Protein AF-A0AAW0G4T9-F1 (afdb_monomer_lite)

Secondary structure (DSSP, 8-state):
-HHHHHHHHHHHHHH-TTS-TTPPTTSPPPP-HHHHHHSTTSHIIIIIIS---SS---------SSS-TTEEEE-HHHHTT-EEEEEP-TTTHHHHHHHHHHTTTSSS-EEEEE-TTS-EEE-TT--HHHHHHHHHGGGPPPSS---PPPEEEEEP-TT-EEEEE-SS--SGGGEEEEEEEETT---S---SSS-SS---PPPSB-SSS-B--HHHHHHHHHHHHSPTT-PPP-EEEE-SS-GGGT-TT--TTEEEEETTEEEE----HHHHSS-TTSHHHHHHHHH-HHHHHHHHHHHHHHHHHHHHHH-----GGGGPBPHHHHHHHHHHHHHGGGHHHHHHHHHTT--TT--TT-HHHHHHHHHHHT-HHHHHHHHHHHHHHHHHHHHHHHHHHTTTTBSSPTTT-HHHHHHHTTSS--SGGG-

Radius of gyration: 35.48 Å; chains: 1; bounding box: 71×102×96 Å

Organism: NCBI:txid2478898

Structure (mmCIF, N/CA/C/O backbone):
data_AF-A0AAW0G4T9-F1
#
_entry.id   AF-A0AAW0G4T9-F1
#
loop_
_atom_site.group_PDB
_atom_site.id
_atom_site.type_symbol
_atom_site.label_atom_id
_atom_site.label_alt_id
_atom_site.label_comp_id
_atom_site.label_asym_id
_atom_site.label_entity_id
_atom_site.label_seq_id
_atom_site.pdbx_PDB_ins_code
_atom_site.Cartn_x
_atom_site.Cartn_y
_atom_site.Cartn_z
_atom_site.occupancy
_atom_site.B_iso_or_equiv
_atom_site.auth_seq_id
_atom_site.auth_comp_id
_atom_site.auth_asym_id
_atom_site.auth_atom_id
_atom_site.pdbx_PDB_model_num
ATOM 1 N N . MET A 1 1 ? -33.568 64.917 10.911 1.00 52.03 1 MET A N 1
ATOM 2 C CA . MET A 1 1 ? -33.273 64.142 9.683 1.00 52.03 1 MET A CA 1
ATOM 3 C C . MET A 1 1 ? -32.054 63.211 9.810 1.00 52.03 1 MET A C 1
ATOM 5 O O . MET A 1 1 ? -32.000 62.242 9.074 1.00 52.03 1 MET A O 1
ATOM 9 N N . ASN A 1 2 ? -31.127 63.424 10.761 1.00 75.12 2 ASN A N 1
ATOM 10 C CA . ASN A 1 2 ? -29.895 62.618 10.898 1.00 75.12 2 ASN A CA 1
ATOM 11 C C . ASN A 1 2 ? -30.043 61.272 11.648 1.00 75.12 2 ASN A C 1
ATOM 13 O O . ASN A 1 2 ? -29.315 60.329 11.365 1.00 75.12 2 ASN A O 1
ATOM 17 N N . SER A 1 3 ? -30.987 61.139 12.587 1.00 83.44 3 SER A N 1
ATOM 18 C CA . SER A 1 3 ? -31.118 59.935 13.431 1.00 83.44 3 SER A CA 1
ATOM 19 C C . SER A 1 3 ? -31.567 58.681 12.671 1.00 83.44 3 SER A C 1
ATOM 21 O O . SER A 1 3 ? -31.052 57.597 12.933 1.00 83.44 3 SER A O 1
ATOM 23 N N . PHE A 1 4 ? -32.484 58.826 11.707 1.00 87.62 4 PHE A N 1
ATOM 24 C CA . PHE A 1 4 ? -32.985 57.723 10.874 1.00 87.62 4 PHE A CA 1
ATOM 25 C C . PHE A 1 4 ? -31.900 57.108 9.978 1.00 87.62 4 PHE A C 1
ATOM 27 O O . PHE A 1 4 ? -31.881 55.899 9.763 1.00 87.62 4 PHE A O 1
ATOM 34 N N . VAL A 1 5 ? -30.962 57.924 9.494 1.00 86.50 5 VAL A N 1
ATOM 35 C CA . VAL A 1 5 ? -29.838 57.446 8.679 1.00 86.50 5 VAL A CA 1
ATOM 36 C C . VAL A 1 5 ? -28.833 56.694 9.551 1.00 86.50 5 VAL A C 1
ATOM 38 O O . VAL A 1 5 ? -28.398 55.602 9.193 1.00 86.50 5 VAL A O 1
ATOM 41 N N . THR A 1 6 ? -28.520 57.218 10.740 1.00 86.12 6 THR A N 1
ATOM 42 C CA . THR A 1 6 ? -27.592 56.564 11.672 1.00 86.12 6 THR A CA 1
ATOM 43 C C . THR A 1 6 ? -28.111 55.212 12.158 1.00 86.12 6 THR A C 1
ATOM 45 O O . THR A 1 6 ? -27.347 54.248 12.179 1.00 86.12 6 THR A O 1
ATOM 48 N N . ILE A 1 7 ? -29.402 55.099 12.504 1.00 89.50 7 ILE A N 1
ATOM 49 C CA . ILE A 1 7 ? -29.982 53.812 12.922 1.00 89.50 7 ILE A CA 1
ATOM 50 C C . ILE A 1 7 ? -30.008 52.804 11.766 1.00 89.50 7 ILE A C 1
ATOM 52 O O . ILE A 1 7 ? -29.657 51.644 11.969 1.00 89.50 7 ILE A O 1
ATOM 56 N N . GLN A 1 8 ? -30.332 53.240 10.543 1.00 88.62 8 GLN A N 1
ATOM 57 C CA . GLN A 1 8 ? -30.301 52.371 9.366 1.00 88.62 8 GLN A CA 1
ATOM 58 C C . GLN A 1 8 ? -28.882 51.861 9.080 1.00 88.62 8 GLN A C 1
ATOM 60 O O . GLN A 1 8 ? -28.702 50.676 8.800 1.00 88.62 8 GLN A O 1
ATOM 65 N N . ASN A 1 9 ? -27.868 52.724 9.198 1.00 87.38 9 ASN A N 1
ATOM 66 C CA . ASN A 1 9 ? -26.471 52.336 9.013 1.00 87.38 9 ASN A CA 1
ATOM 67 C C . ASN A 1 9 ? -25.982 51.385 10.112 1.00 87.38 9 ASN A C 1
ATOM 69 O O . ASN A 1 9 ? -25.290 50.423 9.798 1.00 87.38 9 ASN A O 1
ATOM 73 N N . ALA A 1 10 ? -26.397 51.574 11.369 1.00 87.12 10 ALA A N 1
ATOM 74 C CA . ALA A 1 10 ? -26.074 50.643 12.452 1.00 87.12 10 ALA A CA 1
ATOM 75 C C . ALA A 1 10 ? -26.690 49.247 12.228 1.00 87.12 10 ALA A C 1
ATOM 77 O O . ALA A 1 10 ? -26.016 48.234 12.421 1.00 87.12 10 ALA A O 1
ATOM 78 N N . VAL A 1 11 ? -27.945 49.177 11.764 1.00 90.69 11 VAL A N 1
ATOM 79 C CA . VAL A 1 11 ? -28.600 47.905 11.401 1.00 90.69 11 VAL A CA 1
ATOM 80 C C . VAL A 1 11 ? -27.910 47.256 10.199 1.00 90.69 11 VAL A C 1
ATOM 82 O O . VAL A 1 11 ? -27.658 46.049 10.210 1.00 90.69 11 VAL A O 1
ATOM 85 N N . ASN A 1 12 ? -27.552 48.048 9.184 1.00 90.38 12 ASN A N 1
ATOM 86 C CA . ASN A 1 12 ? -26.802 47.560 8.030 1.00 90.38 12 ASN A CA 1
ATOM 87 C C . ASN A 1 12 ? -25.450 46.983 8.459 1.00 90.38 12 ASN A C 1
ATOM 89 O O . ASN A 1 12 ? -25.151 45.858 8.081 1.00 90.38 12 ASN A O 1
ATOM 93 N N . ALA A 1 13 ? -24.683 47.690 9.293 1.00 87.50 13 ALA A N 1
ATOM 94 C CA . ALA A 1 13 ? -23.389 47.234 9.795 1.00 87.50 13 ALA A CA 1
ATOM 95 C C . ALA A 1 13 ? -23.488 45.925 10.598 1.00 87.50 13 ALA A C 1
ATOM 97 O O . ALA A 1 13 ? -22.620 45.060 10.482 1.00 87.50 13 ALA A O 1
ATOM 98 N N . PHE A 1 14 ? -24.567 45.746 11.369 1.00 90.50 14 PHE A N 1
ATOM 99 C CA . PHE A 1 14 ? -24.822 44.519 12.125 1.00 90.50 14 PHE A CA 1
ATOM 100 C C . PHE A 1 14 ? -25.114 43.308 11.221 1.00 90.50 14 PHE A C 1
ATOM 102 O O . PHE A 1 14 ? -24.606 42.209 11.459 1.00 90.50 14 PHE A O 1
ATOM 109 N N . ILE A 1 15 ? -25.923 43.484 10.172 1.00 92.44 15 ILE A N 1
ATOM 110 C CA . ILE A 1 15 ? -26.320 42.382 9.281 1.00 92.44 15 ILE A CA 1
ATOM 111 C C . ILE A 1 15 ? -25.256 42.119 8.210 1.00 92.44 15 ILE A C 1
ATOM 113 O O . ILE A 1 15 ? -24.862 40.971 7.994 1.00 92.44 15 ILE A O 1
ATOM 117 N N . ASP A 1 16 ? -24.811 43.170 7.528 1.00 90.62 16 ASP A N 1
ATOM 118 C CA . ASP A 1 16 ? -23.917 43.122 6.379 1.00 90.62 16 ASP A CA 1
ATOM 119 C C . ASP A 1 16 ? -22.868 44.241 6.459 1.00 90.62 16 ASP A C 1
ATOM 121 O O . ASP A 1 16 ? -23.099 45.385 6.063 1.00 90.62 16 ASP A O 1
ATOM 125 N N . SER A 1 17 ? -21.662 43.876 6.891 1.00 87.81 17 SER A N 1
ATOM 126 C CA . SER A 1 17 ? -20.566 44.828 7.070 1.00 87.81 17 SER A CA 1
ATOM 127 C C . SER A 1 17 ? -20.086 45.487 5.767 1.00 87.81 17 SER A C 1
ATOM 129 O O . SER A 1 17 ? -19.325 46.445 5.833 1.00 87.81 17 SER A O 1
ATOM 131 N N . THR A 1 18 ? -20.486 45.005 4.577 1.00 87.81 18 THR A N 1
ATOM 132 C CA . THR A 1 18 ? -20.183 45.693 3.302 1.00 87.81 18 THR A CA 1
ATOM 133 C C . THR A 1 18 ? -21.144 46.840 2.999 1.00 87.81 18 THR A C 1
ATOM 135 O O . THR A 1 18 ? -20.881 47.632 2.101 1.00 87.81 18 THR A O 1
ATOM 138 N N . LYS A 1 19 ? -22.269 46.917 3.718 1.00 87.00 19 LYS A N 1
ATOM 139 C CA . LYS A 1 19 ? -23.273 47.982 3.584 1.00 87.00 19 LYS A CA 1
ATOM 140 C C . LYS A 1 19 ? -23.110 49.084 4.635 1.00 87.00 19 LYS A C 1
ATOM 142 O O . LYS A 1 19 ? -23.937 49.993 4.680 1.00 87.00 19 LYS A O 1
ATOM 147 N N . ASP A 1 20 ? -22.076 49.005 5.472 1.00 82.94 20 ASP A N 1
ATOM 148 C CA . ASP A 1 20 ? -21.733 50.054 6.429 1.00 82.94 20 ASP A CA 1
ATOM 149 C C . ASP A 1 20 ? -20.980 51.194 5.730 1.00 82.94 20 ASP A C 1
ATOM 151 O O . ASP A 1 20 ? -19.854 51.027 5.263 1.00 82.94 20 ASP A O 1
ATOM 155 N N . GLN A 1 21 ? -21.619 52.360 5.655 1.00 76.69 21 GLN A N 1
ATOM 156 C CA . GLN A 1 21 ? -21.062 53.565 5.036 1.00 76.69 21 GLN A CA 1
ATOM 157 C C . GLN A 1 21 ? -20.172 54.373 5.996 1.00 76.69 21 GLN A C 1
ATOM 159 O O . GLN A 1 21 ? -19.433 55.242 5.544 1.00 76.69 21 GLN A O 1
ATOM 164 N N . ASN A 1 22 ? -20.217 54.082 7.303 1.00 74.69 22 ASN A N 1
ATOM 165 C CA . ASN A 1 22 ? -19.464 54.787 8.346 1.00 74.69 22 ASN A CA 1
ATOM 166 C C . ASN A 1 22 ? -18.224 54.003 8.814 1.00 74.69 22 ASN A C 1
ATOM 168 O O . ASN A 1 22 ? -17.661 54.302 9.872 1.00 74.69 22 ASN A O 1
ATOM 172 N N . ALA A 1 23 ? -17.791 52.998 8.048 1.00 67.94 23 ALA A N 1
ATOM 173 C CA . ALA A 1 23 ? -16.634 52.191 8.400 1.00 67.94 23 ALA A CA 1
ATOM 174 C C . ALA A 1 23 ? -15.369 53.076 8.522 1.00 67.94 23 ALA A C 1
ATOM 176 O O . ALA A 1 23 ? -15.052 53.829 7.595 1.00 67.94 23 ALA A O 1
ATOM 177 N N . PRO A 1 24 ? -14.621 53.011 9.642 1.00 70.31 24 PRO A N 1
ATOM 178 C CA . PRO A 1 24 ? -13.432 53.833 9.838 1.00 70.31 24 PRO A CA 1
ATOM 179 C C . PRO A 1 24 ? -12.363 53.511 8.786 1.00 70.31 24 PRO A C 1
ATOM 181 O O . PRO A 1 24 ? -11.922 52.365 8.660 1.00 70.31 24 PRO A O 1
ATOM 184 N N . ALA A 1 25 ? -11.920 54.536 8.052 1.00 66.88 25 ALA A N 1
ATOM 185 C CA . ALA A 1 25 ? -10.880 54.408 7.038 1.00 66.88 25 ALA A CA 1
ATOM 186 C C . ALA A 1 25 ? -9.603 53.797 7.649 1.00 66.88 25 ALA A C 1
ATOM 188 O O . ALA A 1 25 ? -9.029 54.336 8.594 1.00 66.88 25 ALA A O 1
ATOM 189 N N . GLY A 1 26 ? -9.179 52.643 7.125 1.00 69.88 26 GLY A N 1
ATOM 190 C CA . GLY A 1 26 ? -7.955 51.950 7.543 1.00 69.88 26 GLY A CA 1
ATOM 191 C C . GLY A 1 26 ? -8.127 50.806 8.551 1.00 69.88 26 GLY A C 1
ATOM 192 O O . GLY A 1 26 ? -7.133 50.160 8.880 1.00 69.88 26 GLY A O 1
ATOM 193 N N . LYS A 1 27 ? -9.346 50.493 9.021 1.00 77.19 27 LYS A N 1
ATOM 194 C CA . LYS A 1 27 ? -9.612 49.288 9.834 1.00 77.19 27 LYS A CA 1
ATOM 195 C C . LYS A 1 27 ? -10.558 48.332 9.116 1.00 77.19 27 LYS A C 1
ATOM 197 O O . LYS A 1 27 ? -11.494 48.752 8.445 1.00 77.19 27 LYS A O 1
ATOM 202 N N . LEU A 1 28 ? -10.318 47.029 9.280 1.00 77.19 28 LEU A N 1
ATOM 203 C CA . LEU A 1 28 ? -11.248 46.003 8.809 1.00 77.19 28 LEU A CA 1
ATOM 204 C C . LEU A 1 28 ? -12.601 46.191 9.517 1.00 77.19 28 LEU A C 1
ATOM 206 O O . LEU A 1 28 ? -12.616 46.278 10.749 1.00 77.19 28 LEU A O 1
ATOM 210 N N . PRO A 1 29 ? -13.720 46.251 8.772 1.00 81.62 29 PRO A N 1
ATOM 211 C CA . PRO A 1 29 ? -15.035 46.399 9.372 1.00 81.62 29 PRO A CA 1
ATOM 212 C C . PRO A 1 29 ? -15.363 45.170 10.225 1.00 81.62 29 PRO A C 1
ATOM 214 O O . PRO A 1 29 ? -14.960 44.044 9.909 1.00 81.62 29 PRO A O 1
ATOM 217 N N . ILE A 1 30 ? -16.097 45.391 11.317 1.00 85.75 30 ILE A N 1
ATOM 218 C CA . ILE A 1 30 ? -16.558 44.310 12.191 1.00 85.75 30 ILE A CA 1
ATOM 219 C C . ILE A 1 30 ? -17.461 43.391 11.352 1.00 85.75 30 ILE A C 1
ATOM 221 O O . ILE A 1 30 ? -18.387 43.891 10.716 1.00 85.75 30 ILE A O 1
ATOM 225 N N . PRO A 1 31 ? -17.205 42.071 11.295 1.00 87.69 31 PRO A N 1
ATOM 226 C CA . PRO A 1 31 ? -18.014 41.167 10.487 1.00 87.69 31 PRO A CA 1
ATOM 227 C C . PRO A 1 31 ? -19.473 41.148 10.954 1.00 87.69 31 PRO A C 1
ATOM 229 O O . PRO A 1 31 ? -19.741 40.848 12.117 1.00 87.69 31 PRO A O 1
ATOM 232 N N . GLY A 1 32 ? -20.399 41.415 10.033 1.00 90.06 32 GLY A N 1
ATOM 233 C CA . GLY A 1 32 ? -21.830 41.249 10.266 1.00 90.06 32 GLY A CA 1
ATOM 234 C C . GLY A 1 32 ? -22.260 39.780 10.202 1.00 90.06 32 GLY A C 1
ATOM 235 O O . GLY A 1 32 ? -21.469 38.878 9.892 1.00 90.06 32 GLY A O 1
ATOM 236 N N . VAL A 1 33 ? -23.546 39.529 10.456 1.00 92.94 33 VAL A N 1
ATOM 237 C CA . VAL A 1 33 ? -24.140 38.178 10.426 1.00 92.94 33 VAL A CA 1
ATOM 238 C C . VAL A 1 33 ? -23.890 37.478 9.084 1.00 92.94 33 VAL A C 1
ATOM 240 O O . VAL A 1 33 ? -23.496 36.311 9.057 1.00 92.94 33 VAL A O 1
ATOM 243 N N . LYS A 1 34 ? -24.037 38.187 7.960 1.00 92.06 34 LYS A N 1
ATOM 244 C CA . LYS A 1 34 ? -23.801 37.639 6.616 1.00 92.06 34 LYS A CA 1
ATOM 245 C C . LYS A 1 34 ? -22.359 37.157 6.436 1.00 92.06 34 LYS A C 1
ATOM 247 O O . LYS A 1 34 ? -22.125 36.043 5.966 1.00 92.06 34 LYS A O 1
ATOM 252 N N . GLN A 1 35 ? -21.378 37.952 6.870 1.00 90.00 35 GLN A N 1
ATOM 253 C CA . GLN A 1 35 ? -19.958 37.599 6.778 1.00 90.00 35 GLN A CA 1
ATOM 254 C C . GLN A 1 35 ? -19.598 36.382 7.642 1.00 90.00 35 GLN A C 1
ATOM 256 O O . GLN A 1 35 ? -18.684 35.635 7.279 1.00 90.00 35 GLN A O 1
ATOM 261 N N . ALA A 1 36 ? -20.300 36.164 8.757 1.00 90.06 36 ALA A N 1
ATOM 262 C CA . ALA A 1 36 ? -20.133 34.974 9.590 1.00 90.06 36 ALA A CA 1
ATOM 263 C C . ALA A 1 36 ? -20.665 33.691 8.915 1.00 90.06 36 ALA A C 1
ATOM 265 O O . ALA A 1 36 ? -20.169 32.595 9.187 1.00 90.06 36 ALA A O 1
ATOM 266 N N . LEU A 1 37 ? -21.640 33.810 8.008 1.00 92.62 37 LEU A N 1
ATOM 267 C CA . LEU A 1 37 ? -22.260 32.677 7.315 1.00 92.62 37 LEU A CA 1
ATOM 268 C C . LEU A 1 37 ? -21.561 32.320 5.993 1.00 92.62 37 LEU A C 1
ATOM 270 O O . LEU A 1 37 ? -21.287 31.145 5.753 1.00 92.62 37 LEU A O 1
ATOM 274 N N . GLU A 1 38 ? -21.261 33.312 5.149 1.00 88.94 38 GLU A N 1
ATOM 275 C CA . GLU A 1 38 ? -20.921 33.099 3.728 1.00 88.94 38 GLU A CA 1
ATOM 276 C C . GLU A 1 38 ? -19.435 32.823 3.442 1.00 88.94 38 GLU A C 1
ATOM 278 O O . GLU A 1 38 ? -19.082 32.323 2.371 1.00 88.94 38 GLU A O 1
ATOM 283 N N . LYS A 1 39 ? -18.526 33.129 4.376 1.00 85.25 39 LYS A N 1
ATOM 284 C CA . LYS A 1 39 ? -17.086 32.923 4.147 1.00 85.25 39 LYS A CA 1
ATOM 285 C C . LYS A 1 39 ? -16.748 31.436 3.962 1.00 85.25 39 LYS A C 1
ATOM 287 O O . LYS A 1 39 ? -17.435 30.543 4.451 1.00 85.25 39 LYS A O 1
ATOM 292 N N . LYS A 1 40 ? -15.597 31.142 3.338 1.00 82.69 40 LYS A N 1
ATOM 293 C CA . LYS A 1 40 ? -15.020 29.776 3.323 1.00 82.69 40 LYS A CA 1
ATOM 294 C C . LYS A 1 40 ? -14.833 29.224 4.741 1.00 82.69 40 LYS A C 1
ATOM 296 O O . LYS A 1 40 ? -15.013 28.032 4.966 1.00 82.69 40 LYS A O 1
ATOM 301 N N . GLU A 1 41 ? -14.509 30.115 5.674 1.00 85.62 41 GLU A N 1
ATOM 302 C CA . GLU A 1 41 ? -14.446 29.849 7.110 1.00 85.62 41 GLU A CA 1
ATOM 303 C C . GLU A 1 41 ? -15.758 30.125 7.865 1.00 85.62 41 GLU A C 1
ATOM 305 O O . GLU A 1 41 ? -15.781 30.067 9.090 1.00 85.62 41 GLU A O 1
ATOM 310 N N . GLY A 1 42 ? -16.836 30.444 7.153 1.00 87.50 42 GLY A N 1
ATOM 311 C CA . GLY A 1 42 ? -18.152 30.698 7.722 1.00 87.50 42 GLY A CA 1
ATOM 312 C C . GLY A 1 42 ? -18.840 29.426 8.217 1.00 87.50 42 GLY A C 1
ATOM 313 O O . GLY A 1 42 ? -18.369 28.301 8.000 1.00 87.50 42 GLY A O 1
ATOM 314 N N . LEU A 1 43 ? -19.980 29.613 8.883 1.00 91.44 43 LEU A N 1
ATOM 315 C CA . LEU A 1 43 ? -20.703 28.568 9.616 1.00 91.44 43 LEU A CA 1
ATOM 316 C C . LEU A 1 43 ? -20.959 27.298 8.786 1.00 91.44 43 LEU A C 1
ATOM 318 O O . LEU A 1 43 ? -20.642 26.193 9.232 1.00 91.44 43 LEU A O 1
ATOM 322 N N . PHE A 1 44 ? -21.481 27.443 7.565 1.00 90.69 44 PHE A N 1
ATOM 323 C CA . PHE A 1 44 ? -21.886 26.298 6.748 1.00 90.69 44 PHE A CA 1
ATOM 324 C C . PHE A 1 44 ? -20.710 25.377 6.416 1.00 90.69 44 PHE A C 1
ATOM 326 O O . PHE A 1 44 ? -20.764 24.173 6.659 1.00 90.69 44 PHE A O 1
ATOM 333 N N . ARG A 1 45 ? -19.606 25.925 5.906 1.00 88.81 45 ARG A N 1
ATOM 334 C CA . ARG A 1 45 ? -18.474 25.107 5.446 1.00 88.81 45 ARG A CA 1
ATOM 335 C C . ARG A 1 45 ? -17.593 24.624 6.594 1.00 88.81 45 ARG A C 1
ATOM 337 O O . ARG A 1 45 ? -17.152 23.477 6.567 1.00 88.81 45 ARG A O 1
ATOM 344 N N . LYS A 1 46 ? -17.342 25.477 7.591 1.00 90.56 46 LYS A N 1
ATOM 345 C CA . LYS A 1 46 ? -16.377 25.202 8.668 1.00 90.56 46 LYS A CA 1
ATOM 346 C C . LYS A 1 46 ? -16.966 24.426 9.844 1.00 90.56 46 LYS A C 1
ATOM 348 O O . LYS A 1 46 ? -16.201 23.761 10.538 1.00 90.56 46 LYS A O 1
ATOM 353 N N . HIS A 1 47 ? -18.277 24.540 10.077 1.00 91.81 47 HIS A N 1
ATOM 354 C CA . HIS A 1 47 ? -18.919 24.027 11.291 1.00 91.81 47 HIS A CA 1
ATOM 355 C C . HIS A 1 47 ? -20.156 23.152 11.045 1.00 91.81 47 HIS A C 1
ATOM 357 O O . HIS A 1 47 ? -20.540 22.405 11.945 1.00 91.81 47 HIS A O 1
ATOM 363 N N . MET A 1 48 ? -20.777 23.200 9.859 1.00 91.06 48 MET A N 1
ATOM 364 C CA . MET A 1 48 ? -21.838 22.252 9.488 1.00 91.06 48 MET A CA 1
ATOM 365 C C . MET A 1 48 ? -21.305 21.110 8.619 1.00 91.06 48 MET A C 1
ATOM 367 O O . MET A 1 48 ? -21.439 19.954 9.014 1.00 91.06 48 MET A O 1
ATOM 371 N N . MET A 1 49 ? -20.674 21.424 7.481 1.00 91.88 49 MET A N 1
ATOM 372 C CA . MET A 1 49 ? -20.149 20.425 6.535 1.00 91.88 49 MET A CA 1
ATOM 373 C C . MET A 1 49 ? -18.875 19.746 7.049 1.00 91.88 49 MET A C 1
ATOM 375 O O . MET A 1 49 ? -18.719 18.534 6.938 1.00 91.88 49 MET A O 1
ATOM 379 N N . GLY A 1 50 ? -17.959 20.528 7.623 1.00 90.12 50 GLY A N 1
ATOM 380 C CA . GLY A 1 50 ? -16.801 20.031 8.357 1.00 90.12 50 GLY A CA 1
ATOM 381 C C . GLY A 1 50 ? -17.008 20.227 9.851 1.00 90.12 50 GLY A C 1
ATOM 382 O O . GLY A 1 50 ? -17.470 21.281 10.278 1.00 90.12 50 GLY A O 1
ATOM 383 N N . LYS A 1 51 ? -16.657 19.228 10.660 1.00 94.19 51 LYS A N 1
ATOM 384 C CA . LYS A 1 51 ? -16.647 19.346 12.122 1.00 94.19 51 LYS A CA 1
ATOM 385 C C . LYS A 1 51 ? -15.350 18.779 12.672 1.00 94.19 51 LYS A C 1
ATOM 387 O O . LYS A 1 51 ? -14.787 17.833 12.122 1.00 94.19 51 LYS A O 1
ATOM 392 N N . ARG A 1 52 ? -14.879 19.357 13.776 1.00 94.50 52 ARG A N 1
ATOM 393 C CA . ARG A 1 52 ? -13.898 18.677 14.625 1.00 94.50 52 ARG A CA 1
ATOM 394 C C . ARG A 1 52 ? -14.630 17.573 15.377 1.00 94.50 52 ARG A C 1
ATOM 396 O O . ARG A 1 52 ? -15.753 17.783 15.827 1.00 94.50 52 ARG A O 1
ATOM 403 N N . VAL A 1 53 ? -14.005 16.408 15.461 1.00 95.75 53 VAL A N 1
ATOM 404 C CA . VAL A 1 53 ? -14.599 15.210 16.055 1.00 95.75 53 VAL A CA 1
ATOM 405 C C . VAL A 1 53 ? -13.825 14.799 17.299 1.00 95.75 53 VAL A C 1
ATOM 407 O O . VAL A 1 53 ? -12.616 15.018 17.389 1.00 95.75 53 VAL A O 1
ATOM 410 N N . ASN A 1 54 ? -14.541 14.195 18.243 1.00 95.69 54 ASN A N 1
ATOM 411 C CA . ASN A 1 54 ? -13.945 13.511 19.385 1.00 95.69 54 ASN A CA 1
ATOM 412 C C . ASN A 1 54 ? -13.437 12.122 18.958 1.00 95.69 54 ASN A C 1
ATOM 414 O O . ASN A 1 54 ? -13.750 11.658 17.863 1.00 95.69 54 ASN A O 1
ATOM 418 N N . TYR A 1 55 ? -12.670 11.458 19.830 1.00 95.50 55 TYR A N 1
ATOM 419 C CA . TYR A 1 55 ? -12.162 10.092 19.612 1.00 95.50 55 TYR A CA 1
ATOM 420 C C . TYR A 1 55 ? -11.338 9.915 18.324 1.00 95.50 55 TYR A C 1
ATOM 422 O O . TYR A 1 55 ? -11.399 8.881 17.664 1.00 95.50 55 TYR A O 1
ATOM 430 N N . ALA A 1 56 ? -10.538 10.925 17.975 1.00 95.88 56 ALA A N 1
ATOM 431 C CA . ALA A 1 56 ? -9.629 10.889 16.836 1.00 95.88 56 ALA A CA 1
ATOM 432 C C . ALA A 1 56 ? -8.186 11.176 17.270 1.00 95.88 56 ALA A C 1
ATOM 434 O O . ALA A 1 56 ? -7.943 11.904 18.232 1.00 95.88 56 ALA A O 1
ATOM 435 N N . ALA A 1 57 ? -7.228 10.628 16.525 1.00 95.50 57 ALA A N 1
ATOM 436 C CA . ALA A 1 57 ? -5.800 10.868 16.702 1.00 95.50 57 ALA A CA 1
ATOM 437 C C . ALA A 1 57 ? -5.126 11.106 15.342 1.00 95.50 57 ALA A C 1
ATOM 439 O O . ALA A 1 57 ? -5.657 10.740 14.292 1.00 95.50 57 ALA A O 1
ATOM 440 N N . ARG A 1 58 ? -3.950 11.739 15.356 1.00 95.62 58 ARG A N 1
ATOM 441 C CA . ARG A 1 58 ? -3.124 11.983 14.167 1.00 95.62 58 ARG A CA 1
ATOM 442 C C . ARG A 1 58 ? -1.659 11.764 14.527 1.00 95.62 58 ARG A C 1
ATOM 444 O O . ARG A 1 58 ? -1.210 12.245 15.560 1.00 95.62 58 ARG A O 1
ATOM 451 N N . SER A 1 59 ? -0.927 11.076 13.657 1.00 95.19 59 SER A N 1
ATOM 452 C CA . SER A 1 59 ? 0.516 10.845 13.776 1.00 95.19 59 SER A CA 1
ATOM 453 C C . SER A 1 59 ? 1.165 10.815 12.396 1.00 95.19 59 SER A C 1
ATOM 455 O O . SER A 1 59 ? 0.481 10.639 11.385 1.00 95.19 59 SER A O 1
ATOM 457 N N . VAL A 1 60 ? 2.490 10.956 12.370 1.00 95.50 60 VAL A N 1
ATOM 458 C CA . VAL A 1 60 ? 3.317 10.534 11.235 1.00 95.50 60 VAL A CA 1
ATOM 459 C C . VAL A 1 60 ? 3.218 9.010 11.097 1.00 95.50 60 VAL A C 1
ATOM 461 O O . VAL A 1 60 ? 3.108 8.306 12.104 1.00 95.50 60 VAL A O 1
ATOM 464 N N . ILE A 1 61 ? 3.206 8.522 9.855 1.00 93.88 61 ILE A N 1
ATOM 465 C CA . ILE A 1 61 ? 3.150 7.092 9.530 1.00 93.88 61 ILE A CA 1
ATOM 466 C C . ILE A 1 61 ? 4.554 6.543 9.270 1.00 93.88 61 ILE A C 1
ATOM 468 O O . ILE A 1 61 ? 5.391 7.239 8.696 1.00 93.88 61 ILE A O 1
ATOM 472 N N . SER A 1 62 ? 4.765 5.281 9.632 1.00 94.38 62 SER A N 1
ATOM 473 C CA . SER A 1 62 ? 5.989 4.524 9.356 1.00 94.38 62 SER A CA 1
ATOM 474 C C . SER A 1 62 ? 5.633 3.231 8.614 1.00 94.38 62 SER A C 1
ATOM 476 O O . SER A 1 62 ? 4.558 2.683 8.866 1.00 94.38 62 SER A O 1
ATOM 478 N N . PRO A 1 63 ? 6.478 2.753 7.684 1.00 94.69 63 PRO A N 1
ATOM 479 C CA . PRO A 1 63 ? 6.235 1.499 6.978 1.00 94.69 63 PRO A CA 1
ATOM 480 C C . PRO A 1 63 ? 6.471 0.293 7.896 1.00 94.69 63 PRO A C 1
ATOM 482 O O . PRO A 1 63 ? 7.399 0.304 8.701 1.00 94.69 63 PRO A O 1
ATOM 485 N N . ASP A 1 64 ? 5.668 -0.755 7.729 1.00 92.56 64 ASP A N 1
ATOM 486 C CA . ASP A 1 64 ? 5.815 -2.022 8.449 1.00 92.56 64 ASP A CA 1
ATOM 487 C C . ASP A 1 64 ? 5.400 -3.191 7.528 1.00 92.56 64 ASP A C 1
ATOM 489 O O . ASP A 1 64 ? 4.237 -3.246 7.118 1.00 92.56 64 ASP A O 1
ATOM 493 N N . PRO A 1 65 ? 6.325 -4.094 7.144 1.00 91.06 65 PRO A N 1
ATOM 494 C CA . PRO A 1 65 ? 6.022 -5.236 6.280 1.00 91.06 65 PRO A CA 1
ATOM 495 C C . PRO A 1 65 ? 5.457 -6.459 7.027 1.00 91.06 65 PRO A C 1
ATOM 497 O O . PRO A 1 65 ? 5.103 -7.446 6.381 1.00 91.06 65 PRO A O 1
ATOM 500 N N . MET A 1 66 ? 5.417 -6.444 8.364 1.00 88.62 66 MET A N 1
ATOM 501 C CA . MET A 1 66 ? 4.991 -7.591 9.177 1.00 88.62 66 MET A CA 1
ATOM 502 C C . MET A 1 66 ? 3.490 -7.582 9.487 1.00 88.62 66 MET A C 1
ATOM 504 O O . MET A 1 66 ? 2.885 -8.651 9.650 1.00 88.62 66 MET A O 1
ATOM 508 N N . LEU A 1 67 ? 2.883 -6.394 9.537 1.00 89.88 67 LEU A N 1
ATOM 509 C CA . LEU A 1 67 ? 1.438 -6.217 9.696 1.00 89.88 67 LEU A CA 1
ATOM 510 C C . LEU A 1 67 ? 0.662 -6.713 8.467 1.00 89.88 67 LEU A C 1
ATOM 512 O O . LEU A 1 67 ? 1.180 -6.758 7.351 1.00 89.88 67 LEU A O 1
ATOM 516 N N . GLU A 1 68 ? -0.607 -7.082 8.656 1.00 89.31 68 GLU A N 1
ATOM 517 C CA . GLU A 1 68 ? -1.487 -7.372 7.520 1.00 89.31 68 GLU A CA 1
ATOM 518 C C . GLU A 1 68 ? -1.788 -6.116 6.702 1.00 89.31 68 GLU A C 1
ATOM 520 O O . GLU A 1 68 ? -1.844 -4.999 7.218 1.00 89.31 68 GLU A O 1
ATOM 525 N N . THR A 1 69 ? -2.127 -6.305 5.428 1.00 91.50 69 THR A N 1
ATOM 526 C CA . THR A 1 69 ? -2.494 -5.192 4.540 1.00 91.50 69 THR A CA 1
ATOM 527 C C . THR A 1 69 ? -3.741 -4.423 4.989 1.00 91.50 69 THR A C 1
ATOM 529 O O . THR A 1 69 ? -3.949 -3.290 4.560 1.00 91.50 69 THR A O 1
ATOM 532 N N . ASN A 1 70 ? -4.596 -5.026 5.822 1.00 93.06 70 ASN A N 1
ATOM 533 C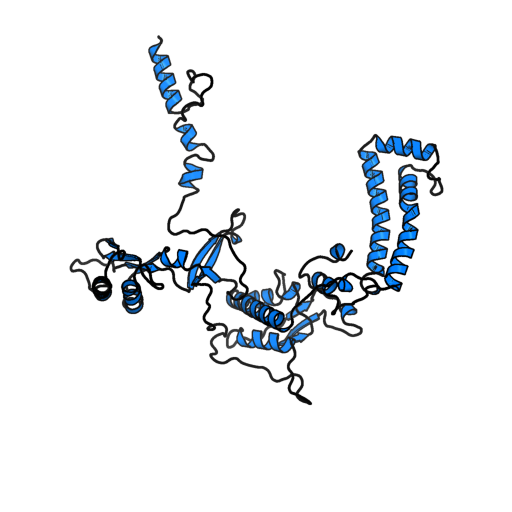 CA . ASN A 1 70 ? -5.794 -4.400 6.390 1.00 93.06 70 ASN A CA 1
ATOM 534 C C . ASN A 1 70 ? -5.624 -3.984 7.862 1.00 93.06 70 ASN A C 1
ATOM 536 O O . ASN A 1 70 ? -6.603 -3.574 8.489 1.00 93.06 70 ASN A O 1
ATOM 540 N N . GLU A 1 71 ? -4.418 -4.091 8.418 1.00 92.81 71 GLU A N 1
ATOM 541 C CA . GLU A 1 71 ? -4.114 -3.725 9.799 1.00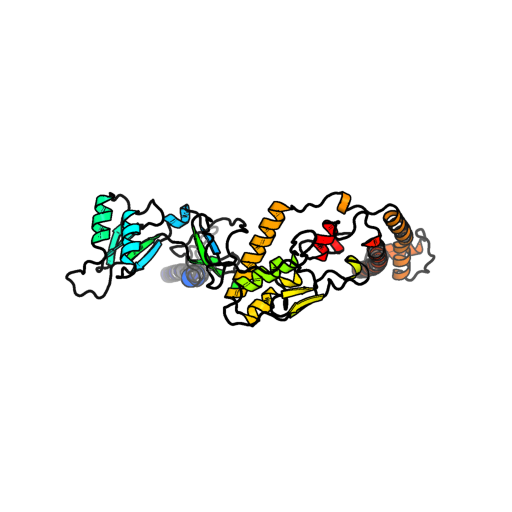 92.81 71 GLU A CA 1
ATOM 542 C C . GLU A 1 71 ? -3.456 -2.340 9.884 1.00 92.81 71 GLU A C 1
ATOM 544 O O . GLU A 1 71 ? -2.975 -1.779 8.898 1.00 92.81 71 GLU A O 1
ATOM 549 N N . ILE A 1 72 ? -3.475 -1.760 11.083 1.00 93.50 72 ILE A N 1
ATOM 550 C CA . ILE A 1 72 ? -2.723 -0.557 11.424 1.00 93.50 72 ILE A CA 1
ATOM 551 C C . ILE A 1 72 ? -2.122 -0.702 12.819 1.00 93.50 72 ILE A C 1
ATOM 553 O O . ILE A 1 72 ? -2.812 -1.015 13.794 1.00 93.50 72 ILE A O 1
ATOM 557 N N . GLY A 1 73 ? -0.819 -0.451 12.905 1.00 93.44 73 GLY A N 1
ATOM 558 C CA . GLY A 1 73 ? -0.095 -0.397 14.163 1.00 93.44 73 GLY A CA 1
ATOM 559 C C . GLY A 1 73 ? -0.460 0.865 14.933 1.00 93.44 73 GLY A C 1
ATOM 560 O O . GLY A 1 73 ? -0.266 1.977 14.439 1.00 93.44 73 GLY A O 1
ATOM 561 N N . VAL A 1 74 ? -0.996 0.704 16.143 1.00 92.69 74 VAL A N 1
ATOM 562 C CA . VAL A 1 74 ? -1.364 1.835 16.998 1.00 92.69 74 VAL A CA 1
ATOM 563 C C . VAL A 1 74 ? -0.415 1.932 18.193 1.00 92.69 74 VAL A C 1
ATOM 565 O O . VAL A 1 74 ? -0.296 0.974 18.966 1.00 92.69 74 VAL A O 1
ATOM 568 N N . PRO A 1 75 ? 0.248 3.092 18.384 1.00 93.38 75 PRO A N 1
ATOM 569 C CA . PRO A 1 75 ? 1.129 3.310 19.520 1.00 93.38 75 PRO A CA 1
ATOM 570 C C . PRO A 1 75 ? 0.395 3.163 20.862 1.00 93.38 75 PRO A C 1
ATOM 572 O O . PRO A 1 75 ? -0.754 3.609 20.981 1.00 93.38 75 PRO A O 1
ATOM 575 N N . PRO A 1 76 ? 1.068 2.664 21.918 1.00 91.75 76 PRO A N 1
ATOM 576 C CA . PRO A 1 76 ? 0.479 2.554 23.254 1.00 91.75 76 PRO A CA 1
ATOM 577 C C . PRO A 1 76 ? -0.086 3.875 23.795 1.00 91.75 76 PRO A C 1
ATOM 579 O O . PRO A 1 76 ? -1.069 3.872 24.532 1.00 91.75 76 PRO A O 1
ATOM 582 N N . VAL A 1 77 ? 0.493 5.012 23.391 1.00 93.56 77 VAL A N 1
ATOM 583 C CA . VAL A 1 77 ? 0.025 6.359 23.760 1.00 93.56 77 VAL A CA 1
ATOM 584 C C . VAL A 1 77 ? -1.412 6.606 23.295 1.00 93.56 77 VAL A C 1
ATOM 586 O O . VAL A 1 77 ? -2.223 7.125 24.056 1.00 93.56 77 VAL A O 1
ATOM 589 N N . PHE A 1 78 ? -1.752 6.211 22.066 1.00 94.69 78 PHE A N 1
ATOM 590 C CA . PHE A 1 78 ? -3.118 6.336 21.554 1.00 94.69 78 PHE A CA 1
ATOM 591 C C . PHE A 1 78 ? -4.026 5.258 22.137 1.00 94.69 78 PHE A C 1
ATOM 593 O O . PHE A 1 78 ? -5.168 5.553 22.491 1.00 94.69 78 PHE A O 1
ATOM 600 N N . ALA A 1 79 ? -3.503 4.040 22.302 1.00 92.94 79 ALA A N 1
ATOM 601 C CA . ALA A 1 79 ? -4.274 2.910 22.804 1.00 92.94 79 ALA A CA 1
ATOM 602 C C . ALA A 1 79 ? -4.837 3.125 24.216 1.00 92.94 79 ALA A C 1
ATOM 604 O O . ALA A 1 79 ? -5.956 2.712 24.497 1.00 92.94 79 ALA A O 1
ATOM 605 N N . LYS A 1 80 ? -4.094 3.817 25.087 1.00 92.19 80 LYS A N 1
ATOM 606 C CA . LYS A 1 80 ? -4.525 4.152 26.456 1.00 92.19 80 LYS A CA 1
ATOM 607 C C . LYS A 1 80 ? -5.438 5.381 26.550 1.00 92.19 80 LYS A C 1
ATOM 609 O O . LYS A 1 80 ? -5.935 5.695 27.622 1.00 92.19 80 LYS A O 1
ATOM 614 N N . LYS A 1 81 ? -5.612 6.146 25.467 1.00 94.06 81 LYS A N 1
ATOM 615 C CA . LYS A 1 81 ? -6.407 7.390 25.473 1.00 94.06 81 LYS A CA 1
ATOM 616 C C . LYS A 1 81 ? -7.737 7.238 24.754 1.00 94.06 81 LYS A C 1
ATOM 618 O O . LYS A 1 81 ? -8.746 7.765 25.218 1.00 94.06 81 LYS A O 1
ATOM 623 N N . LEU A 1 82 ? -7.747 6.539 23.624 1.00 95.75 82 LEU A N 1
ATOM 624 C CA . LEU A 1 82 ? -8.976 6.267 22.891 1.00 95.75 82 LEU A CA 1
ATOM 625 C C . LEU A 1 82 ? -9.747 5.148 23.591 1.00 95.75 82 LEU A C 1
ATOM 627 O O . LEU A 1 82 ? -9.182 4.112 23.947 1.00 95.75 82 LEU A O 1
ATOM 631 N N . THR A 1 83 ? -11.045 5.366 23.769 1.00 96.12 83 THR A N 1
ATOM 632 C CA . THR A 1 83 ? -11.947 4.413 24.412 1.00 96.12 83 THR A CA 1
ATOM 633 C C . THR A 1 83 ? -13.151 4.115 23.542 1.00 96.12 83 THR A C 1
ATOM 635 O O . THR A 1 83 ? -13.546 4.929 22.706 1.00 96.12 83 THR A O 1
ATOM 638 N N . TYR A 1 84 ? -13.736 2.944 23.765 1.00 96.69 84 TYR A N 1
ATOM 639 C CA . TYR A 1 84 ? -14.976 2.510 23.144 1.00 96.69 84 TYR A CA 1
ATOM 640 C C . TYR A 1 84 ? -15.998 2.162 24.237 1.00 96.69 84 TYR A C 1
ATOM 642 O O . TYR A 1 84 ? -15.651 1.405 25.149 1.00 96.69 84 TYR A O 1
ATOM 650 N N . PRO A 1 85 ? -17.224 2.717 24.198 1.00 96.44 85 PRO A N 1
ATOM 651 C CA . PRO A 1 85 ? -18.256 2.432 25.190 1.00 96.44 85 PRO A CA 1
ATOM 652 C C . PRO A 1 85 ? -18.884 1.057 24.927 1.00 96.44 85 PRO A C 1
ATOM 654 O O . PRO A 1 85 ? -19.867 0.940 24.199 1.00 96.44 85 PRO A O 1
ATOM 657 N N . GLU A 1 86 ? -18.315 0.012 25.525 1.00 95.94 86 GLU A N 1
ATOM 658 C CA . GLU A 1 86 ? -18.786 -1.365 25.381 1.00 95.94 86 GLU A CA 1
ATOM 659 C C . GLU A 1 86 ? -19.911 -1.652 26.395 1.00 95.94 86 GLU A C 1
ATOM 661 O O . GLU A 1 86 ? -19.678 -1.537 27.605 1.00 95.94 86 GLU A O 1
ATOM 666 N N . PRO A 1 87 ? -21.126 -2.031 25.956 1.00 95.44 87 PRO A N 1
ATOM 667 C CA . PRO A 1 87 ? -22.185 -2.459 26.864 1.00 95.44 87 PRO A CA 1
ATOM 668 C C . PRO A 1 87 ? -21.809 -3.750 27.589 1.00 95.44 87 PRO A C 1
ATOM 670 O O . PRO A 1 87 ? -21.337 -4.711 26.976 1.00 95.44 87 PRO A O 1
ATOM 673 N N . VAL A 1 88 ? -22.046 -3.787 28.898 1.00 95.25 88 VAL A N 1
ATOM 674 C CA . VAL A 1 88 ? -21.827 -4.992 29.695 1.00 95.25 88 VAL A CA 1
ATOM 675 C C . VAL A 1 88 ? -22.951 -5.985 29.421 1.00 95.25 88 VAL A C 1
ATOM 677 O O . VAL A 1 88 ? -24.137 -5.659 29.463 1.00 95.25 88 VAL A O 1
ATOM 680 N N . THR A 1 89 ? -22.565 -7.223 29.146 1.00 93.81 89 THR A N 1
ATOM 681 C CA . THR A 1 89 ? -23.448 -8.364 28.902 1.00 93.81 89 THR A CA 1
ATOM 682 C C . THR A 1 89 ? -22.871 -9.602 29.586 1.00 93.81 89 THR A C 1
ATOM 684 O O . THR A 1 89 ? -21.723 -9.605 30.036 1.00 93.81 89 THR A O 1
ATOM 687 N N . SER A 1 90 ? -23.639 -10.687 29.653 1.00 93.69 90 SER A N 1
ATOM 688 C CA . SER A 1 90 ? -23.186 -11.940 30.268 1.00 93.69 90 SER A CA 1
ATOM 689 C C . SER A 1 90 ? -21.941 -12.538 29.595 1.00 93.69 90 SER A C 1
ATOM 691 O O . SER A 1 90 ? -21.105 -13.109 30.291 1.00 93.69 90 SER A O 1
ATOM 693 N N . TYR A 1 91 ? -21.774 -12.376 28.275 1.00 95.38 91 TYR A N 1
ATOM 694 C CA . TYR A 1 91 ? -20.652 -12.972 27.538 1.00 95.38 91 TYR A CA 1
ATOM 695 C C . TYR A 1 91 ? -19.338 -12.185 27.670 1.00 95.38 91 TYR A C 1
ATOM 697 O O . TYR A 1 91 ? -18.269 -12.790 27.660 1.00 95.38 91 TYR A O 1
ATOM 705 N N . ASN A 1 92 ? -19.388 -10.852 27.795 1.00 95.44 92 ASN A N 1
ATOM 706 C CA . ASN A 1 92 ? -18.188 -10.003 27.867 1.00 95.44 92 ASN A CA 1
ATOM 707 C C . ASN A 1 92 ? -17.859 -9.515 29.287 1.00 95.44 92 ASN A C 1
ATOM 709 O O . ASN A 1 92 ? -16.811 -8.900 29.488 1.00 95.44 92 ASN A O 1
ATOM 713 N N . ALA A 1 93 ? -18.700 -9.805 30.285 1.00 94.06 93 ALA A N 1
ATOM 714 C CA . ALA A 1 93 ? -18.499 -9.337 31.655 1.00 94.06 93 ALA A CA 1
ATOM 715 C C . ALA A 1 93 ? -17.139 -9.738 32.242 1.00 94.06 93 ALA A C 1
ATOM 717 O O . ALA A 1 93 ? -16.533 -8.943 32.953 1.00 94.06 93 ALA A O 1
ATOM 718 N N . SER A 1 94 ? -16.630 -10.937 31.939 1.00 95.38 94 SER A N 1
ATOM 719 C CA . SER A 1 94 ? -15.300 -11.369 32.397 1.00 95.38 94 SER A CA 1
ATOM 720 C C . SER A 1 94 ? -14.180 -10.482 31.833 1.00 95.38 94 SER A C 1
ATOM 722 O O . SER A 1 94 ? -13.325 -10.019 32.589 1.00 95.38 94 SER A O 1
ATOM 724 N N . GLU A 1 95 ? -14.229 -10.171 30.534 1.00 95.00 95 GLU A N 1
ATOM 725 C CA . GLU A 1 95 ? -13.250 -9.302 29.870 1.00 95.00 95 GLU A CA 1
ATOM 726 C C . GLU A 1 95 ? -13.329 -7.866 30.414 1.00 95.00 95 GLU A C 1
ATOM 728 O O . GLU A 1 95 ? -12.313 -7.260 30.759 1.00 95.00 95 GLU A O 1
ATOM 733 N N . LEU A 1 96 ? -14.545 -7.331 30.555 1.00 96.12 96 LEU A N 1
ATOM 734 C CA . LEU A 1 96 ? -14.766 -5.966 31.035 1.00 96.12 96 LEU A CA 1
ATOM 735 C C . LEU A 1 96 ? -14.420 -5.798 32.518 1.00 96.12 96 LEU A C 1
ATOM 737 O O . LEU A 1 96 ? -13.893 -4.754 32.900 1.00 96.12 96 LEU A O 1
ATOM 741 N N . ARG A 1 97 ? -14.630 -6.829 33.345 1.00 96.12 97 ARG A N 1
ATOM 742 C CA . ARG A 1 97 ? -14.140 -6.862 34.731 1.00 96.12 97 ARG A CA 1
ATOM 743 C C . ARG A 1 97 ? -12.632 -6.674 34.777 1.00 96.12 97 ARG A C 1
ATOM 745 O O . ARG A 1 97 ? -12.152 -5.819 35.518 1.00 96.12 97 ARG A O 1
ATOM 752 N N . GLN A 1 98 ? -11.896 -7.418 33.953 1.00 96.19 98 GLN A N 1
ATOM 753 C CA . GLN A 1 98 ? -10.444 -7.287 33.891 1.00 96.19 98 GLN A CA 1
ATOM 754 C C . GLN A 1 98 ? -10.018 -5.903 33.383 1.00 96.19 98 GLN A C 1
ATOM 756 O O . GLN A 1 98 ? -9.088 -5.316 33.931 1.00 96.19 98 GLN A O 1
ATOM 761 N N . ALA A 1 99 ? -10.724 -5.344 32.396 1.00 96.12 99 ALA A N 1
ATOM 762 C CA . ALA A 1 99 ? -10.450 -4.001 31.889 1.00 96.12 99 ALA A CA 1
ATOM 763 C C . ALA A 1 99 ? -10.618 -2.920 32.976 1.00 96.12 99 ALA A C 1
ATOM 765 O O . ALA A 1 99 ? -9.756 -2.052 33.118 1.00 96.12 99 ALA A O 1
ATOM 766 N N . VAL A 1 100 ? -11.682 -2.999 33.786 1.00 96.56 100 VAL A N 1
ATOM 767 C CA . VAL A 1 100 ? -11.902 -2.086 34.923 1.00 96.56 100 VAL A CA 1
ATOM 768 C C . VAL A 1 100 ? -10.821 -2.261 35.990 1.00 96.56 100 VAL A C 1
ATOM 770 O O . VAL A 1 100 ? -10.297 -1.265 36.483 1.00 96.56 100 VAL A O 1
ATOM 773 N N . ILE A 1 101 ? -10.429 -3.500 36.307 1.00 96.50 101 ILE A N 1
ATOM 774 C CA . ILE A 1 101 ? -9.353 -3.787 37.272 1.00 96.50 101 ILE A CA 1
ATOM 775 C C . ILE A 1 101 ? -8.015 -3.205 36.800 1.00 96.50 101 ILE A C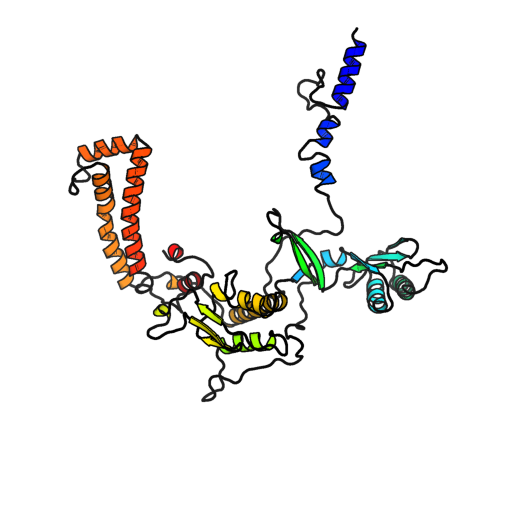 1
ATOM 777 O O . ILE A 1 101 ? -7.320 -2.576 37.595 1.00 96.50 101 ILE A O 1
ATOM 781 N N . ASN A 1 102 ? -7.676 -3.351 35.516 1.00 95.81 102 ASN A N 1
ATOM 782 C CA . ASN A 1 102 ? -6.453 -2.799 34.920 1.00 95.81 102 ASN A CA 1
ATOM 783 C C . ASN A 1 102 ? -6.461 -1.258 34.916 1.00 95.81 102 ASN A C 1
ATOM 785 O O . ASN A 1 102 ? -5.427 -0.629 35.155 1.00 95.81 102 ASN A O 1
ATOM 789 N N . GLY A 1 103 ? -7.641 -0.648 34.754 1.00 95.31 103 GLY A N 1
ATOM 790 C CA . GLY A 1 103 ? -7.863 0.801 34.801 1.00 95.31 103 GLY A CA 1
ATOM 791 C C . GLY A 1 103 ? -7.190 1.578 33.661 1.00 95.31 103 GLY A C 1
ATOM 792 O O . GLY A 1 103 ? -6.941 1.004 32.599 1.00 95.31 103 GLY A O 1
ATOM 793 N N . PRO A 1 104 ? -6.926 2.887 33.843 1.00 95.12 104 PRO A N 1
ATOM 794 C CA . PRO A 1 104 ? -6.561 3.780 32.738 1.00 95.12 104 PRO A CA 1
ATOM 795 C C . PRO A 1 104 ? -5.095 3.672 32.282 1.00 95.12 104 PRO A C 1
ATOM 797 O O . PRO A 1 104 ? -4.778 4.005 31.142 1.00 95.12 104 PRO A O 1
ATOM 800 N N . ASP A 1 105 ? -4.184 3.196 33.132 1.00 93.19 105 ASP A N 1
ATOM 801 C CA . ASP A 1 105 ? -2.744 3.224 32.827 1.00 93.19 105 ASP A CA 1
ATOM 802 C C . ASP A 1 105 ? -2.219 1.928 32.193 1.00 93.19 105 ASP A C 1
ATOM 804 O O . ASP A 1 105 ? -1.224 1.947 31.454 1.00 93.19 105 ASP A O 1
ATOM 808 N N . GLN A 1 106 ? -2.889 0.798 32.439 1.00 93.19 106 GLN A N 1
ATOM 809 C CA . GLN A 1 106 ? -2.508 -0.516 31.926 1.00 93.19 106 GLN A CA 1
ATOM 810 C C . GLN A 1 106 ? -3.398 -0.918 30.742 1.00 93.19 106 GLN A C 1
ATOM 812 O O . GLN A 1 106 ? -4.622 -0.885 30.819 1.00 93.19 106 GLN A O 1
ATOM 817 N N . TRP A 1 107 ? -2.780 -1.318 29.628 1.00 92.19 107 TRP A N 1
ATOM 818 C CA . TRP A 1 107 ? -3.487 -1.873 28.472 1.00 92.19 107 TRP A CA 1
ATOM 819 C C . TRP A 1 107 ? -3.479 -3.412 28.534 1.00 92.19 107 TRP A C 1
ATOM 821 O O . TRP A 1 107 ? -2.433 -3.968 28.875 1.00 92.19 107 TRP A O 1
ATOM 831 N N . PRO A 1 108 ? -4.576 -4.109 28.177 1.00 93.62 108 PRO A N 1
ATOM 832 C CA . PRO A 1 108 ? -5.916 -3.595 27.865 1.00 93.62 108 PRO A CA 1
ATOM 833 C C . PRO A 1 108 ? -6.681 -3.201 29.143 1.00 93.62 108 PRO A C 1
ATOM 835 O O . PRO A 1 108 ? -6.755 -3.984 30.083 1.00 93.62 108 PRO A O 1
ATOM 838 N N . GLY A 1 109 ? -7.252 -1.995 29.187 1.00 95.38 109 GLY A N 1
ATOM 839 C CA . GLY A 1 109 ? -7.837 -1.404 30.402 1.00 95.38 109 GLY A CA 1
ATOM 840 C C . GLY A 1 109 ? -9.106 -0.599 30.129 1.00 95.38 109 GLY A C 1
ATOM 841 O O . GLY A 1 109 ? -9.715 -0.761 29.070 1.00 95.38 109 GLY A O 1
ATOM 842 N N . ALA A 1 110 ? -9.510 0.261 31.062 1.00 96.69 110 ALA A N 1
ATOM 843 C CA . ALA A 1 110 ? -10.690 1.119 30.942 1.00 96.69 110 ALA A CA 1
ATOM 844 C C . ALA A 1 110 ? -10.510 2.447 31.691 1.00 96.69 110 ALA A C 1
ATOM 846 O O . ALA A 1 110 ? -9.829 2.505 32.713 1.00 96.69 110 ALA A O 1
ATOM 847 N N . ILE A 1 111 ? -11.163 3.507 31.204 1.00 96.62 111 ILE A N 1
ATOM 848 C CA . ILE A 1 111 ? -11.037 4.859 31.782 1.00 96.62 111 ILE A CA 1
ATOM 849 C C . ILE A 1 111 ? -12.225 5.222 32.675 1.00 96.62 111 ILE A C 1
ATOM 851 O O . ILE A 1 111 ? -12.048 5.884 33.694 1.00 96.62 111 ILE A O 1
ATOM 855 N N . GLN A 1 112 ? -13.437 4.814 32.303 1.00 96.38 112 GLN A N 1
ATOM 856 C CA . GLN A 1 112 ? -14.664 5.191 33.007 1.00 96.38 112 GLN A CA 1
ATOM 857 C C . GLN A 1 112 ? -15.763 4.141 32.811 1.00 96.38 112 GLN A C 1
ATOM 859 O O . GLN A 1 112 ? -15.741 3.377 31.841 1.00 96.38 112 GLN A O 1
ATOM 864 N N . VAL A 1 113 ? -16.729 4.120 33.726 1.00 96.44 113 VAL A N 1
ATOM 865 C CA . VAL A 1 113 ? -17.923 3.269 33.672 1.00 96.44 113 VAL A CA 1
ATOM 866 C C . VAL A 1 113 ? -19.158 4.162 33.683 1.00 96.44 113 VAL A C 1
ATOM 868 O O . VAL A 1 113 ? -19.247 5.092 34.478 1.00 96.44 113 VAL A O 1
ATOM 871 N N . GLN A 1 114 ? -20.093 3.897 32.779 1.00 95.75 114 GLN A N 1
ATOM 872 C CA . GLN A 1 114 ? -21.409 4.515 32.750 1.00 95.75 114 GLN A CA 1
ATOM 873 C C . GLN A 1 114 ? -22.405 3.604 33.462 1.00 95.75 114 GLN A C 1
ATOM 875 O O . GLN A 1 114 ? -22.532 2.435 33.087 1.00 95.75 114 GLN A O 1
ATOM 880 N N . ASN A 1 115 ? -23.100 4.144 34.456 1.00 92.81 115 ASN A N 1
ATOM 881 C CA . ASN A 1 115 ? -24.185 3.459 35.152 1.00 92.81 115 ASN A CA 1
ATOM 882 C C . ASN A 1 115 ? -25.489 3.504 34.334 1.00 92.81 115 ASN A C 1
ATOM 884 O O . ASN A 1 115 ? -25.583 4.179 33.306 1.00 92.81 115 ASN A O 1
ATOM 888 N N . GLU A 1 116 ? -26.505 2.779 34.790 1.00 90.75 116 GLU A N 1
ATOM 889 C CA . GLU A 1 116 ? -27.816 2.664 34.141 1.00 90.75 116 GLU A CA 1
ATOM 890 C C . GLU A 1 116 ? -28.594 3.990 34.113 1.00 90.75 116 GLU A C 1
ATOM 892 O O . GLU A 1 116 ? -29.402 4.206 33.213 1.00 90.75 116 GLU A O 1
ATOM 897 N N . ASP A 1 117 ? -28.315 4.890 35.062 1.00 89.31 117 ASP A N 1
ATOM 898 C CA . ASP A 1 117 ? -28.862 6.254 35.150 1.00 89.31 117 ASP A CA 1
ATOM 899 C C . ASP A 1 117 ? -28.172 7.246 34.188 1.00 89.31 117 ASP A C 1
ATOM 901 O O . ASP A 1 117 ? -28.560 8.409 34.081 1.00 89.31 117 ASP A O 1
ATOM 905 N N . GLY A 1 118 ? -27.135 6.795 33.477 1.00 88.81 118 GLY A N 1
ATOM 906 C CA . GLY A 1 118 ? -26.332 7.607 32.573 1.00 88.81 118 GLY A CA 1
ATOM 907 C C . GLY A 1 118 ? -25.174 8.352 33.240 1.00 88.81 118 GLY A C 1
ATOM 908 O O . GLY A 1 118 ? -24.376 8.954 32.513 1.00 88.81 118 GLY A O 1
ATOM 909 N N . SER A 1 119 ? -25.030 8.284 34.568 1.00 92.88 119 SER A N 1
ATOM 910 C CA . SER A 1 119 ? -23.911 8.887 35.295 1.00 92.88 119 SER A CA 1
ATOM 911 C C . SER A 1 119 ? -22.582 8.227 34.916 1.00 92.88 119 SER A C 1
ATOM 913 O O . SER A 1 119 ? -22.499 7.018 34.688 1.00 92.88 119 SER A O 1
ATOM 915 N N . LEU A 1 120 ? -21.525 9.039 34.814 1.00 95.12 120 LEU A N 1
ATOM 916 C CA . LEU A 1 120 ? -20.178 8.579 34.478 1.00 95.12 120 LEU A CA 1
ATOM 917 C C . LEU A 1 120 ? -19.305 8.554 35.730 1.00 95.12 120 LEU A C 1
ATOM 919 O O . LEU A 1 120 ? -19.063 9.585 36.356 1.00 95.12 120 LEU A O 1
ATOM 923 N N . GLN A 1 121 ? -18.778 7.378 36.048 1.00 94.50 121 GLN A N 1
ATOM 924 C CA . GLN A 1 121 ? -17.812 7.170 37.114 1.00 94.50 121 GLN A CA 1
ATOM 925 C C . GLN A 1 121 ? -16.409 7.010 36.514 1.00 94.50 121 GLN A C 1
ATOM 927 O O . GLN A 1 121 ? -16.119 6.041 35.810 1.00 94.50 121 GLN A O 1
ATOM 932 N N . SER A 1 122 ? -15.529 7.977 36.781 1.00 95.88 122 SER A N 1
ATOM 933 C CA . SER A 1 122 ? -14.130 7.938 36.336 1.00 95.88 122 SER A CA 1
ATOM 934 C C . SER A 1 122 ? -13.321 6.932 37.153 1.00 95.88 122 SER A C 1
ATOM 936 O O . SER A 1 122 ? -13.415 6.923 38.374 1.00 95.88 122 SER A O 1
ATOM 938 N N . LEU A 1 123 ? -12.487 6.127 36.490 1.00 94.19 123 LEU A N 1
ATOM 939 C CA . LEU A 1 123 ? -11.546 5.199 37.132 1.00 94.19 123 LEU A CA 1
ATOM 940 C C . LEU A 1 123 ? -10.176 5.845 37.405 1.00 94.19 123 LEU A C 1
ATOM 942 O O . LEU A 1 123 ? -9.291 5.213 37.984 1.00 94.19 123 LEU A O 1
ATOM 946 N N . ILE A 1 124 ? -9.978 7.093 36.975 1.00 93.56 124 ILE A N 1
ATOM 947 C CA . ILE A 1 124 ? -8.733 7.839 37.177 1.00 93.56 124 ILE A CA 1
ATOM 948 C C . ILE A 1 124 ? -8.610 8.212 38.657 1.00 93.56 124 ILE A C 1
ATOM 950 O O . ILE A 1 124 ? -9.516 8.813 39.225 1.00 93.56 124 ILE A O 1
ATOM 954 N N . GLY A 1 125 ? -7.476 7.868 39.272 1.00 91.06 125 GLY A N 1
ATOM 955 C CA . GLY A 1 125 ? -7.209 8.137 40.689 1.00 91.06 125 GLY A CA 1
ATOM 956 C C . GLY A 1 125 ? -7.823 7.126 41.665 1.00 91.06 125 GLY A C 1
ATOM 957 O O . GLY A 1 125 ? -7.645 7.279 42.869 1.00 91.06 125 GLY A O 1
ATOM 958 N N . MET A 1 126 ? -8.507 6.084 41.175 1.00 94.12 126 MET A N 1
ATOM 959 C CA . MET A 1 126 ? -9.058 5.022 42.022 1.00 94.12 126 MET A CA 1
ATOM 960 C C . MET A 1 126 ? -8.022 3.953 42.377 1.00 94.12 126 MET A C 1
ATOM 962 O O . MET A 1 126 ? -7.197 3.543 41.552 1.00 94.12 126 MET A O 1
ATOM 966 N N . THR A 1 127 ? -8.116 3.420 43.596 1.00 95.12 127 THR A N 1
ATOM 967 C CA . THR A 1 127 ? -7.283 2.292 44.031 1.00 95.12 127 THR A CA 1
ATOM 968 C C . THR A 1 127 ? -7.714 0.989 43.353 1.00 95.12 127 THR A C 1
ATOM 970 O O . THR A 1 127 ? -8.790 0.872 42.762 1.00 95.12 127 THR A O 1
ATOM 973 N N . LEU A 1 128 ? -6.856 -0.031 43.406 1.00 93.88 128 LEU A N 1
ATOM 974 C CA . LEU A 1 128 ? -7.160 -1.348 42.838 1.00 93.88 128 LEU A CA 1
ATOM 975 C C . LEU A 1 128 ? -8.365 -2.016 43.528 1.00 93.88 128 LEU A C 1
ATOM 977 O O . LEU A 1 128 ? -9.150 -2.693 42.869 1.00 93.88 128 LEU A O 1
ATOM 981 N N . GLU A 1 129 ? -8.545 -1.792 44.829 1.00 94.50 129 GLU A N 1
ATOM 982 C CA . GLU A 1 129 ? -9.684 -2.312 45.596 1.00 94.50 129 GLU A CA 1
ATOM 983 C C . GLU A 1 129 ? -11.001 -1.664 45.167 1.00 94.50 129 GLU A C 1
ATOM 985 O O . GLU A 1 129 ? -11.963 -2.369 44.869 1.00 94.50 129 GLU A O 1
ATOM 990 N N . GLN A 1 130 ? -11.021 -0.334 45.024 1.00 94.00 130 GLN A N 1
ATOM 991 C CA . GLN A 1 130 ? -12.186 0.396 44.515 1.00 94.00 130 GLN A CA 1
ATOM 992 C C . GLN A 1 130 ? -12.577 -0.091 43.113 1.00 94.00 130 GLN A C 1
ATOM 994 O O . GLN A 1 130 ? -13.750 -0.362 42.847 1.00 94.00 130 GLN A O 1
ATOM 999 N N . ARG A 1 131 ? -11.587 -0.292 42.233 1.00 94.56 131 ARG A N 1
ATOM 1000 C CA . ARG A 1 131 ? -11.809 -0.827 40.882 1.00 94.56 131 ARG A CA 1
ATOM 1001 C C . ARG A 1 131 ? -12.366 -2.252 40.897 1.00 94.56 131 ARG A C 1
ATOM 1003 O O . ARG A 1 131 ? -13.263 -2.552 40.112 1.00 94.56 131 ARG A O 1
ATOM 1010 N N . LYS A 1 132 ? -11.898 -3.120 41.800 1.00 95.31 132 LYS A N 1
ATOM 1011 C CA . LYS A 1 132 ? -12.450 -4.477 41.976 1.00 95.31 132 LYS A CA 1
ATOM 1012 C C . LYS A 1 132 ? -13.912 -4.453 42.421 1.00 95.31 132 LYS A C 1
ATOM 1014 O O . LYS A 1 132 ? -14.709 -5.228 41.895 1.00 95.31 132 LYS A O 1
ATOM 1019 N N . THR A 1 133 ? -14.276 -3.559 43.339 1.00 94.25 133 THR A N 1
ATOM 1020 C CA . THR A 1 133 ? -15.668 -3.400 43.787 1.00 94.25 133 THR A CA 1
ATOM 1021 C C . THR A 1 133 ? -16.578 -3.023 42.620 1.00 94.25 133 THR A C 1
ATOM 1023 O O . THR A 1 133 ? -17.586 -3.693 42.393 1.00 94.25 133 THR A O 1
ATOM 1026 N N . ILE A 1 134 ? -16.178 -2.031 41.817 1.00 93.38 134 ILE A N 1
ATOM 1027 C CA . ILE A 1 134 ? -16.931 -1.607 40.626 1.00 93.38 134 ILE A CA 1
ATOM 1028 C C . ILE A 1 134 ? -17.029 -2.749 39.607 1.00 93.38 134 ILE A C 1
ATOM 1030 O O . ILE A 1 134 ? -18.111 -3.030 39.095 1.00 93.38 134 ILE A O 1
ATOM 1034 N N . ALA A 1 135 ? -15.923 -3.454 39.342 1.00 93.31 135 ALA A N 1
ATOM 1035 C CA . ALA A 1 135 ? -15.888 -4.577 38.405 1.00 93.31 135 ALA A CA 1
ATOM 1036 C C . ALA A 1 135 ? -16.891 -5.686 38.789 1.00 93.31 135 ALA A C 1
ATOM 1038 O O . ALA A 1 135 ? -17.623 -6.209 37.942 1.00 93.31 135 ALA A O 1
ATOM 1039 N N . ASN A 1 136 ? -16.979 -6.023 40.076 1.00 93.75 136 ASN A N 1
ATOM 1040 C CA . ASN A 1 136 ? -17.910 -7.042 40.560 1.00 93.75 136 ASN A CA 1
ATOM 1041 C C . ASN A 1 136 ? -19.382 -6.612 40.423 1.00 93.75 136 ASN A C 1
ATOM 1043 O O . ASN A 1 136 ? -20.240 -7.461 40.183 1.00 93.75 136 ASN A O 1
ATOM 1047 N N . GLN A 1 137 ? -19.652 -5.306 40.469 1.00 92.44 137 GLN A N 1
ATOM 1048 C CA . GLN A 1 137 ? -20.979 -4.693 40.331 1.00 92.44 137 GLN A CA 1
ATOM 1049 C C . GLN A 1 137 ? -21.386 -4.383 38.876 1.00 92.44 137 GLN A C 1
ATOM 1051 O O . GLN A 1 137 ? -22.390 -3.715 38.639 1.00 92.44 137 GLN A O 1
ATOM 1056 N N . LEU A 1 138 ? -20.633 -4.832 37.865 1.00 91.25 138 LEU A N 1
ATOM 1057 C CA . LEU A 1 138 ? -20.964 -4.528 36.463 1.00 91.25 138 LEU A CA 1
ATOM 1058 C C . LEU A 1 138 ? -22.253 -5.205 35.961 1.00 91.25 138 LEU A C 1
ATOM 1060 O O . LEU A 1 138 ? -22.877 -4.696 35.039 1.00 91.25 138 LEU A O 1
ATOM 1064 N N . LEU A 1 139 ? -22.629 -6.348 36.547 1.00 91.00 139 LEU A N 1
ATOM 1065 C CA . LEU A 1 139 ? -23.825 -7.127 36.184 1.00 91.00 139 LEU A CA 1
ATOM 1066 C C . LEU A 1 139 ? -24.958 -7.015 37.213 1.00 91.00 139 LEU A C 1
ATOM 1068 O O . LEU A 1 139 ? -25.986 -7.667 37.054 1.00 91.00 139 LEU A O 1
ATOM 1072 N N . THR A 1 140 ? -24.761 -6.267 38.301 1.00 88.00 140 THR A N 1
ATOM 1073 C CA . THR A 1 140 ? -25.800 -6.126 39.325 1.00 88.00 140 THR A CA 1
ATOM 1074 C C . THR A 1 140 ? -26.913 -5.240 38.772 1.00 88.00 140 THR A C 1
ATOM 1076 O O . THR A 1 140 ? -26.603 -4.100 38.425 1.00 88.00 140 THR A O 1
ATOM 1079 N N . PRO A 1 141 ? -28.165 -5.723 38.692 1.00 82.94 141 PRO A N 1
ATOM 1080 C CA . PRO A 1 141 ? -29.277 -4.903 38.232 1.00 82.94 141 PRO A CA 1
ATOM 1081 C C . PRO A 1 141 ? -29.503 -3.741 39.203 1.00 82.94 141 PRO A C 1
ATOM 1083 O O . PRO A 1 141 ? -29.340 -3.904 40.416 1.00 82.94 141 PRO A O 1
ATOM 1086 N N . SER A 1 142 ? -29.868 -2.571 38.680 1.00 80.75 142 SER A N 1
ATOM 1087 C CA . SER A 1 142 ? -30.372 -1.488 39.521 1.00 80.75 142 SER A CA 1
ATOM 1088 C C . SER A 1 142 ? -31.820 -1.784 39.938 1.00 80.75 142 SER A C 1
ATOM 1090 O O . SER A 1 142 ? -32.528 -2.549 39.286 1.00 80.75 142 SER A O 1
ATOM 1092 N N . ASN A 1 143 ? -32.252 -1.212 41.065 1.00 73.75 143 ASN A N 1
ATOM 1093 C CA . ASN A 1 143 ? -33.616 -1.400 41.578 1.00 73.75 143 ASN A CA 1
ATOM 1094 C C . ASN A 1 143 ? -34.677 -0.686 40.724 1.00 73.75 143 ASN A C 1
ATOM 1096 O O . ASN A 1 143 ? -35.860 -1.000 40.839 1.00 73.75 143 ASN A O 1
ATOM 1100 N N . ASP A 1 144 ? -34.261 0.263 39.885 1.00 69.50 144 ASP A N 1
ATOM 1101 C CA . ASP A 1 144 ? -35.130 0.871 38.886 1.00 69.50 144 ASP A CA 1
ATOM 1102 C C . ASP A 1 144 ? -35.285 -0.080 37.702 1.00 69.50 144 ASP A C 1
ATOM 1104 O O . ASP A 1 144 ? -34.323 -0.706 37.262 1.00 69.50 144 ASP A O 1
ATOM 1108 N N . SER A 1 145 ? -36.492 -0.160 37.142 1.00 61.69 145 SER A N 1
ATOM 1109 C CA . SER A 1 145 ? -36.820 -0.962 35.958 1.00 61.69 145 SER A CA 1
ATOM 1110 C C . SER A 1 145 ? -36.197 -0.386 34.673 1.00 61.69 145 SER A C 1
ATOM 1112 O O . SER A 1 145 ? -36.894 -0.113 33.693 1.00 61.69 145 SER A O 1
ATOM 1114 N N . SER A 1 146 ? -34.888 -0.137 34.681 1.00 65.50 146 SER A N 1
ATOM 1115 C CA . SER A 1 146 ? -34.123 0.325 33.533 1.00 65.50 146 SER A CA 1
ATOM 1116 C C . SER A 1 146 ? -33.787 -0.860 32.637 1.00 65.50 146 SER A C 1
ATOM 1118 O O . SER A 1 146 ? -33.214 -1.858 33.064 1.00 65.50 146 SER A O 1
ATOM 1120 N N . VAL A 1 147 ? -34.121 -0.727 31.356 1.00 79.00 147 VAL A N 1
ATOM 1121 C CA . VAL A 1 147 ? -33.778 -1.696 30.301 1.00 79.00 147 VAL A CA 1
ATOM 1122 C C . VAL A 1 147 ? -32.303 -1.547 29.870 1.00 79.00 147 VAL A C 1
ATOM 1124 O O . VAL A 1 147 ? -31.817 -2.279 29.010 1.00 79.00 147 VAL A O 1
ATOM 1127 N N . VAL A 1 148 ? -31.573 -0.573 30.427 1.00 85.19 148 VAL A N 1
ATOM 1128 C CA . VAL A 1 148 ? -30.231 -0.190 29.979 1.00 85.19 148 VAL A CA 1
ATOM 1129 C C . VAL A 1 148 ? -29.165 -0.801 30.881 1.00 85.19 148 VAL A C 1
ATOM 1131 O O . VAL A 1 148 ? -29.142 -0.546 32.078 1.00 85.19 148 VAL A O 1
ATOM 1134 N N . ASN A 1 149 ? -28.228 -1.540 30.287 1.00 90.25 149 ASN A N 1
ATOM 1135 C CA . ASN A 1 149 ? -27.060 -2.066 30.994 1.00 90.25 149 ASN A CA 1
ATOM 1136 C C . ASN A 1 149 ? -25.967 -0.997 31.151 1.00 90.25 149 ASN A C 1
ATOM 1138 O O . ASN A 1 149 ? -25.827 -0.100 30.311 1.00 90.25 149 ASN A O 1
ATOM 1142 N N . LYS A 1 150 ? -25.105 -1.169 32.161 1.00 93.81 150 LYS A N 1
ATOM 1143 C CA . LYS A 1 150 ? -23.873 -0.379 32.318 1.00 93.81 150 LYS A CA 1
ATOM 1144 C C . LYS A 1 150 ? -22.986 -0.466 31.074 1.00 93.81 150 LYS A C 1
ATOM 1146 O O . LYS A 1 150 ? -22.958 -1.485 30.378 1.00 93.81 150 LYS A O 1
ATOM 1151 N N . LYS A 1 151 ? -22.206 0.585 30.811 1.00 96.06 151 LYS A N 1
ATOM 1152 C CA . LYS A 1 151 ? -21.216 0.610 29.719 1.00 96.06 151 LYS A CA 1
ATOM 1153 C C . LYS A 1 151 ? -19.825 0.875 30.261 1.00 96.06 151 LYS A C 1
ATOM 1155 O O . LYS A 1 151 ? -19.619 1.812 31.022 1.00 96.06 151 LYS A O 1
ATOM 1160 N N . VAL A 1 152 ? -18.848 0.090 29.830 1.00 97.31 152 VAL A N 1
ATOM 1161 C CA . VAL A 1 152 ? -17.444 0.287 30.197 1.00 97.31 152 VAL A CA 1
ATOM 1162 C C . VAL A 1 152 ? -16.727 0.948 29.030 1.00 97.31 152 VAL A C 1
ATOM 1164 O O . VAL A 1 152 ? -16.705 0.419 27.921 1.00 97.31 152 VAL A O 1
ATOM 1167 N N . TYR A 1 153 ? -16.104 2.098 29.277 1.00 97.44 153 TYR A N 1
ATOM 1168 C CA . TYR A 1 153 ? -15.262 2.783 28.298 1.00 97.44 153 TYR A CA 1
ATOM 1169 C C . TYR A 1 153 ? -13.881 2.129 28.302 1.00 97.44 153 TYR A C 1
ATOM 1171 O O . TYR A 1 153 ? -12.919 2.646 28.883 1.00 97.44 153 TYR A O 1
ATOM 1179 N N . ARG A 1 154 ? -13.813 0.945 27.688 1.00 96.38 154 ARG A N 1
ATOM 1180 C CA . ARG A 1 154 ? -12.580 0.170 27.537 1.00 96.38 154 ARG A CA 1
ATOM 1181 C C . ARG A 1 154 ? -11.629 0.865 26.569 1.00 96.38 154 ARG A C 1
ATOM 1183 O O . ARG A 1 154 ? -12.070 1.539 25.639 1.00 96.38 154 ARG A O 1
ATOM 1190 N N . HIS A 1 155 ? -10.332 0.672 26.759 1.00 96.25 155 HIS A N 1
ATOM 1191 C CA . HIS A 1 155 ? -9.320 1.026 25.770 1.00 96.25 155 HIS A CA 1
ATOM 1192 C C . HIS A 1 155 ? -9.598 0.326 24.436 1.00 96.25 155 HIS A C 1
ATOM 1194 O O . HIS A 1 155 ? -10.203 -0.754 24.385 1.00 96.25 155 HIS A O 1
ATOM 1200 N N . ILE A 1 156 ? -9.120 0.934 23.353 1.00 94.25 156 ILE A N 1
ATOM 1201 C CA . ILE A 1 156 ? -9.089 0.261 22.054 1.00 94.25 156 ILE A CA 1
ATOM 1202 C C . ILE A 1 156 ? -8.218 -1.003 22.151 1.00 94.25 156 ILE A C 1
ATOM 1204 O O . ILE A 1 156 ? -7.147 -1.002 22.771 1.00 94.25 156 ILE A O 1
ATOM 1208 N N . LYS A 1 157 ? -8.684 -2.097 21.556 1.00 90.69 157 LYS A N 1
ATOM 1209 C CA . LYS A 1 157 ? -8.038 -3.414 21.589 1.00 90.69 157 LYS A CA 1
ATOM 1210 C C . LYS A 1 157 ? -7.744 -3.922 20.184 1.00 90.69 157 LYS A C 1
ATOM 1212 O O . LYS A 1 157 ? -8.228 -3.381 19.189 1.00 90.69 157 LYS A O 1
ATOM 1217 N N . ASN A 1 158 ? -6.945 -4.983 20.104 1.00 90.56 158 ASN A N 1
ATOM 1218 C CA . ASN A 1 158 ? -6.655 -5.632 18.830 1.00 90.56 158 ASN A CA 1
ATOM 1219 C C . ASN A 1 158 ? -7.958 -6.047 18.138 1.00 90.56 158 ASN A C 1
ATOM 1221 O O . ASN A 1 158 ? -8.858 -6.577 18.788 1.00 90.56 158 ASN A O 1
ATOM 1225 N N . LYS A 1 159 ? -8.020 -5.853 16.817 1.00 86.06 159 LYS A N 1
ATOM 1226 C CA . LYS A 1 159 ? -9.192 -6.094 15.955 1.00 86.06 159 LYS A CA 1
ATOM 1227 C C . LYS A 1 159 ? -10.345 -5.090 16.085 1.00 86.06 159 LYS A C 1
ATOM 1229 O O . LYS A 1 159 ? -11.305 -5.234 15.329 1.00 86.06 159 LYS A O 1
ATOM 1234 N N . ASP A 1 160 ? -10.251 -4.063 16.935 1.00 94.06 160 ASP A N 1
ATOM 1235 C CA . ASP A 1 160 ? -11.142 -2.903 16.796 1.00 94.06 160 ASP A CA 1
ATOM 1236 C C . ASP A 1 160 ? -10.906 -2.237 15.430 1.00 94.06 160 ASP A C 1
ATOM 1238 O O . ASP A 1 160 ? -9.791 -2.245 14.900 1.00 94.06 160 ASP A O 1
ATOM 1242 N N . VAL A 1 161 ? -11.959 -1.674 14.841 1.00 95.00 161 VAL A N 1
ATOM 1243 C CA . VAL A 1 161 ? -11.883 -1.025 13.527 1.00 95.00 161 VAL A CA 1
ATOM 1244 C C . VAL A 1 161 ? -11.681 0.473 13.706 1.00 95.00 161 VAL A C 1
ATOM 1246 O O . VAL A 1 161 ? -12.424 1.129 14.432 1.00 95.00 161 VAL A O 1
ATOM 1249 N N . VAL A 1 162 ? -10.700 1.024 12.999 1.00 95.06 162 VAL A N 1
ATOM 1250 C CA . VAL A 1 162 ? -10.440 2.464 12.935 1.00 95.06 162 VAL A CA 1
ATOM 1251 C C . VAL A 1 162 ? -10.560 2.959 11.502 1.00 95.06 162 VAL A C 1
ATOM 1253 O O . VAL A 1 162 ? -10.217 2.249 10.559 1.00 95.06 162 VAL A O 1
ATOM 1256 N N . ILE A 1 163 ? -11.036 4.190 11.328 1.00 96.56 163 ILE A N 1
ATOM 1257 C CA . ILE A 1 163 ? -11.082 4.839 10.016 1.00 96.56 163 ILE A CA 1
ATOM 1258 C C . ILE A 1 163 ? -9.803 5.655 9.850 1.00 96.56 163 ILE A C 1
ATOM 1260 O O . ILE A 1 163 ? -9.602 6.663 10.528 1.00 96.56 163 ILE A O 1
ATOM 1264 N N . MET A 1 164 ? -8.942 5.222 8.936 1.00 95.62 164 MET A N 1
ATOM 1265 C CA . MET A 1 164 ? -7.730 5.940 8.563 1.00 95.62 164 MET A CA 1
ATOM 1266 C C . MET A 1 164 ? -8.031 6.872 7.400 1.00 95.62 164 MET A C 1
ATOM 1268 O O . MET A 1 164 ? -8.699 6.481 6.447 1.00 95.62 164 MET A O 1
ATOM 1272 N N . ASN A 1 165 ? -7.520 8.100 7.464 1.00 96.12 165 ASN A N 1
ATOM 1273 C CA . ASN A 1 165 ? -7.661 9.085 6.397 1.00 96.12 165 ASN A CA 1
ATOM 1274 C C . ASN A 1 165 ? -6.312 9.743 6.086 1.00 96.12 165 ASN A C 1
ATOM 1276 O O . ASN A 1 165 ? -5.606 10.173 7.002 1.00 96.12 165 ASN A O 1
ATOM 1280 N N . ARG A 1 166 ? -5.987 9.892 4.798 1.00 92.50 166 ARG A N 1
ATOM 1281 C CA . ARG A 1 166 ? -4.845 10.683 4.324 1.00 92.50 166 ARG A CA 1
ATOM 1282 C C . ARG A 1 166 ? -5.335 11.947 3.622 1.00 92.50 166 ARG A C 1
ATOM 1284 O O . ARG A 1 166 ? -6.024 11.877 2.610 1.00 92.50 166 ARG A O 1
ATOM 1291 N N . GLN A 1 167 ? -4.941 13.109 4.143 1.00 89.00 167 GLN A N 1
ATOM 1292 C CA . GLN A 1 167 ? -5.224 14.399 3.505 1.00 89.00 167 GLN A CA 1
ATOM 1293 C C . GLN A 1 167 ? -4.218 14.673 2.367 1.00 89.00 167 GLN A C 1
ATOM 1295 O O . GLN A 1 167 ? -3.030 14.402 2.560 1.00 89.00 167 GLN A O 1
ATOM 1300 N N . PRO A 1 168 ? -4.646 15.232 1.216 1.00 92.44 168 PRO A N 1
ATOM 1301 C CA . PRO A 1 168 ? -6.025 15.555 0.825 1.00 92.44 168 PRO A CA 1
ATOM 1302 C C . PRO A 1 168 ? -6.839 14.314 0.402 1.00 92.44 168 PRO A C 1
ATOM 1304 O O . PRO A 1 168 ? -6.350 13.455 -0.327 1.00 92.44 168 PRO A O 1
ATOM 1307 N N . THR A 1 169 ? -8.103 14.246 0.830 1.00 93.00 169 THR A N 1
ATOM 1308 C CA . THR A 1 169 ? -9.023 13.141 0.512 1.00 93.00 169 THR A CA 1
ATOM 1309 C C . THR A 1 169 ? -9.712 13.414 -0.830 1.00 93.00 169 THR A C 1
ATOM 1311 O O . THR A 1 169 ? -10.718 14.117 -0.874 1.00 93.00 169 THR A O 1
ATOM 1314 N N . LEU A 1 170 ? -9.153 12.901 -1.931 1.00 93.94 170 LEU A N 1
ATOM 1315 C CA . LEU A 1 170 ? -9.696 13.109 -3.288 1.00 93.94 170 LEU A CA 1
ATOM 1316 C C . LEU A 1 170 ? -10.689 12.021 -3.714 1.00 93.94 170 LEU A C 1
ATOM 1318 O O . LEU A 1 170 ? -11.609 12.275 -4.488 1.00 93.94 170 LEU A O 1
ATOM 1322 N N . HIS A 1 171 ? -10.511 10.806 -3.199 1.00 94.19 171 HIS A N 1
ATOM 1323 C CA . HIS A 1 171 ? -11.332 9.648 -3.534 1.00 94.19 171 HIS A CA 1
ATOM 1324 C C . HIS A 1 171 ? -11.672 8.863 -2.269 1.00 94.19 171 HIS A C 1
ATOM 1326 O O . HIS A 1 171 ? -10.956 8.941 -1.270 1.00 94.19 171 HIS A O 1
ATOM 1332 N N . LYS A 1 172 ? -12.733 8.046 -2.324 1.00 93.12 172 LYS A N 1
ATOM 1333 C CA . LYS A 1 172 ? -13.180 7.226 -1.184 1.00 93.12 172 LYS A CA 1
ATOM 1334 C C . LYS A 1 172 ? -12.067 6.350 -0.593 1.00 93.12 172 LYS A C 1
ATOM 1336 O O . LYS A 1 172 ? -11.992 6.204 0.615 1.00 93.12 172 LYS A O 1
ATOM 1341 N N . ALA A 1 173 ? -11.158 5.841 -1.427 1.00 91.88 173 ALA A N 1
ATOM 1342 C CA . ALA A 1 173 ? -10.042 4.996 -0.998 1.00 91.88 173 ALA A CA 1
ATOM 1343 C C . ALA A 1 173 ? -8.993 5.735 -0.144 1.00 91.88 173 ALA A C 1
ATOM 1345 O O . ALA A 1 173 ? -8.168 5.099 0.499 1.00 91.88 173 ALA A O 1
ATOM 1346 N N . SER A 1 174 ? -9.016 7.071 -0.098 1.00 93.31 174 SER A N 1
ATOM 1347 C CA . SER A 1 174 ? -8.182 7.843 0.832 1.00 93.31 174 SER A CA 1
ATOM 1348 C C . SER A 1 174 ? -8.695 7.784 2.276 1.00 93.31 174 SER A C 1
ATOM 1350 O O . SER A 1 174 ? -7.986 8.245 3.170 1.00 93.31 174 SER A O 1
ATOM 1352 N N . MET A 1 175 ? -9.894 7.226 2.500 1.00 95.19 175 MET A N 1
ATOM 1353 C CA . MET A 1 175 ? -10.501 7.009 3.809 1.00 95.19 175 MET A CA 1
ATOM 1354 C C . MET A 1 175 ? -11.016 5.564 3.933 1.00 95.19 175 MET A C 1
ATOM 1356 O O . MET A 1 175 ? -12.062 5.223 3.386 1.00 95.19 175 MET A O 1
ATOM 1360 N N . MET A 1 176 ? -10.282 4.706 4.643 1.00 95.81 176 MET A N 1
ATOM 1361 C CA . MET A 1 176 ? -10.563 3.264 4.725 1.00 95.81 176 MET A CA 1
ATOM 1362 C C . MET A 1 176 ? -10.599 2.767 6.170 1.00 95.81 176 MET A C 1
ATOM 1364 O O . MET A 1 176 ? -9.998 3.364 7.063 1.00 95.81 176 MET A O 1
ATOM 1368 N N . GLY A 1 177 ? -11.317 1.666 6.395 1.00 96.25 177 GLY A N 1
ATOM 1369 C CA . GLY A 1 177 ? -11.332 0.963 7.675 1.00 96.25 177 GLY A CA 1
ATOM 1370 C C . GLY A 1 177 ? -10.135 0.021 7.799 1.00 96.25 177 GLY A C 1
ATOM 1371 O O . GLY A 1 177 ? -9.896 -0.782 6.902 1.00 96.25 177 GLY A O 1
ATOM 1372 N N . HIS A 1 178 ? -9.412 0.100 8.912 1.00 95.25 178 HIS A N 1
ATOM 1373 C CA . HIS A 1 178 ? -8.295 -0.784 9.248 1.00 95.25 178 HIS A CA 1
ATOM 1374 C C . HIS A 1 178 ? -8.534 -1.451 10.600 1.00 95.25 178 HIS A C 1
ATOM 1376 O O . HIS A 1 178 ? -9.149 -0.865 11.492 1.00 95.25 178 HIS A O 1
ATOM 1382 N N . LYS A 1 179 ? -8.026 -2.672 10.764 1.00 93.31 179 LYS A N 1
ATOM 1383 C CA . LYS A 1 179 ? -8.025 -3.387 12.041 1.00 93.31 179 LYS A CA 1
ATOM 1384 C C . LYS A 1 179 ? -6.846 -2.934 12.888 1.00 93.31 179 LYS A C 1
ATOM 1386 O O . LYS A 1 179 ? -5.712 -2.889 12.425 1.00 93.31 179 LYS A O 1
ATOM 1391 N N . LEU A 1 180 ? -7.111 -2.614 14.140 1.00 90.88 180 LEU A N 1
ATOM 1392 C CA . LEU A 1 180 ? -6.090 -2.155 15.062 1.00 90.88 180 LEU A CA 1
ATOM 1393 C C . LEU A 1 180 ? -5.206 -3.308 15.538 1.00 90.88 180 LEU A C 1
ATOM 1395 O O . LEU A 1 180 ? -5.720 -4.360 15.925 1.00 90.88 180 LEU A O 1
ATOM 1399 N N . ILE A 1 181 ? -3.896 -3.063 15.590 1.00 89.06 181 ILE A N 1
ATOM 1400 C CA . ILE A 1 181 ? -2.915 -3.899 16.287 1.00 89.06 181 ILE A CA 1
ATOM 1401 C C . ILE A 1 181 ? -2.138 -3.035 17.283 1.00 89.06 181 ILE A C 1
ATOM 1403 O O . ILE A 1 181 ? -1.502 -2.042 16.926 1.00 89.06 181 ILE A O 1
ATOM 1407 N N . TYR A 1 182 ? -2.202 -3.410 18.554 1.00 83.50 182 TYR A N 1
ATOM 1408 C CA . TYR A 1 182 ? -1.513 -2.752 19.652 1.00 83.50 182 TYR A CA 1
ATOM 1409 C C . TYR A 1 182 ? -0.010 -3.005 19.591 1.00 83.50 182 TYR A C 1
ATOM 1411 O O . TYR A 1 182 ? 0.440 -4.145 19.477 1.00 83.50 182 TYR A O 1
ATOM 1419 N N . GLY A 1 183 ? 0.768 -1.926 19.703 1.00 73.44 183 GLY A N 1
ATOM 1420 C CA . GLY A 1 183 ? 2.223 -1.998 19.844 1.00 73.44 183 GLY A CA 1
ATOM 1421 C C . GLY A 1 183 ? 2.953 -2.595 18.640 1.00 73.44 183 GLY A C 1
ATOM 1422 O O . GLY A 1 183 ? 4.134 -2.889 18.761 1.00 73.44 183 GLY A O 1
ATOM 1423 N N . CYS A 1 184 ? 2.263 -2.792 17.511 1.00 70.38 184 CYS A N 1
ATOM 1424 C CA . CYS A 1 184 ? 2.773 -3.485 16.322 1.00 70.38 184 CYS A CA 1
ATOM 1425 C C . CYS A 1 184 ? 3.268 -4.920 16.593 1.00 70.38 184 CYS A C 1
ATOM 1427 O O . CYS A 1 184 ? 3.944 -5.506 15.754 1.00 70.38 184 CYS A O 1
ATOM 1429 N N . ILE A 1 185 ? 2.925 -5.507 17.746 1.00 62.38 185 ILE A N 1
ATOM 1430 C CA . ILE A 1 185 ? 3.296 -6.881 18.085 1.00 62.38 185 ILE A CA 1
ATOM 1431 C C . ILE A 1 185 ? 2.133 -7.771 17.694 1.00 62.38 185 ILE A C 1
ATOM 1433 O O . ILE A 1 185 ? 1.048 -7.724 18.283 1.00 62.38 185 ILE A O 1
ATOM 1437 N N . ARG A 1 186 ? 2.362 -8.576 16.664 1.00 65.56 186 ARG A N 1
ATOM 1438 C CA . ARG A 1 186 ? 1.342 -9.441 16.101 1.00 65.56 186 ARG A CA 1
ATOM 1439 C C . ARG A 1 186 ? 1.477 -10.864 16.645 1.00 65.56 186 ARG A C 1
ATOM 1441 O O . ARG A 1 186 ? 2.564 -11.425 16.552 1.00 65.56 186 ARG A O 1
ATOM 1448 N N . PRO A 1 187 ? 0.403 -11.469 17.177 1.00 61.91 187 PRO A N 1
ATOM 1449 C CA . PRO A 1 187 ? 0.391 -12.903 17.444 1.00 61.91 187 PRO A CA 1
ATOM 1450 C C . PRO A 1 187 ? 0.373 -13.675 16.112 1.00 61.91 187 PRO A C 1
ATOM 1452 O O . PRO A 1 187 ? -0.328 -13.280 15.182 1.00 61.91 187 PRO A O 1
ATOM 1455 N N . GLU A 1 188 ? 1.143 -14.761 16.003 1.00 58.66 188 GLU A N 1
ATOM 1456 C CA . GLU A 1 188 ? 1.399 -15.486 14.739 1.00 58.66 188 GLU A CA 1
ATOM 1457 C C . GLU A 1 188 ? 0.180 -16.261 14.173 1.00 58.66 188 GLU A C 1
ATOM 1459 O O . GLU A 1 188 ? 0.222 -16.806 13.065 1.00 58.66 188 GLU A O 1
ATOM 1464 N N . ASP A 1 189 ? -0.948 -16.262 14.883 1.00 60.50 189 ASP A N 1
ATOM 1465 C CA . ASP A 1 189 ? -2.116 -17.091 14.581 1.00 60.50 189 ASP A CA 1
ATOM 1466 C C . ASP A 1 189 ? -3.045 -16.523 13.485 1.00 60.50 189 ASP A C 1
ATOM 1468 O O . ASP A 1 189 ? -3.258 -15.316 13.364 1.00 60.50 189 ASP A O 1
ATOM 1472 N N . GLY A 1 190 ? -3.696 -17.418 12.724 1.00 61.50 190 GLY A N 1
ATOM 1473 C CA . GLY A 1 190 ? -4.871 -17.084 11.893 1.00 61.50 190 GLY A CA 1
ATOM 1474 C C . GLY A 1 190 ? -4.655 -16.939 10.379 1.00 61.50 190 GLY A C 1
ATOM 1475 O O . GLY A 1 190 ? -5.544 -16.440 9.684 1.00 61.50 190 GLY A O 1
ATOM 1476 N N . HIS A 1 191 ? -3.511 -17.382 9.852 1.00 63.97 191 HIS A N 1
ATOM 1477 C CA . HIS A 1 191 ? -3.161 -17.272 8.422 1.00 63.97 191 HIS A CA 1
ATOM 1478 C C . HIS A 1 191 ? -3.609 -18.445 7.561 1.00 63.97 191 HIS A C 1
ATOM 1480 O O . HIS A 1 191 ? -3.693 -18.322 6.341 1.00 63.97 191 HIS A O 1
ATOM 1486 N N . THR A 1 192 ? -3.902 -19.577 8.189 1.00 60.22 192 THR A N 1
ATOM 1487 C CA . THR A 1 192 ? -4.439 -20.760 7.529 1.00 60.22 192 THR A CA 1
ATOM 1488 C C . THR A 1 192 ? -5.963 -20.709 7.574 1.00 60.22 192 THR A C 1
ATOM 1490 O O . THR A 1 192 ? -6.571 -20.346 8.586 1.00 60.22 192 THR A O 1
ATOM 1493 N N . ASN A 1 193 ? -6.623 -21.077 6.477 1.00 59.66 193 ASN A N 1
ATOM 1494 C CA . ASN A 1 193 ? -8.081 -21.160 6.458 1.00 59.66 193 ASN A CA 1
ATOM 1495 C C . ASN A 1 193 ? -8.553 -22.422 7.201 1.00 59.66 193 ASN A C 1
ATOM 1497 O O . ASN A 1 193 ? -8.797 -23.478 6.620 1.00 59.66 193 ASN A O 1
ATOM 1501 N N . GLY A 1 194 ? -8.662 -22.315 8.527 1.00 57.00 194 GLY A N 1
ATOM 1502 C CA . GLY A 1 194 ? -9.288 -23.317 9.392 1.00 57.00 194 GLY A CA 1
ATOM 1503 C C . GLY A 1 194 ? -8.506 -24.622 9.574 1.00 57.00 194 GLY A C 1
ATOM 1504 O O . GLY A 1 194 ? -9.053 -25.563 10.145 1.00 57.00 194 GLY A O 1
ATOM 1505 N N . ASN A 1 195 ? -7.267 -24.726 9.086 1.00 59.94 195 ASN A N 1
ATOM 1506 C CA . ASN A 1 195 ? -6.369 -25.839 9.403 1.00 59.94 195 ASN A CA 1
ATOM 1507 C C . ASN A 1 195 ? -5.377 -25.400 10.479 1.00 59.94 195 ASN A C 1
ATOM 1509 O O . ASN A 1 195 ? -4.562 -24.515 10.241 1.00 59.94 195 ASN A O 1
ATOM 1513 N N . SER A 1 196 ? -5.406 -26.054 11.639 1.00 68.12 196 SER A N 1
ATOM 1514 C CA . SER A 1 196 ? -4.387 -25.880 12.684 1.00 68.12 196 SER A CA 1
ATOM 1515 C C . SER A 1 196 ? -3.002 -26.375 12.250 1.00 68.12 196 SER A C 1
ATOM 1517 O O . SER A 1 196 ? -2.006 -26.036 12.879 1.00 68.12 196 SER A O 1
ATOM 1519 N N . ARG A 1 197 ? -2.926 -27.163 11.167 1.00 82.12 197 ARG A N 1
ATOM 1520 C CA . ARG A 1 197 ? -1.693 -27.743 10.632 1.00 82.12 197 ARG A CA 1
ATOM 1521 C C . ARG A 1 197 ? -1.389 -27.229 9.227 1.00 82.12 197 ARG A C 1
ATOM 1523 O O . ARG A 1 197 ? -2.249 -27.276 8.349 1.00 82.12 197 ARG A O 1
ATOM 1530 N N . ILE A 1 198 ? -0.143 -26.809 9.019 1.00 87.75 198 ILE A N 1
ATOM 1531 C CA . ILE A 1 198 ? 0.380 -26.401 7.712 1.00 87.75 198 ILE A CA 1
ATOM 1532 C C . ILE A 1 198 ? 0.505 -27.635 6.811 1.00 87.75 198 ILE A C 1
ATOM 1534 O O . ILE A 1 198 ? 1.101 -28.642 7.198 1.00 87.75 198 ILE A O 1
ATOM 1538 N N . LEU A 1 199 ? -0.067 -27.549 5.612 1.00 89.69 199 LEU A N 1
ATOM 1539 C CA . LEU A 1 199 ? 0.083 -28.549 4.558 1.00 89.69 199 LEU A CA 1
ATOM 1540 C C . LEU A 1 199 ? 1.335 -28.244 3.733 1.00 89.69 199 LEU A C 1
ATOM 1542 O O . LEU A 1 199 ? 1.584 -27.084 3.405 1.00 89.69 199 LEU A O 1
ATOM 1546 N N . THR A 1 200 ? 2.092 -29.275 3.370 1.00 93.06 200 THR A N 1
ATOM 1547 C CA . THR A 1 200 ? 3.303 -29.170 2.544 1.00 93.06 200 THR A CA 1
ATOM 1548 C C . THR A 1 200 ? 3.179 -30.026 1.286 1.00 93.06 200 THR A C 1
ATOM 1550 O O . THR A 1 200 ? 2.363 -30.946 1.221 1.00 93.06 200 THR A O 1
ATOM 1553 N N . VAL A 1 201 ? 3.985 -29.704 0.273 1.00 94.94 201 VAL A N 1
ATOM 1554 C CA . VAL A 1 201 ? 4.086 -30.466 -0.982 1.00 94.94 201 VAL A CA 1
ATOM 1555 C C . VAL A 1 201 ? 5.331 -31.363 -0.971 1.00 94.94 201 VAL A C 1
ATOM 1557 O O . VAL A 1 201 ? 6.307 -31.025 -0.293 1.00 94.94 201 VAL A O 1
ATOM 1560 N N . PRO A 1 202 ? 5.340 -32.491 -1.705 1.00 96.12 202 PRO A N 1
ATOM 1561 C CA . PRO A 1 202 ? 6.545 -33.306 -1.869 1.00 96.12 202 PRO A CA 1
ATOM 1562 C C . PRO A 1 202 ? 7.674 -32.525 -2.573 1.00 96.12 202 PRO A C 1
ATOM 1564 O O . PRO A 1 202 ? 7.393 -31.562 -3.295 1.00 96.12 202 PRO A O 1
ATOM 1567 N N . PRO A 1 203 ? 8.948 -32.914 -2.377 1.00 96.88 203 PRO A N 1
ATOM 1568 C CA . PRO A 1 203 ? 10.082 -32.257 -3.025 1.00 96.88 203 PRO A CA 1
ATOM 1569 C C . PRO A 1 203 ? 10.028 -32.431 -4.547 1.00 96.88 203 PRO A C 1
ATOM 1571 O O . PRO A 1 203 ? 9.496 -33.417 -5.051 1.00 96.88 203 PRO A O 1
ATOM 1574 N N . ALA A 1 204 ? 10.573 -31.469 -5.293 1.00 95.75 204 ALA A N 1
ATOM 1575 C CA . ALA A 1 204 ? 10.690 -31.591 -6.750 1.00 95.75 204 ALA A CA 1
ATOM 1576 C C . ALA A 1 204 ? 11.834 -32.533 -7.146 1.00 95.75 204 ALA A C 1
ATOM 1578 O O . ALA A 1 204 ? 11.723 -33.281 -8.114 1.00 95.75 204 ALA A O 1
ATOM 1579 N N . ILE A 1 205 ? 12.931 -32.498 -6.390 1.00 96.38 205 ILE A N 1
ATOM 1580 C CA . ILE A 1 205 ? 14.100 -33.352 -6.592 1.00 96.38 205 ILE A CA 1
ATOM 1581 C C . ILE A 1 205 ? 14.147 -34.319 -5.416 1.00 96.38 205 ILE A C 1
ATOM 1583 O O . ILE A 1 205 ? 14.225 -33.878 -4.277 1.00 96.38 205 ILE A O 1
ATOM 1587 N N . PHE A 1 206 ? 14.072 -35.623 -5.684 1.00 95.56 206 PHE A N 1
ATOM 1588 C CA . PHE A 1 206 ? 14.133 -36.660 -4.644 1.00 95.56 206 PHE A CA 1
ATOM 1589 C C . PHE A 1 206 ? 15.558 -37.173 -4.401 1.00 95.56 206 PHE A C 1
ATOM 1591 O O . PHE A 1 206 ? 15.878 -37.602 -3.297 1.00 95.56 206 PHE A O 1
ATOM 1598 N N . LYS A 1 207 ? 16.405 -37.159 -5.433 1.00 94.69 207 LYS A N 1
ATOM 1599 C CA . LYS A 1 207 ? 17.788 -37.651 -5.405 1.00 94.69 207 LYS A CA 1
ATOM 1600 C C . LYS A 1 207 ? 18.680 -36.650 -6.153 1.00 94.69 207 LYS A C 1
ATOM 1602 O O . LYS A 1 207 ? 18.236 -36.173 -7.198 1.00 94.69 207 LYS A O 1
ATOM 1607 N N . PRO A 1 208 ? 19.916 -36.354 -5.700 1.00 94.31 208 PRO A N 1
ATOM 1608 C CA . PRO A 1 208 ? 20.630 -36.918 -4.541 1.00 94.31 208 PRO A CA 1
ATOM 1609 C C . PRO A 1 208 ? 20.102 -36.461 -3.177 1.00 94.31 208 PRO A C 1
ATOM 1611 O O . PRO A 1 208 ? 20.142 -37.244 -2.236 1.00 94.31 208 PRO A O 1
ATOM 1614 N N . GLU A 1 209 ? 19.546 -35.256 -3.093 1.00 95.25 209 GLU A N 1
ATOM 1615 C CA . GLU A 1 209 ? 18.958 -34.700 -1.875 1.00 95.25 209 GLU A CA 1
ATOM 1616 C C . GLU A 1 209 ? 17.544 -34.192 -2.155 1.00 95.25 209 GLU A C 1
ATOM 1618 O O . GLU A 1 209 ? 17.238 -33.758 -3.269 1.00 95.25 209 GLU A O 1
ATOM 1623 N N . ALA A 1 210 ? 16.684 -34.253 -1.136 1.00 96.31 210 ALA A N 1
ATOM 1624 C CA . ALA A 1 210 ? 15.318 -33.758 -1.215 1.00 96.31 210 ALA A CA 1
ATOM 1625 C C . ALA A 1 210 ? 15.308 -32.221 -1.274 1.00 96.31 210 ALA A C 1
ATOM 1627 O O . ALA A 1 210 ? 15.505 -31.561 -0.254 1.00 96.31 210 ALA A O 1
ATOM 1628 N N . LEU A 1 211 ? 15.067 -31.652 -2.460 1.00 96.88 211 LEU A N 1
ATOM 1629 C CA . LEU A 1 211 ? 15.046 -30.201 -2.679 1.00 96.88 211 LEU A CA 1
ATOM 1630 C C . LEU A 1 211 ? 13.694 -29.722 -3.216 1.00 96.88 211 LEU A C 1
ATOM 1632 O O . LEU A 1 211 ? 13.059 -30.358 -4.066 1.00 96.88 211 LEU A O 1
ATOM 1636 N N . TRP A 1 212 ? 13.288 -28.546 -2.739 1.00 96.94 212 TRP A N 1
ATOM 1637 C CA . TRP A 1 212 ? 12.089 -27.836 -3.177 1.00 96.94 212 TRP A CA 1
ATOM 1638 C C . TRP A 1 212 ? 12.458 -26.619 -4.015 1.00 96.94 212 TRP A C 1
ATOM 1640 O O . TRP A 1 212 ? 13.458 -25.946 -3.771 1.00 96.94 212 TRP A O 1
ATOM 1650 N N . THR A 1 213 ? 11.617 -26.304 -4.994 1.00 97.12 213 THR A N 1
ATOM 1651 C CA . THR A 1 213 ? 11.780 -25.107 -5.825 1.00 97.12 213 THR A CA 1
ATOM 1652 C C . THR A 1 213 ? 11.105 -23.891 -5.189 1.00 97.12 213 THR A C 1
ATOM 1654 O O . THR A 1 213 ? 10.127 -24.013 -4.451 1.00 97.12 213 THR A O 1
ATOM 1657 N N . GLY A 1 214 ? 11.549 -22.683 -5.550 1.00 95.31 214 GLY A N 1
ATOM 1658 C CA . GLY A 1 214 ? 10.864 -21.450 -5.136 1.00 95.31 214 GLY A CA 1
ATOM 1659 C C . GLY A 1 214 ? 9.404 -21.383 -5.610 1.00 95.31 214 GLY A C 1
ATOM 1660 O O . GLY A 1 214 ? 8.539 -20.879 -4.896 1.00 95.31 214 GLY A O 1
ATOM 1661 N N . LYS A 1 215 ? 9.091 -21.971 -6.775 1.00 96.81 215 LYS A N 1
ATOM 1662 C CA . LYS A 1 215 ? 7.716 -22.068 -7.293 1.00 96.81 215 LYS A CA 1
ATOM 1663 C C . LYS A 1 215 ? 6.828 -22.942 -6.391 1.00 96.81 215 LYS A C 1
ATOM 1665 O O . LYS A 1 215 ? 5.688 -22.572 -6.116 1.00 96.81 215 LYS A O 1
ATOM 1670 N N . GLN A 1 216 ? 7.364 -24.035 -5.836 1.00 96.81 216 GLN A N 1
ATOM 1671 C CA . GLN A 1 216 ? 6.649 -24.885 -4.872 1.00 96.81 216 GLN A CA 1
ATOM 1672 C C . GLN A 1 216 ? 6.324 -24.169 -3.555 1.00 96.81 216 GLN A C 1
ATOM 1674 O O . GLN A 1 216 ? 5.305 -24.479 -2.936 1.00 96.81 216 GLN A O 1
ATOM 1679 N N . VAL A 1 217 ? 7.128 -23.186 -3.136 1.00 95.88 217 VAL A N 1
ATOM 1680 C CA . VAL A 1 217 ? 6.807 -22.354 -1.964 1.00 95.88 217 VAL A CA 1
ATOM 1681 C C . VAL A 1 217 ? 5.525 -21.556 -2.212 1.00 95.88 217 VAL A C 1
ATOM 1683 O O . VAL A 1 217 ? 4.625 -21.559 -1.373 1.00 95.88 217 VAL A O 1
ATOM 1686 N N . ILE A 1 218 ? 5.385 -20.952 -3.397 1.00 96.12 218 ILE A N 1
ATOM 1687 C CA . ILE A 1 218 ? 4.162 -20.235 -3.791 1.00 96.12 218 ILE A CA 1
ATOM 1688 C C . ILE A 1 218 ? 2.959 -21.184 -3.839 1.00 96.12 218 ILE A C 1
ATOM 1690 O O . ILE A 1 218 ? 1.911 -20.872 -3.274 1.00 96.12 218 ILE A O 1
ATOM 1694 N N . THR A 1 219 ? 3.117 -22.363 -4.445 1.00 96.00 219 THR A N 1
ATOM 1695 C CA . THR A 1 219 ? 2.080 -23.409 -4.457 1.00 96.00 219 THR A CA 1
ATOM 1696 C C . THR A 1 219 ? 1.638 -23.783 -3.039 1.00 96.00 219 THR A C 1
ATOM 1698 O O . THR A 1 219 ? 0.445 -23.854 -2.751 1.00 96.00 219 THR A O 1
ATOM 1701 N N . THR A 1 220 ? 2.592 -23.960 -2.122 1.00 94.75 220 THR A N 1
ATOM 1702 C CA . THR A 1 220 ? 2.319 -24.315 -0.722 1.00 94.75 220 THR A CA 1
ATOM 1703 C C . THR A 1 220 ? 1.539 -23.211 -0.005 1.00 94.75 220 THR A C 1
ATOM 1705 O O . THR A 1 220 ? 0.623 -23.492 0.767 1.00 94.75 220 THR A O 1
ATOM 1708 N N . ILE A 1 221 ? 1.843 -21.944 -0.287 1.00 92.81 221 ILE A N 1
ATOM 1709 C CA . ILE A 1 221 ? 1.099 -20.807 0.264 1.00 92.81 221 ILE A CA 1
ATOM 1710 C C . ILE A 1 221 ? -0.353 -20.821 -0.221 1.00 92.81 221 ILE A C 1
ATOM 1712 O O . ILE A 1 221 ? -1.273 -20.765 0.595 1.00 92.81 221 ILE A O 1
ATOM 1716 N N . LEU A 1 222 ? -0.576 -20.957 -1.531 1.00 92.62 222 LEU A N 1
ATOM 1717 C CA . LEU A 1 222 ? -1.930 -21.003 -2.093 1.00 92.62 222 LEU A CA 1
ATOM 1718 C C . LEU A 1 222 ? -2.733 -22.196 -1.558 1.00 92.62 222 LEU A C 1
ATOM 1720 O O . LEU A 1 222 ? -3.925 -22.056 -1.280 1.00 92.62 222 LEU A O 1
ATOM 1724 N N . LEU A 1 223 ? -2.077 -23.338 -1.337 1.00 91.88 223 LEU A N 1
ATOM 1725 C CA . LEU A 1 223 ? -2.684 -24.529 -0.744 1.00 91.88 223 LEU A CA 1
ATOM 1726 C C . LEU A 1 223 ? -3.219 -24.283 0.677 1.00 91.88 223 LEU A C 1
ATOM 1728 O O . LEU A 1 223 ? -4.260 -24.831 1.035 1.00 91.88 223 LEU A O 1
ATOM 1732 N N . ASN A 1 224 ? -2.531 -23.464 1.477 1.00 91.06 224 ASN A N 1
ATOM 1733 C CA . ASN A 1 224 ? -2.905 -23.185 2.869 1.00 91.06 224 ASN A CA 1
ATOM 1734 C C . ASN A 1 224 ? -3.860 -21.987 3.024 1.00 91.06 224 ASN A C 1
ATOM 1736 O O . ASN A 1 224 ? -4.593 -21.904 4.015 1.00 91.06 224 ASN A O 1
ATOM 1740 N N . ILE A 1 225 ? -3.861 -21.064 2.056 1.00 89.31 225 ILE A N 1
ATOM 1741 C CA . ILE A 1 225 ? -4.739 -19.886 2.054 1.00 89.31 225 ILE A CA 1
ATOM 1742 C C . ILE A 1 225 ? -6.090 -20.186 1.398 1.00 89.31 225 ILE A C 1
ATOM 1744 O O . ILE A 1 225 ? -7.080 -19.548 1.749 1.00 89.31 225 ILE A O 1
ATOM 1748 N N . LYS A 1 226 ? -6.187 -21.130 0.455 1.00 87.69 226 LYS A N 1
ATOM 1749 C CA . LYS A 1 226 ? -7.470 -21.405 -0.209 1.00 87.69 226 LYS A CA 1
ATOM 1750 C C . LYS A 1 226 ? -8.546 -21.883 0.787 1.00 87.69 226 LYS A C 1
ATOM 1752 O O . LYS A 1 226 ? -8.222 -22.553 1.772 1.00 87.69 226 LYS A O 1
ATOM 1757 N N . PRO A 1 227 ? -9.833 -21.563 0.569 1.00 86.62 227 PRO A N 1
ATOM 1758 C CA . PRO A 1 227 ? -10.918 -22.122 1.371 1.00 86.62 227 PRO A CA 1
ATOM 1759 C C . PRO A 1 227 ? -10.984 -23.654 1.265 1.00 86.62 227 PRO A C 1
ATOM 1761 O O . PRO A 1 227 ? -10.657 -24.242 0.229 1.00 86.62 227 PRO A O 1
ATOM 1764 N N . LYS A 1 228 ? -11.433 -24.313 2.340 1.00 80.44 228 LYS A N 1
ATOM 1765 C CA . LYS A 1 228 ? -11.670 -25.764 2.331 1.00 80.44 228 LYS A CA 1
ATOM 1766 C C . LYS A 1 228 ? -12.769 -26.091 1.311 1.00 80.44 228 LYS A C 1
ATOM 1768 O O . LYS A 1 228 ? -13.745 -25.357 1.210 1.00 80.44 228 LYS A O 1
ATOM 1773 N N . ASN A 1 229 ? -12.605 -27.193 0.581 1.00 84.56 229 ASN A N 1
ATOM 1774 C CA . ASN A 1 229 ? -13.540 -27.711 -0.433 1.00 84.56 229 ASN A CA 1
ATOM 1775 C C . ASN A 1 229 ? -13.656 -26.916 -1.745 1.00 84.56 229 ASN A C 1
ATOM 1777 O O . ASN A 1 229 ? -14.571 -27.172 -2.521 1.00 84.56 229 ASN A O 1
ATOM 1781 N N . VAL A 1 230 ? -12.723 -26.006 -2.036 1.00 89.88 230 VAL A N 1
ATOM 1782 C CA . VAL A 1 230 ? -12.673 -25.315 -3.335 1.00 89.88 230 VAL A CA 1
ATOM 1783 C C . VAL A 1 230 ? -11.495 -25.851 -4.170 1.00 89.88 230 VAL A C 1
ATOM 1785 O O . VAL A 1 230 ? -10.404 -26.091 -3.615 1.00 89.88 230 VAL A O 1
ATOM 1788 N N . PRO A 1 231 ? -11.686 -26.099 -5.486 1.00 93.19 231 PRO A N 1
ATOM 1789 C CA . PRO A 1 231 ? -10.585 -26.463 -6.373 1.00 93.19 231 PRO A CA 1
ATOM 1790 C C . PRO A 1 231 ? -9.538 -25.349 -6.417 1.00 93.19 231 PRO A C 1
ATOM 1792 O O . PRO A 1 231 ? -9.829 -24.193 -6.128 1.00 93.19 231 PRO A O 1
ATOM 1795 N N . GLY A 1 232 ? -8.300 -25.714 -6.749 1.00 92.94 232 GLY A N 1
ATOM 1796 C CA . GLY A 1 232 ? -7.234 -24.733 -6.917 1.00 92.94 232 GLY A CA 1
ATOM 1797 C C . GLY A 1 232 ? -7.438 -23.867 -8.163 1.00 92.94 232 GLY A C 1
ATOM 1798 O O . GLY A 1 232 ? -8.164 -24.233 -9.086 1.00 92.94 232 GLY A O 1
ATOM 1799 N N . ILE A 1 233 ? -6.767 -22.718 -8.192 1.00 94.75 233 ILE A N 1
ATOM 1800 C CA . ILE A 1 233 ? -6.922 -21.735 -9.263 1.00 94.75 233 ILE A CA 1
ATOM 1801 C C . ILE A 1 233 ? -6.238 -22.213 -10.548 1.00 94.75 233 ILE A C 1
ATOM 1803 O O . ILE A 1 233 ? -5.147 -22.787 -10.507 1.00 94.75 233 ILE A O 1
ATOM 1807 N N . ASN A 1 234 ? -6.880 -21.946 -11.684 1.00 96.81 234 ASN A N 1
ATOM 1808 C CA . ASN A 1 234 ? -6.308 -22.119 -13.013 1.00 96.81 234 ASN A CA 1
ATOM 1809 C C . ASN A 1 234 ? -6.126 -20.736 -13.643 1.00 96.81 234 ASN A C 1
ATOM 1811 O O . ASN A 1 234 ? -7.090 -19.979 -13.742 1.00 96.81 234 ASN A O 1
ATOM 1815 N N . LEU A 1 235 ? -4.903 -20.396 -14.044 1.00 96.75 235 LEU A N 1
ATOM 1816 C CA . LEU A 1 235 ? -4.580 -19.092 -14.621 1.00 96.75 235 LEU A CA 1
ATOM 1817 C C . LEU A 1 235 ? -3.490 -19.244 -15.676 1.00 96.75 235 LEU A C 1
ATOM 1819 O O . LEU A 1 235 ? -2.422 -19.773 -15.387 1.00 96.75 235 LEU A O 1
ATOM 1823 N N . ASN A 1 236 ? -3.743 -18.697 -16.862 1.00 97.19 236 ASN A N 1
ATOM 1824 C CA . ASN A 1 236 ? -2.729 -18.469 -17.883 1.00 97.19 236 ASN A CA 1
ATOM 1825 C C . ASN A 1 236 ? -2.539 -16.958 -18.026 1.00 97.19 236 ASN A C 1
ATOM 1827 O O . ASN A 1 236 ? -3.457 -16.249 -18.431 1.00 97.19 236 ASN A O 1
ATOM 1831 N N . SER A 1 237 ? -1.357 -16.470 -17.670 1.00 96.56 237 SER A N 1
ATOM 1832 C CA . SER A 1 237 ? -0.998 -15.052 -17.694 1.00 96.56 237 SER A CA 1
ATOM 1833 C C . SER A 1 237 ? 0.416 -14.871 -18.258 1.00 96.56 237 SER A C 1
ATOM 1835 O O . SER A 1 237 ? 1.058 -15.828 -18.698 1.00 96.56 237 SER A O 1
ATOM 1837 N N . LYS A 1 238 ? 0.903 -13.630 -18.287 1.00 96.06 238 LYS A N 1
ATOM 1838 C CA . LYS A 1 238 ? 2.258 -13.281 -18.728 1.00 96.06 238 LYS A CA 1
ATOM 1839 C C . LYS A 1 238 ? 2.910 -12.312 -17.748 1.00 96.06 238 LYS A C 1
ATOM 1841 O O . LYS A 1 238 ? 2.249 -11.425 -17.200 1.00 96.06 238 LYS A O 1
ATOM 1846 N N . ASN A 1 239 ? 4.215 -12.449 -17.557 1.00 95.88 239 ASN A N 1
ATOM 1847 C CA . ASN A 1 239 ? 5.021 -11.443 -16.865 1.00 95.88 239 ASN A CA 1
ATOM 1848 C C . ASN A 1 239 ? 5.667 -10.466 -17.863 1.00 95.88 239 ASN A C 1
ATOM 1850 O O . ASN A 1 239 ? 5.479 -10.555 -19.079 1.00 95.88 239 ASN A O 1
ATOM 1854 N N . LYS A 1 240 ? 6.390 -9.477 -17.341 1.00 93.94 240 LYS A N 1
ATOM 1855 C CA . LYS A 1 240 ? 7.042 -8.411 -18.112 1.00 93.94 240 LYS A CA 1
ATOM 1856 C C . LYS A 1 240 ? 8.410 -8.800 -18.667 1.00 93.94 240 LYS A C 1
ATOM 1858 O O . LYS A 1 240 ? 8.933 -8.087 -19.522 1.00 93.94 240 LYS A O 1
ATOM 1863 N N . ILE A 1 241 ? 9.003 -9.891 -18.185 1.00 94.38 241 ILE A N 1
ATOM 1864 C CA . ILE A 1 241 ? 10.355 -10.307 -18.560 1.00 94.38 241 ILE A CA 1
ATOM 1865 C C . ILE A 1 241 ? 10.261 -11.237 -19.768 1.00 94.38 241 ILE A C 1
ATOM 1867 O O . ILE A 1 241 ? 9.664 -12.307 -19.691 1.00 94.38 241 ILE A O 1
ATOM 1871 N N . LYS A 1 242 ? 10.842 -10.826 -20.898 1.00 93.12 242 LYS A N 1
ATOM 1872 C CA . LYS A 1 242 ? 10.845 -11.627 -22.132 1.00 93.12 242 LYS A CA 1
ATOM 1873 C C . LYS A 1 242 ? 11.652 -12.919 -21.959 1.00 93.12 242 LYS A C 1
ATOM 1875 O O . LYS A 1 242 ? 12.615 -12.944 -21.194 1.00 93.12 242 LYS A O 1
ATOM 1880 N N . ASN A 1 243 ? 11.296 -13.954 -22.721 1.00 94.19 243 ASN A N 1
ATOM 1881 C CA . ASN A 1 243 ? 11.991 -15.246 -22.714 1.00 94.19 243 ASN A CA 1
ATOM 1882 C C . ASN A 1 243 ? 13.475 -15.121 -23.089 1.00 94.19 243 ASN A C 1
ATOM 1884 O O . ASN A 1 243 ? 14.302 -15.772 -22.462 1.00 94.19 243 ASN A O 1
ATOM 1888 N N . ASP A 1 244 ? 13.814 -14.219 -24.012 1.00 91.88 244 ASP A N 1
ATOM 1889 C CA . ASP A 1 244 ? 15.187 -14.002 -24.495 1.00 91.88 244 ASP A CA 1
ATOM 1890 C C . ASP A 1 244 ? 16.179 -13.664 -23.368 1.00 91.88 244 ASP A C 1
ATOM 1892 O O . ASP A 1 244 ? 17.360 -13.985 -23.458 1.00 91.88 244 ASP A O 1
ATOM 1896 N N . TYR A 1 245 ? 15.705 -13.060 -22.270 1.00 91.50 245 TYR A N 1
ATOM 1897 C CA . TYR A 1 245 ? 16.539 -12.766 -21.100 1.00 91.50 245 TYR A CA 1
ATOM 1898 C C . TYR A 1 245 ? 16.947 -14.016 -20.309 1.00 91.50 245 TYR A C 1
ATOM 1900 O O . TYR A 1 245 ? 17.934 -13.976 -19.581 1.00 91.50 245 TYR A O 1
ATOM 1908 N N . TRP A 1 246 ? 16.187 -15.104 -20.420 1.00 92.00 246 TRP A N 1
ATOM 1909 C CA . TRP A 1 246 ? 16.437 -16.365 -19.722 1.00 92.00 246 TRP A CA 1
ATOM 1910 C C . TRP A 1 246 ? 17.257 -17.357 -20.553 1.00 92.00 246 TRP A C 1
ATOM 1912 O O . TRP A 1 246 ? 17.773 -18.321 -19.993 1.00 92.00 246 TRP A O 1
ATOM 1922 N N . GLY A 1 247 ? 17.382 -17.122 -21.861 1.00 90.75 247 GLY A N 1
ATOM 1923 C CA . GLY A 1 247 ? 18.084 -17.992 -22.800 1.00 90.75 247 GLY A CA 1
ATOM 1924 C C . GLY A 1 247 ? 17.157 -18.713 -23.780 1.00 90.75 247 GLY A C 1
ATOM 1925 O O . GLY A 1 247 ? 15.929 -18.598 -23.730 1.00 90.75 247 GLY A O 1
ATOM 1926 N N . GLU A 1 248 ? 17.773 -19.449 -24.701 1.00 91.12 248 GLU A N 1
ATOM 1927 C CA . GLU A 1 248 ? 17.082 -20.164 -25.773 1.00 91.12 248 GLU A CA 1
ATOM 1928 C C . GLU A 1 248 ? 16.164 -21.267 -25.219 1.00 91.12 248 GLU A C 1
ATOM 1930 O O . GLU A 1 248 ? 16.527 -22.003 -24.302 1.00 91.12 248 GLU A O 1
ATOM 1935 N N . GLY A 1 249 ? 14.942 -21.363 -25.754 1.00 90.25 249 GLY A N 1
ATOM 1936 C CA . GLY A 1 249 ? 13.949 -22.359 -25.332 1.00 90.25 249 GLY A CA 1
ATOM 1937 C C . GLY A 1 249 ? 13.239 -22.065 -24.003 1.00 90.25 249 GLY A C 1
ATOM 1938 O O . GLY A 1 249 ? 12.440 -22.885 -23.547 1.00 90.25 249 GLY A O 1
ATOM 1939 N N . SER A 1 250 ? 13.484 -20.909 -23.375 1.00 93.69 250 SER A N 1
ATOM 1940 C CA . SER A 1 250 ? 12.792 -20.532 -22.140 1.00 93.69 250 SER A CA 1
ATOM 1941 C C . SER A 1 250 ? 11.320 -20.190 -22.380 1.00 93.69 250 SER A C 1
ATOM 1943 O O . SER A 1 250 ? 10.974 -19.475 -23.319 1.00 93.69 250 SER A O 1
ATOM 1945 N N . ASN A 1 251 ? 10.458 -20.647 -21.469 1.00 94.44 251 ASN A N 1
ATOM 1946 C CA . ASN A 1 251 ? 9.037 -20.291 -21.406 1.00 94.44 251 ASN A CA 1
ATOM 1947 C C . ASN A 1 251 ? 8.691 -19.496 -20.136 1.00 94.44 251 ASN A C 1
ATOM 1949 O O . ASN A 1 251 ? 7.522 -19.358 -19.785 1.00 94.44 251 ASN A O 1
ATOM 1953 N N . GLU A 1 252 ? 9.695 -18.948 -19.442 1.00 94.75 252 GLU A N 1
ATOM 1954 C CA . GLU A 1 252 ? 9.510 -18.263 -18.157 1.00 94.75 252 GLU A CA 1
ATOM 1955 C C . GLU A 1 252 ? 8.691 -16.963 -18.251 1.00 94.75 252 GLU A C 1
ATOM 1957 O O . GLU A 1 252 ? 8.284 -16.442 -17.215 1.00 94.75 252 GLU A O 1
ATOM 1962 N N . ASN A 1 253 ? 8.396 -16.436 -19.446 1.00 96.38 253 ASN A N 1
ATOM 1963 C CA . ASN A 1 253 ? 7.453 -15.329 -19.626 1.00 96.38 253 ASN A CA 1
ATOM 1964 C C . ASN A 1 253 ? 5.991 -15.743 -19.385 1.00 96.38 253 ASN A C 1
ATOM 1966 O O . ASN A 1 253 ? 5.178 -14.922 -18.948 1.00 96.38 253 ASN A O 1
ATOM 1970 N N . GLN A 1 254 ? 5.647 -17.000 -19.676 1.00 96.25 254 GLN A N 1
ATOM 1971 C CA . GLN A 1 254 ? 4.290 -17.508 -19.534 1.00 96.25 254 GLN A CA 1
ATOM 1972 C C . GLN A 1 254 ? 4.058 -17.969 -18.095 1.00 96.25 254 GLN A C 1
ATOM 1974 O O . GLN A 1 254 ? 4.701 -18.892 -17.608 1.00 96.25 254 GLN A O 1
ATOM 1979 N N . VAL A 1 255 ? 3.106 -17.334 -17.415 1.00 97.44 255 VAL A N 1
ATOM 1980 C CA . VAL A 1 255 ? 2.738 -17.671 -16.039 1.00 97.44 255 VAL A CA 1
ATOM 1981 C C . VAL A 1 255 ? 1.571 -18.646 -16.074 1.00 97.44 255 VAL A C 1
ATOM 1983 O O . VAL A 1 255 ? 0.487 -18.292 -16.539 1.00 97.44 255 VAL A O 1
ATOM 1986 N N . VAL A 1 256 ? 1.791 -19.867 -15.590 1.00 97.62 256 VAL A N 1
ATOM 1987 C CA . VAL A 1 256 ? 0.800 -20.951 -15.630 1.00 97.62 256 VAL A CA 1
ATOM 1988 C C . VAL A 1 256 ? 0.545 -21.462 -14.221 1.00 97.62 256 VAL A C 1
ATOM 1990 O O . VAL A 1 256 ? 1.418 -22.081 -13.606 1.00 97.62 256 VAL A O 1
ATOM 1993 N N . PHE A 1 257 ? -0.679 -21.251 -13.745 1.00 97.62 257 PHE A N 1
ATOM 1994 C CA . PHE A 1 257 ? -1.225 -21.937 -12.586 1.00 97.62 257 PHE A CA 1
ATOM 1995 C C . PHE A 1 257 ? -2.196 -23.018 -13.039 1.00 97.62 257 PHE A C 1
ATOM 1997 O O . PHE A 1 257 ? -3.129 -22.735 -13.794 1.00 97.62 257 PHE A O 1
ATOM 2004 N N . LYS A 1 258 ? -2.007 -24.238 -12.537 1.00 96.81 258 LYS A N 1
ATOM 2005 C CA . LYS A 1 258 ? -2.929 -25.354 -12.756 1.00 96.81 258 LYS A CA 1
ATOM 2006 C C . LYS A 1 258 ? -3.288 -25.979 -11.419 1.00 96.81 258 LYS A C 1
ATOM 2008 O O . LYS A 1 258 ? -2.403 -26.367 -10.668 1.00 96.81 258 LYS A O 1
ATOM 2013 N N . ASN A 1 259 ? -4.578 -26.071 -11.112 1.00 94.12 259 ASN A N 1
ATOM 2014 C CA . ASN A 1 259 ? -5.098 -26.606 -9.851 1.00 94.12 259 ASN A CA 1
ATOM 2015 C C . ASN A 1 259 ? -4.439 -25.992 -8.596 1.00 94.12 259 ASN A C 1
ATOM 2017 O O . ASN A 1 259 ? -4.326 -26.649 -7.563 1.00 94.12 259 ASN A O 1
ATOM 2021 N N . GLY A 1 260 ? -4.059 -24.711 -8.651 1.00 92.75 260 GLY A N 1
ATOM 2022 C CA . GLY A 1 260 ? -3.405 -23.999 -7.549 1.00 92.75 260 GLY A CA 1
ATOM 2023 C C . GLY A 1 260 ? -1.886 -24.163 -7.471 1.00 92.75 260 GLY A C 1
ATOM 2024 O O . GLY A 1 260 ? -1.279 -23.615 -6.554 1.00 92.75 260 GLY A O 1
ATOM 2025 N N . GLU A 1 261 ? -1.269 -24.859 -8.425 1.00 96.06 261 GLU A N 1
ATOM 2026 C CA . GLU A 1 261 ? 0.179 -25.040 -8.503 1.00 96.06 261 GLU A CA 1
ATOM 2027 C C . GLU A 1 261 ? 0.798 -24.108 -9.544 1.00 96.06 261 GLU A C 1
ATOM 2029 O O . GLU A 1 261 ? 0.317 -24.042 -10.676 1.00 96.06 261 GLU A O 1
ATOM 2034 N N . LEU A 1 262 ? 1.875 -23.407 -9.176 1.00 97.38 262 LEU A N 1
ATOM 2035 C CA . LEU A 1 262 ? 2.672 -22.610 -10.109 1.00 97.38 262 LEU A CA 1
ATOM 2036 C C . LEU A 1 262 ? 3.616 -23.528 -10.892 1.00 97.38 262 LEU A C 1
ATOM 2038 O O . LEU A 1 262 ? 4.662 -23.930 -10.380 1.00 97.38 262 LEU A O 1
ATOM 2042 N N . LEU A 1 263 ? 3.245 -23.849 -12.132 1.00 95.69 263 LEU A N 1
ATOM 2043 C CA . LEU A 1 263 ? 3.995 -24.779 -12.978 1.00 95.69 263 LEU A CA 1
ATOM 2044 C C . LEU A 1 263 ? 5.056 -24.077 -13.829 1.00 95.69 263 LEU A C 1
ATOM 2046 O O . LEU A 1 263 ? 6.145 -24.612 -14.022 1.00 95.69 263 LEU A O 1
ATOM 2050 N N . CYS A 1 264 ? 4.753 -22.883 -14.340 1.00 96.06 264 CYS A N 1
ATOM 2051 C CA . CYS A 1 264 ? 5.640 -22.149 -15.240 1.00 96.06 264 CYS A CA 1
ATOM 2052 C C . CYS A 1 264 ? 5.595 -20.643 -14.966 1.00 96.06 264 CYS A C 1
ATOM 2054 O O . CYS A 1 264 ? 4.564 -20.116 -14.541 1.00 96.06 264 CYS A O 1
ATOM 2056 N N . GLY A 1 265 ? 6.719 -19.981 -15.233 1.00 95.81 265 GLY A N 1
ATOM 2057 C CA . GLY A 1 265 ? 6.865 -18.535 -15.209 1.00 95.81 265 GLY A CA 1
ATOM 2058 C C . GLY A 1 265 ? 7.248 -17.935 -13.862 1.00 95.81 265 GLY A C 1
ATOM 2059 O O . GLY A 1 265 ? 6.982 -18.490 -12.791 1.00 95.81 265 GLY A O 1
ATOM 2060 N N . ILE A 1 266 ? 7.870 -16.759 -13.928 1.00 95.88 266 ILE A N 1
ATOM 2061 C CA . ILE A 1 266 ? 8.172 -15.932 -12.756 1.00 95.88 266 ILE A CA 1
ATOM 2062 C C . ILE A 1 266 ? 7.005 -15.008 -12.411 1.00 95.88 266 ILE A C 1
ATOM 2064 O O . ILE A 1 266 ? 6.209 -14.623 -13.272 1.00 95.88 266 ILE A O 1
ATOM 2068 N N . LEU A 1 267 ? 6.924 -14.634 -11.135 1.00 96.00 267 LEU A N 1
ATOM 2069 C CA . LEU A 1 267 ? 5.967 -13.649 -10.644 1.00 96.00 267 LEU A CA 1
ATOM 2070 C C . LEU A 1 267 ? 6.646 -12.285 -10.541 1.00 96.00 267 LEU A C 1
ATOM 2072 O O . LEU A 1 267 ? 7.722 -12.164 -9.963 1.00 96.00 267 LEU A O 1
ATOM 2076 N N . ASP A 1 268 ? 5.998 -11.255 -11.070 1.00 94.81 268 ASP A N 1
ATOM 2077 C CA . ASP A 1 268 ? 6.490 -9.881 -11.075 1.00 94.81 268 ASP A CA 1
ATOM 2078 C C . ASP A 1 268 ? 5.375 -8.894 -10.677 1.00 94.81 268 ASP A C 1
ATOM 2080 O O . ASP A 1 268 ? 4.297 -9.271 -10.196 1.00 94.81 268 ASP A O 1
ATOM 2084 N N . LYS A 1 269 ? 5.596 -7.599 -10.939 1.00 95.00 269 LYS A N 1
ATOM 2085 C CA . LYS A 1 269 ? 4.583 -6.562 -10.719 1.00 95.00 269 LYS A CA 1
ATOM 2086 C C . LYS A 1 269 ? 3.273 -6.810 -11.482 1.00 95.00 269 LYS A C 1
ATOM 2088 O O . LYS A 1 269 ? 2.246 -6.292 -11.044 1.00 95.00 269 LYS A O 1
ATOM 2093 N N . SER A 1 270 ? 3.270 -7.542 -12.603 1.00 95.56 270 SER A N 1
ATOM 2094 C CA . SER A 1 270 ? 2.029 -7.864 -13.325 1.00 95.56 270 SER A CA 1
ATOM 2095 C C . SER A 1 270 ? 1.168 -8.878 -12.568 1.00 95.56 270 SER A C 1
ATOM 2097 O O . SER A 1 270 ? -0.049 -8.855 -12.716 1.00 95.56 270 SER A O 1
ATOM 2099 N N . GLN A 1 271 ? 1.775 -9.707 -11.714 1.00 95.81 271 GLN A N 1
ATOM 2100 C CA . GLN A 1 271 ? 1.089 -10.799 -11.025 1.00 95.81 271 GLN A CA 1
ATOM 2101 C C . GLN A 1 271 ? 0.554 -10.405 -9.641 1.00 95.81 271 GLN A C 1
ATOM 2103 O O . GLN A 1 271 ? -0.629 -10.605 -9.362 1.00 95.81 271 GLN A O 1
ATOM 2108 N N . TYR A 1 272 ? 1.400 -9.845 -8.772 1.00 95.31 272 TYR A N 1
ATOM 2109 C CA . TYR A 1 272 ? 1.024 -9.493 -7.389 1.00 95.31 272 TYR A CA 1
ATOM 2110 C C . TYR A 1 272 ? 1.059 -7.988 -7.093 1.00 95.31 272 TYR A C 1
ATOM 2112 O O . TYR A 1 272 ? 0.743 -7.567 -5.981 1.00 95.31 272 TYR A O 1
ATOM 2120 N N . GLY A 1 273 ? 1.453 -7.164 -8.068 1.00 93.25 273 GLY A N 1
ATOM 2121 C CA . GLY A 1 273 ? 1.332 -5.712 -7.966 1.00 93.25 273 GLY A CA 1
ATOM 2122 C C . GLY A 1 273 ? -0.103 -5.232 -8.199 1.00 93.25 273 GLY A C 1
ATOM 2123 O O . GLY A 1 273 ? -1.014 -6.019 -8.444 1.00 93.25 273 GLY A O 1
ATOM 2124 N N . ALA A 1 274 ? -0.299 -3.912 -8.183 1.00 93.00 274 ALA A N 1
ATOM 2125 C CA . ALA A 1 274 ? -1.561 -3.275 -8.567 1.00 93.00 274 ALA A CA 1
ATOM 2126 C C . ALA A 1 274 ? -1.776 -3.347 -10.094 1.00 93.00 274 ALA A C 1
ATOM 2128 O O . ALA A 1 274 ? -1.685 -2.341 -10.797 1.00 93.00 274 ALA A O 1
ATOM 2129 N N . SER A 1 275 ? -1.998 -4.560 -10.599 1.00 92.88 275 SER A N 1
ATOM 2130 C CA . SER A 1 275 ? -2.113 -4.898 -12.017 1.00 92.88 275 SER A CA 1
ATOM 2131 C C . SER A 1 275 ? -3.371 -5.732 -12.261 1.00 92.88 275 SER A C 1
ATOM 2133 O O . SER A 1 275 ? -3.755 -6.562 -11.436 1.00 92.88 275 SER A O 1
ATOM 2135 N N . GLN A 1 276 ? -4.030 -5.513 -13.399 1.00 94.94 276 GLN A N 1
ATOM 2136 C CA . GLN A 1 276 ? -5.215 -6.284 -13.775 1.00 94.94 276 GLN A CA 1
ATOM 2137 C C . GLN A 1 276 ? -4.830 -7.696 -14.243 1.00 94.94 276 GLN A C 1
ATOM 2139 O O . GLN A 1 276 ? -3.755 -7.884 -14.803 1.00 94.94 276 GLN A O 1
ATOM 2144 N N . PHE A 1 277 ? -5.716 -8.673 -14.016 1.00 95.94 277 PHE A N 1
ATOM 2145 C CA . PHE A 1 277 ? -5.574 -10.073 -14.443 1.00 95.94 277 PHE A CA 1
ATOM 2146 C C . PHE A 1 277 ? -4.290 -10.806 -13.991 1.00 95.94 277 PHE A C 1
ATOM 2148 O O . PHE A 1 277 ? -3.932 -11.842 -14.553 1.00 95.94 277 PHE A O 1
ATOM 2155 N N . GLY A 1 278 ? -3.600 -10.288 -12.972 1.00 95.94 278 GLY A N 1
ATOM 2156 C CA . GLY A 1 278 ? -2.540 -11.004 -12.261 1.00 95.94 278 GLY A CA 1
ATOM 2157 C C . GLY A 1 278 ? -3.098 -11.984 -11.229 1.00 95.94 278 GLY A C 1
ATOM 2158 O O . GLY A 1 278 ? -4.276 -11.906 -10.873 1.00 95.94 278 GLY A O 1
ATOM 2159 N N . ILE A 1 279 ? -2.247 -12.864 -10.691 1.00 96.25 279 ILE A N 1
ATOM 2160 C CA . ILE A 1 279 ? -2.660 -13.886 -9.716 1.00 96.25 279 ILE A CA 1
ATOM 2161 C C . ILE A 1 279 ? -3.472 -13.325 -8.540 1.00 96.25 279 ILE A C 1
ATOM 2163 O O . ILE A 1 279 ? -4.496 -13.902 -8.197 1.00 96.25 279 ILE A O 1
ATOM 2167 N N . VAL A 1 280 ? -3.092 -12.187 -7.948 1.00 96.06 280 VAL A N 1
ATOM 2168 C CA . VAL A 1 280 ? -3.827 -11.627 -6.793 1.00 96.06 280 VAL A CA 1
ATOM 2169 C C . VAL A 1 280 ? -5.223 -11.144 -7.189 1.00 96.06 280 VAL A C 1
ATOM 2171 O O . VAL A 1 280 ? -6.184 -11.364 -6.453 1.00 96.06 280 VAL A O 1
ATOM 2174 N N . HIS A 1 281 ? -5.358 -10.531 -8.366 1.00 97.06 281 HIS A N 1
ATOM 2175 C CA . HIS A 1 281 ? -6.661 -10.121 -8.885 1.00 97.06 281 HIS A CA 1
ATOM 2176 C C . HIS A 1 281 ? -7.520 -11.346 -9.228 1.00 97.06 281 HIS A C 1
ATOM 2178 O O . HIS A 1 281 ? -8.698 -11.386 -8.889 1.00 97.06 281 HIS A O 1
ATOM 2184 N N . SER A 1 282 ? -6.935 -12.396 -9.806 1.00 96.69 282 SER A N 1
ATOM 2185 C CA . SER A 1 282 ? -7.660 -13.642 -10.066 1.00 96.69 282 SER A CA 1
ATOM 2186 C C . SER A 1 282 ? -8.081 -14.355 -8.774 1.00 96.69 282 SER A C 1
ATOM 2188 O O . SER A 1 282 ? -9.178 -14.897 -8.712 1.00 96.69 282 SER A O 1
ATOM 2190 N N . LEU A 1 283 ? -7.266 -14.316 -7.713 1.00 95.69 283 LEU A N 1
ATOM 2191 C CA . LEU A 1 283 ? -7.659 -14.818 -6.389 1.00 95.69 283 LEU A CA 1
ATOM 2192 C C . LEU A 1 283 ? -8.815 -14.008 -5.793 1.00 95.69 283 LEU A C 1
ATOM 2194 O O . LEU A 1 283 ? -9.686 -14.593 -5.155 1.00 95.69 283 LEU A O 1
ATOM 2198 N N . HIS A 1 284 ? -8.839 -12.689 -6.010 1.00 96.56 284 HIS A N 1
ATOM 2199 C CA . HIS A 1 284 ? -9.952 -11.837 -5.589 1.00 96.56 284 HIS A CA 1
ATOM 2200 C C . HIS A 1 284 ? -11.256 -12.241 -6.281 1.00 96.56 284 HIS A C 1
ATOM 2202 O O . HIS A 1 284 ? -12.288 -12.327 -5.624 1.00 96.56 284 HIS A O 1
ATOM 2208 N N . GLU A 1 285 ? -11.204 -12.522 -7.581 1.00 96.62 285 GLU A N 1
ATOM 2209 C CA . GLU A 1 285 ? -12.381 -12.924 -8.354 1.00 96.62 285 GLU A CA 1
ATOM 2210 C C . GLU A 1 285 ? -12.876 -14.329 -7.979 1.00 96.62 285 GLU A C 1
ATOM 2212 O O . GLU A 1 285 ? -14.070 -14.544 -7.796 1.00 96.62 285 GLU A O 1
ATOM 2217 N N . VAL A 1 286 ? -11.962 -15.293 -7.820 1.00 95.44 286 VAL A N 1
ATOM 2218 C CA . VAL A 1 286 ? -12.323 -16.704 -7.599 1.00 95.44 286 VAL A CA 1
ATOM 2219 C C . VAL A 1 286 ? -12.640 -17.008 -6.130 1.00 95.44 286 VAL A C 1
ATOM 2221 O O . VAL A 1 286 ? -13.536 -17.800 -5.847 1.00 95.44 286 VAL A O 1
ATOM 2224 N N . TYR A 1 287 ? -11.906 -16.416 -5.182 1.00 94.38 287 TYR A N 1
ATOM 2225 C CA . TYR A 1 287 ? -12.022 -16.726 -3.749 1.00 94.38 287 TYR A CA 1
ATOM 2226 C C . TYR A 1 287 ? -12.475 -15.545 -2.879 1.00 94.38 287 TYR A C 1
ATOM 2228 O O . TYR A 1 287 ? -12.651 -15.719 -1.671 1.00 94.38 287 TYR A O 1
ATOM 2236 N N . GLY A 1 288 ? -12.659 -14.357 -3.456 1.00 94.50 288 GLY A N 1
ATOM 2237 C CA . GLY A 1 288 ? -13.107 -13.160 -2.750 1.00 94.50 288 GLY A CA 1
ATOM 2238 C C . GLY A 1 288 ? -11.983 -12.295 -2.167 1.00 94.50 288 GLY A C 1
ATOM 2239 O O . GLY A 1 288 ? -10.805 -12.665 -2.102 1.00 94.50 288 GLY A O 1
ATOM 2240 N N . SER A 1 289 ? -12.374 -11.108 -1.697 1.00 94.06 289 SER A N 1
ATOM 2241 C CA . SER A 1 289 ? -11.460 -10.067 -1.211 1.00 94.06 289 SER A CA 1
ATOM 2242 C C . SER A 1 289 ? -10.639 -10.481 0.008 1.00 94.06 289 SER A C 1
ATOM 2244 O O . SER A 1 289 ? -9.474 -10.103 0.120 1.00 94.06 289 SER A O 1
ATOM 2246 N N . ASP A 1 290 ? -11.216 -11.280 0.908 1.00 91.12 290 ASP A N 1
ATOM 2247 C CA . ASP A 1 290 ? -10.539 -11.712 2.134 1.00 91.12 290 ASP A CA 1
ATOM 2248 C C . ASP A 1 290 ? -9.337 -12.614 1.834 1.00 91.12 290 ASP A C 1
ATOM 2250 O O . ASP A 1 290 ? -8.273 -12.471 2.440 1.00 91.12 290 ASP A O 1
ATOM 2254 N N . VAL A 1 291 ? -9.486 -13.528 0.872 1.00 92.38 291 VAL A N 1
ATOM 2255 C CA . VAL A 1 291 ? -8.419 -14.443 0.448 1.00 92.38 291 VAL A CA 1
ATOM 2256 C C . VAL A 1 291 ? -7.327 -13.691 -0.308 1.00 92.38 291 VAL A C 1
ATOM 2258 O O . VAL A 1 291 ? -6.146 -13.920 -0.049 1.00 92.38 291 VAL A O 1
ATOM 2261 N N . ALA A 1 292 ? -7.695 -12.751 -1.179 1.00 94.31 292 ALA A N 1
ATOM 2262 C CA . ALA A 1 292 ? -6.727 -11.907 -1.875 1.00 94.31 292 ALA A CA 1
ATOM 2263 C C . ALA A 1 292 ? -5.920 -11.020 -0.910 1.00 94.31 292 ALA A C 1
ATOM 2265 O O . ALA A 1 292 ? -4.699 -10.928 -1.038 1.00 94.31 292 ALA A O 1
ATOM 2266 N N . GLY A 1 293 ? -6.577 -10.425 0.094 1.00 92.44 293 GLY A N 1
ATOM 2267 C CA . GLY A 1 293 ? -5.907 -9.657 1.147 1.00 92.44 293 GLY A CA 1
ATOM 2268 C C . GLY A 1 293 ? -4.913 -10.508 1.939 1.00 92.44 293 GLY A C 1
ATOM 2269 O O . GLY A 1 293 ? -3.754 -10.128 2.087 1.00 92.44 293 GLY A O 1
ATOM 2270 N N . LYS A 1 294 ? -5.320 -11.715 2.357 1.00 90.31 294 LYS A N 1
ATOM 2271 C CA . LYS A 1 294 ? -4.421 -12.679 3.016 1.00 90.31 294 LYS A CA 1
ATOM 2272 C C . LYS A 1 294 ? -3.239 -13.072 2.129 1.00 90.31 294 LYS A C 1
ATOM 2274 O O . LYS A 1 294 ? -2.113 -13.138 2.614 1.00 90.31 294 LYS A O 1
ATOM 2279 N N . ALA A 1 295 ? -3.478 -13.326 0.841 1.00 92.94 295 ALA A N 1
ATOM 2280 C CA . ALA A 1 295 ? -2.421 -13.667 -0.106 1.00 92.94 295 ALA A CA 1
ATOM 2281 C C . ALA A 1 295 ? -1.379 -12.544 -0.213 1.00 92.94 295 ALA A C 1
ATOM 2283 O O . ALA A 1 295 ? -0.184 -12.830 -0.174 1.00 92.94 295 ALA A O 1
ATOM 2284 N N . LEU A 1 296 ? -1.810 -11.279 -0.266 1.00 94.56 296 LEU A N 1
ATOM 2285 C CA . LEU A 1 296 ? -0.901 -10.130 -0.262 1.00 94.56 296 LEU A CA 1
ATOM 2286 C C . LEU A 1 296 ? -0.060 -10.057 1.017 1.00 94.56 296 LEU A C 1
ATOM 2288 O O . LEU A 1 296 ? 1.159 -9.916 0.922 1.00 94.56 296 LEU A O 1
ATOM 2292 N N . SER A 1 297 ? -0.671 -10.202 2.194 1.00 92.62 297 SER A N 1
ATOM 2293 C CA . SER A 1 297 ? 0.064 -10.188 3.465 1.00 92.62 297 SER A CA 1
ATOM 2294 C C . SER A 1 297 ? 1.083 -11.327 3.563 1.00 92.62 297 SER A C 1
ATOM 2296 O O . SER A 1 297 ? 2.224 -11.121 3.980 1.00 92.62 297 SER A O 1
ATOM 2298 N N . VAL A 1 298 ? 0.697 -12.544 3.163 1.00 92.56 298 VAL A N 1
ATOM 2299 C CA . VAL A 1 298 ? 1.580 -13.718 3.232 1.00 92.56 298 VAL A CA 1
ATOM 2300 C C . VAL A 1 298 ? 2.731 -13.608 2.232 1.00 92.56 298 VAL A C 1
ATOM 2302 O O . VAL A 1 298 ? 3.870 -13.881 2.605 1.00 92.56 298 VAL A O 1
ATOM 2305 N N . LEU A 1 299 ? 2.474 -13.154 1.000 1.00 94.50 299 LEU A N 1
ATOM 2306 C CA . LEU A 1 299 ? 3.531 -12.896 0.017 1.00 94.50 299 LEU A CA 1
ATOM 2307 C C . LEU A 1 299 ? 4.472 -11.772 0.478 1.00 94.50 299 LEU A C 1
ATOM 2309 O O . LEU A 1 299 ? 5.686 -11.907 0.349 1.00 94.50 299 LEU A O 1
ATOM 2313 N N . GLY A 1 300 ? 3.938 -10.697 1.068 1.00 94.12 300 GLY A N 1
ATOM 2314 C CA . GLY A 1 300 ? 4.737 -9.598 1.619 1.00 94.12 300 GLY A CA 1
ATOM 2315 C C . GLY A 1 300 ? 5.728 -10.069 2.686 1.00 94.12 300 GLY A C 1
ATOM 2316 O O . GLY A 1 300 ? 6.917 -9.751 2.615 1.00 94.12 300 GLY A O 1
ATOM 2317 N N . ARG A 1 301 ? 5.270 -10.902 3.626 1.00 92.94 301 ARG A N 1
ATOM 2318 C CA . ARG A 1 301 ? 6.138 -11.508 4.647 1.00 92.94 301 ARG A CA 1
ATOM 2319 C C . ARG A 1 301 ? 7.118 -12.523 4.072 1.00 92.94 301 ARG A C 1
ATOM 2321 O O . ARG A 1 301 ? 8.284 -12.496 4.453 1.00 92.94 301 ARG A O 1
ATOM 2328 N N . LEU A 1 302 ? 6.679 -13.373 3.138 1.00 94.38 302 LEU A N 1
ATOM 2329 C CA . LEU A 1 302 ? 7.562 -14.323 2.456 1.00 94.38 302 LEU A CA 1
ATOM 2330 C C . LEU A 1 302 ? 8.750 -13.594 1.827 1.00 94.38 302 LEU A C 1
ATOM 2332 O O . LEU A 1 302 ? 9.895 -13.952 2.087 1.00 94.38 302 LEU A O 1
ATOM 2336 N N . PHE A 1 303 ? 8.481 -12.574 1.010 1.00 95.94 303 PHE A N 1
ATOM 2337 C CA . PHE A 1 303 ? 9.534 -11.846 0.309 1.00 95.94 303 PHE A CA 1
ATOM 2338 C C . PHE A 1 303 ? 10.393 -11.017 1.259 1.00 95.94 303 PHE A C 1
ATOM 2340 O O . PHE A 1 303 ? 11.590 -10.896 1.027 1.00 95.94 303 PHE A O 1
ATOM 2347 N N . THR A 1 304 ? 9.821 -10.502 2.350 1.00 95.31 304 THR A N 1
ATOM 2348 C CA . THR A 1 304 ? 10.598 -9.794 3.374 1.00 95.31 304 THR A CA 1
ATOM 2349 C C . THR A 1 304 ? 11.582 -10.738 4.061 1.00 95.31 304 THR A C 1
ATOM 2351 O O . THR A 1 304 ? 12.771 -10.442 4.092 1.00 95.31 304 THR A O 1
ATOM 2354 N N . ASN A 1 305 ? 11.123 -11.908 4.518 1.00 94.75 305 ASN A N 1
ATOM 2355 C CA . ASN A 1 305 ? 11.986 -12.918 5.134 1.00 94.75 305 ASN A CA 1
ATOM 2356 C C . ASN A 1 305 ? 13.034 -13.442 4.144 1.00 94.75 305 ASN A C 1
ATOM 2358 O O . ASN A 1 305 ? 14.198 -13.596 4.504 1.00 94.75 305 ASN A O 1
ATOM 2362 N N . TYR A 1 306 ? 12.644 -13.659 2.885 1.00 96.19 306 TYR A N 1
ATOM 2363 C CA . TYR A 1 306 ? 13.573 -14.053 1.829 1.00 96.19 306 TYR A CA 1
ATOM 2364 C C . TYR A 1 306 ? 14.680 -13.007 1.635 1.00 96.19 306 TYR A C 1
ATOM 2366 O O . TYR A 1 306 ? 15.856 -13.356 1.652 1.00 96.19 306 TYR A O 1
ATOM 2374 N N . ILE A 1 307 ? 14.328 -11.720 1.556 1.00 96.44 307 ILE A N 1
ATOM 2375 C CA . ILE A 1 307 ? 15.301 -10.624 1.454 1.00 96.44 307 ILE A CA 1
ATOM 2376 C C . ILE A 1 307 ? 16.168 -10.510 2.711 1.00 96.44 307 ILE A C 1
ATOM 2378 O O . ILE A 1 307 ? 17.355 -10.233 2.586 1.00 96.44 307 ILE A O 1
ATOM 2382 N N . THR A 1 308 ? 15.639 -10.755 3.911 1.00 96.38 308 THR A N 1
ATOM 2383 C CA . THR A 1 308 ? 16.463 -10.801 5.130 1.00 96.38 308 THR A CA 1
ATOM 2384 C C . THR A 1 308 ? 17.524 -11.903 5.059 1.00 96.38 308 THR A C 1
ATOM 2386 O O . THR A 1 308 ? 18.628 -11.709 5.559 1.00 96.38 308 THR A O 1
ATOM 2389 N N . MET A 1 309 ? 17.220 -13.036 4.417 1.00 96.06 309 MET A N 1
ATOM 2390 C CA . MET A 1 309 ? 18.152 -14.158 4.271 1.00 96.06 309 MET A CA 1
ATOM 2391 C C . MET A 1 309 ? 19.157 -13.971 3.128 1.00 96.06 309 MET A C 1
ATOM 2393 O O . MET A 1 309 ? 20.323 -14.321 3.289 1.00 96.06 309 MET A O 1
ATOM 2397 N N . THR A 1 310 ? 18.728 -13.459 1.969 1.00 95.31 310 THR A N 1
ATOM 2398 C CA . THR A 1 310 ? 19.563 -13.417 0.751 1.00 95.31 310 THR A CA 1
ATOM 2399 C C . THR A 1 310 ? 20.084 -12.029 0.390 1.00 95.31 310 THR A C 1
ATOM 2401 O O . THR A 1 310 ? 21.007 -11.923 -0.413 1.00 95.31 310 THR A O 1
ATOM 2404 N N . ALA A 1 311 ? 19.499 -10.973 0.960 1.00 96.38 311 ALA A N 1
ATOM 2405 C CA . ALA A 1 311 ? 19.686 -9.573 0.583 1.00 96.38 311 ALA A CA 1
ATOM 2406 C C . ALA A 1 311 ? 19.408 -9.276 -0.909 1.00 96.38 311 ALA A C 1
ATOM 2408 O O . ALA A 1 311 ? 19.086 -10.150 -1.716 1.00 96.38 311 ALA A O 1
ATOM 2409 N N . PHE A 1 312 ? 19.481 -7.993 -1.267 1.00 95.94 312 PHE A N 1
ATOM 2410 C CA . PHE A 1 312 ? 19.461 -7.493 -2.642 1.00 95.94 312 PHE A CA 1
ATOM 2411 C C . PHE A 1 312 ? 20.270 -6.191 -2.689 1.00 95.94 312 PHE A C 1
ATOM 2413 O O . PHE A 1 312 ? 20.118 -5.346 -1.808 1.00 95.94 312 PHE A O 1
ATOM 2420 N N . THR A 1 313 ? 21.139 -6.020 -3.687 1.00 96.00 313 THR A N 1
ATOM 2421 C CA . THR A 1 313 ? 22.044 -4.861 -3.783 1.00 96.00 313 THR A CA 1
ATOM 2422 C C . THR A 1 313 ? 22.160 -4.366 -5.220 1.00 96.00 313 THR A C 1
ATOM 2424 O O . THR A 1 313 ? 21.927 -5.129 -6.146 1.00 96.00 313 THR A O 1
ATOM 2427 N N . CYS A 1 314 ? 22.524 -3.105 -5.425 1.00 94.94 314 CYS A N 1
ATOM 2428 C CA . CYS A 1 314 ? 22.829 -2.556 -6.745 1.00 94.94 314 CYS A CA 1
ATOM 2429 C C . CYS A 1 314 ? 24.181 -1.850 -6.661 1.00 94.94 314 CYS A C 1
ATOM 2431 O O . CYS A 1 314 ? 24.338 -0.916 -5.873 1.00 94.94 314 CYS A O 1
ATOM 2433 N N . GLY A 1 315 ? 25.153 -2.324 -7.437 1.00 94.88 315 GLY A N 1
ATOM 2434 C CA . GLY A 1 315 ? 26.529 -1.835 -7.426 1.00 94.88 315 GLY A CA 1
ATOM 2435 C C . GLY A 1 315 ? 26.891 -1.017 -8.665 1.00 94.88 315 GLY A C 1
ATOM 2436 O O . GLY A 1 315 ? 26.114 -0.885 -9.608 1.00 94.88 315 GLY A O 1
ATOM 2437 N N . MET A 1 316 ? 28.114 -0.479 -8.683 1.00 95.56 316 MET A N 1
ATOM 2438 C CA . MET A 1 316 ? 28.656 0.245 -9.846 1.00 95.56 316 MET A CA 1
ATOM 2439 C C . MET A 1 316 ? 28.897 -0.678 -11.051 1.00 95.56 316 MET A C 1
ATOM 2441 O O . MET A 1 316 ? 28.856 -0.260 -12.204 1.00 95.56 316 MET A O 1
ATOM 2445 N N . ASP A 1 317 ? 29.154 -1.952 -10.789 1.00 94.88 317 ASP A N 1
ATOM 2446 C CA . ASP A 1 317 ? 29.321 -2.996 -11.795 1.00 94.88 317 ASP A CA 1
ATOM 2447 C C . ASP A 1 317 ? 28.026 -3.315 -12.561 1.00 94.88 317 ASP A C 1
ATOM 2449 O O . ASP A 1 317 ? 28.099 -3.722 -13.720 1.00 94.88 317 ASP A O 1
ATOM 2453 N N . ASP A 1 318 ? 26.853 -3.050 -11.979 1.00 94.56 318 ASP A N 1
ATOM 2454 C CA . ASP A 1 318 ? 25.556 -3.173 -12.661 1.00 94.56 318 ASP A CA 1
ATOM 2455 C C . ASP A 1 318 ? 25.325 -2.068 -13.714 1.00 94.56 318 ASP A C 1
ATOM 2457 O O . ASP A 1 318 ? 24.481 -2.220 -14.600 1.00 94.56 318 ASP A O 1
ATOM 2461 N N . LEU A 1 319 ? 26.097 -0.975 -13.650 1.00 93.12 319 LEU A N 1
ATOM 2462 C CA . LEU A 1 319 ? 25.995 0.195 -14.535 1.00 93.12 319 LEU A CA 1
ATOM 2463 C C . LEU A 1 319 ? 27.012 0.179 -15.686 1.00 93.12 319 LEU A C 1
ATOM 2465 O O . LEU A 1 319 ? 27.032 1.084 -16.519 1.00 93.12 319 LEU A O 1
ATOM 2469 N N . ARG A 1 320 ? 27.898 -0.821 -15.733 1.00 93.94 320 ARG A N 1
ATOM 2470 C CA . ARG A 1 320 ? 28.988 -0.873 -16.711 1.00 93.94 320 ARG A CA 1
ATOM 2471 C C . ARG A 1 320 ? 28.578 -1.570 -18.005 1.00 93.94 320 ARG A C 1
ATOM 2473 O O . ARG A 1 320 ? 28.005 -2.661 -17.997 1.00 93.94 320 ARG A O 1
ATOM 2480 N N . LEU A 1 321 ? 28.975 -0.974 -19.126 1.00 95.06 321 LEU A N 1
ATOM 2481 C CA . LEU A 1 321 ? 29.057 -1.660 -20.413 1.00 95.06 321 LEU A CA 1
ATOM 2482 C C . LEU A 1 321 ? 30.371 -2.447 -20.515 1.00 95.06 321 LEU A C 1
ATOM 2484 O O . LEU A 1 321 ? 31.369 -2.124 -19.867 1.00 95.06 321 LEU A O 1
ATOM 2488 N N . THR A 1 322 ? 30.364 -3.476 -21.352 1.00 96.06 322 THR A N 1
ATOM 2489 C CA . THR A 1 322 ? 31.569 -4.176 -21.808 1.00 96.06 322 THR A CA 1
ATOM 2490 C C . THR A 1 322 ? 32.436 -3.254 -22.676 1.00 96.06 322 THR A C 1
ATOM 2492 O O . THR A 1 322 ? 32.014 -2.162 -23.064 1.00 96.06 322 THR A O 1
ATOM 2495 N N . LYS A 1 323 ? 33.672 -3.670 -22.982 1.00 95.56 323 LYS A N 1
ATOM 2496 C CA . LYS A 1 323 ? 34.540 -2.922 -23.908 1.00 95.56 323 LYS A CA 1
ATOM 2497 C C . LYS A 1 323 ? 33.903 -2.822 -25.296 1.00 95.56 323 LYS A C 1
ATOM 2499 O O . LYS A 1 323 ? 33.711 -1.717 -25.783 1.00 95.56 323 LYS A O 1
ATOM 2504 N N . GLU A 1 324 ? 33.457 -3.956 -25.826 1.00 95.56 324 GLU A N 1
ATOM 2505 C CA . GLU A 1 324 ? 32.738 -4.063 -27.099 1.00 95.56 324 GLU A CA 1
ATOM 2506 C C . GLU A 1 324 ? 31.462 -3.200 -27.116 1.00 95.56 324 GLU A C 1
ATOM 2508 O O . GLU A 1 324 ? 31.254 -2.401 -28.023 1.00 95.56 324 GLU A O 1
ATOM 2513 N N . GLY A 1 325 ? 30.650 -3.251 -26.052 1.00 94.12 325 GLY A N 1
ATOM 2514 C CA . GLY A 1 325 ? 29.462 -2.398 -25.936 1.00 94.12 325 GLY A CA 1
ATOM 2515 C C . GLY A 1 325 ? 29.776 -0.895 -25.920 1.00 94.12 325 GLY A C 1
ATOM 2516 O O . GLY A 1 325 ? 29.009 -0.098 -26.458 1.00 94.12 325 GLY A O 1
ATOM 2517 N N . ASN A 1 326 ? 30.905 -0.487 -25.331 1.00 94.19 326 ASN A N 1
ATOM 2518 C CA . ASN A 1 326 ? 31.357 0.907 -25.388 1.00 94.19 326 ASN A CA 1
ATOM 2519 C C . ASN A 1 326 ? 31.888 1.295 -26.775 1.00 94.19 326 ASN A C 1
ATOM 2521 O O . ASN A 1 326 ? 31.699 2.438 -27.188 1.00 94.19 326 ASN A O 1
ATOM 2525 N N . GLU A 1 327 ? 32.534 0.375 -27.490 1.00 95.81 327 GLU A N 1
ATOM 2526 C CA . GLU A 1 327 ? 32.978 0.591 -28.870 1.00 95.81 327 GLU A CA 1
ATOM 2527 C C . GLU A 1 327 ? 31.776 0.822 -29.790 1.00 95.81 327 GLU A C 1
ATOM 2529 O O . GLU A 1 327 ? 31.726 1.866 -30.437 1.00 95.81 327 GLU A O 1
ATOM 2534 N N . TRP A 1 328 ? 30.746 -0.032 -29.729 1.00 95.31 328 TRP A N 1
ATOM 2535 C CA . TRP A 1 328 ? 29.497 0.166 -30.481 1.00 95.31 328 TRP A CA 1
ATOM 2536 C C . TRP A 1 328 ? 28.847 1.516 -30.189 1.00 95.31 328 TRP A C 1
ATOM 2538 O O . TRP A 1 328 ? 28.445 2.235 -31.102 1.00 95.31 328 TRP A O 1
ATOM 2548 N N . ARG A 1 329 ? 28.758 1.892 -28.906 1.00 94.19 329 ARG A N 1
ATOM 2549 C CA . ARG A 1 329 ? 28.230 3.201 -28.508 1.00 94.19 329 ARG A CA 1
ATOM 2550 C C . ARG A 1 329 ? 29.025 4.335 -29.155 1.00 94.19 329 ARG A C 1
ATOM 2552 O O . ARG A 1 329 ? 28.425 5.276 -29.664 1.00 94.19 329 ARG A O 1
ATOM 2559 N N . ASN A 1 330 ? 30.354 4.268 -29.108 1.00 94.56 330 ASN A N 1
ATOM 2560 C CA . ASN A 1 330 ? 31.217 5.304 -29.667 1.00 94.56 330 ASN A CA 1
ATOM 2561 C C . ASN A 1 330 ? 31.122 5.374 -31.195 1.00 94.56 330 ASN A C 1
ATOM 2563 O O . ASN A 1 330 ? 31.171 6.469 -31.745 1.00 94.56 330 ASN A O 1
ATOM 2567 N N . GLU A 1 331 ? 30.988 4.238 -31.878 1.00 95.06 331 GLU A N 1
ATOM 2568 C CA . GLU A 1 331 ? 30.786 4.180 -33.329 1.00 95.06 331 GLU A CA 1
ATOM 2569 C C . GLU A 1 331 ? 29.466 4.836 -33.734 1.00 95.06 331 GLU A C 1
ATOM 2571 O O . GLU A 1 331 ? 29.475 5.754 -34.549 1.00 95.06 331 GLU A O 1
ATOM 2576 N N . ILE A 1 332 ? 28.362 4.468 -33.081 1.00 93.50 332 ILE A N 1
ATOM 2577 C CA . ILE A 1 332 ? 27.037 5.038 -33.361 1.00 93.50 332 ILE A CA 1
ATOM 2578 C C . ILE A 1 332 ? 27.006 6.545 -33.042 1.00 93.50 332 ILE A C 1
ATOM 2580 O O . ILE A 1 332 ? 26.449 7.338 -33.795 1.00 93.50 332 ILE A O 1
ATOM 2584 N N . LEU A 1 333 ? 27.643 6.988 -31.951 1.00 93.88 333 LEU A N 1
ATOM 2585 C CA . LEU A 1 333 ? 27.695 8.415 -31.601 1.00 93.88 333 LEU A CA 1
ATOM 2586 C C . LEU A 1 333 ? 28.573 9.247 -32.547 1.00 93.88 333 LEU A C 1
ATOM 2588 O O . LEU A 1 333 ? 28.379 10.457 -32.644 1.00 93.88 333 LEU A O 1
ATOM 2592 N N . LYS A 1 334 ? 29.517 8.648 -33.281 1.00 93.62 334 LYS A N 1
ATOM 2593 C CA . LYS A 1 334 ? 30.253 9.389 -34.321 1.00 93.62 334 LYS A CA 1
ATOM 2594 C C . LYS A 1 334 ? 29.337 9.800 -35.473 1.00 93.62 334 LYS A C 1
ATOM 2596 O O . LYS A 1 334 ? 29.551 10.862 -36.052 1.00 93.62 334 LYS A O 1
ATOM 2601 N N . GLU A 1 335 ? 28.293 9.022 -35.758 1.00 88.94 335 GLU A N 1
ATOM 2602 C CA . GLU A 1 335 ? 27.295 9.367 -36.777 1.00 88.94 335 GLU A CA 1
ATOM 2603 C C . GLU A 1 335 ? 26.484 10.616 -36.392 1.00 88.94 335 GLU A C 1
ATOM 2605 O O . GLU A 1 335 ? 25.981 11.321 -37.266 1.00 88.94 335 GLU A O 1
ATOM 2610 N N . SER A 1 336 ? 26.399 10.962 -35.097 1.00 91.12 336 SER A N 1
ATOM 2611 C CA . SER A 1 336 ? 25.605 12.113 -34.651 1.00 91.12 336 SER A CA 1
ATOM 2612 C C . SER A 1 336 ? 26.260 13.475 -34.865 1.00 91.12 336 SER A C 1
ATOM 2614 O O . SER A 1 336 ? 25.580 14.489 -34.721 1.00 91.12 336 SER A O 1
ATOM 2616 N N . VAL A 1 337 ? 27.555 13.525 -35.194 1.00 90.81 337 VAL A N 1
ATOM 2617 C CA . VAL A 1 337 ? 28.317 14.785 -35.293 1.00 90.81 337 VAL A CA 1
ATOM 2618 C C . VAL A 1 337 ? 27.725 15.731 -36.344 1.00 90.81 337 VAL A C 1
ATOM 2620 O O . VAL A 1 337 ? 27.702 16.940 -36.128 1.00 90.81 337 VAL A O 1
ATOM 2623 N N . ASP A 1 338 ? 27.191 15.194 -37.445 1.00 89.56 338 ASP A N 1
ATOM 2624 C CA . ASP A 1 338 ? 26.672 16.000 -38.559 1.00 89.56 338 ASP A CA 1
ATOM 2625 C C . ASP A 1 338 ? 25.143 16.199 -38.534 1.00 89.56 338 ASP A C 1
ATOM 2627 O O . ASP A 1 338 ? 24.580 16.954 -39.327 1.00 89.56 338 ASP A O 1
ATOM 2631 N N . ILE A 1 339 ? 24.433 15.562 -37.598 1.00 90.38 339 ILE A N 1
ATOM 2632 C CA . ILE A 1 339 ? 22.961 15.543 -37.594 1.00 90.38 339 ILE A CA 1
ATOM 2633 C C . ILE A 1 339 ? 22.361 16.931 -37.389 1.00 90.38 339 ILE A C 1
ATOM 2635 O O . ILE A 1 339 ? 21.370 17.262 -38.041 1.00 90.38 339 ILE A O 1
ATOM 2639 N N . GLY A 1 340 ? 22.961 17.754 -36.525 1.00 91.12 340 GLY A N 1
ATOM 2640 C CA . GLY A 1 340 ? 22.487 19.120 -36.286 1.00 91.12 340 GLY A CA 1
ATOM 2641 C C . GLY A 1 340 ? 22.528 19.973 -37.556 1.00 91.12 340 GLY A C 1
ATOM 2642 O O . GLY A 1 340 ? 21.567 20.672 -37.869 1.00 91.12 340 GLY A O 1
ATOM 2643 N N . ARG A 1 341 ? 23.593 19.839 -38.354 1.00 91.31 341 ARG A N 1
ATOM 2644 C CA . ARG A 1 341 ? 23.725 20.530 -39.642 1.00 91.31 341 ARG A CA 1
ATOM 2645 C C . ARG A 1 341 ? 22.713 20.016 -40.661 1.00 91.31 341 ARG A C 1
ATOM 2647 O O . ARG A 1 341 ? 22.070 20.806 -41.350 1.00 91.31 341 ARG A O 1
ATOM 2654 N N . VAL A 1 342 ? 22.531 18.699 -40.747 1.00 90.44 342 VAL A N 1
ATOM 2655 C CA . VAL A 1 342 ? 21.551 18.092 -41.661 1.00 90.44 342 VAL A CA 1
ATOM 2656 C C . VAL A 1 342 ? 20.111 18.461 -41.263 1.00 90.44 342 VAL A C 1
ATOM 2658 O O . VAL A 1 342 ? 19.245 18.584 -42.121 1.00 90.44 342 VAL A O 1
ATOM 2661 N N . ALA A 1 343 ? 19.818 18.653 -39.974 1.00 92.00 343 ALA A N 1
ATOM 2662 C CA . ALA A 1 343 ? 18.534 19.184 -39.507 1.00 92.00 343 ALA A CA 1
ATOM 2663 C C . ALA A 1 343 ? 18.361 20.669 -39.869 1.00 92.00 343 ALA A C 1
ATOM 2665 O O . ALA A 1 343 ? 17.332 21.054 -40.421 1.00 92.00 343 ALA A O 1
ATOM 2666 N N . ALA A 1 344 ? 19.388 21.485 -39.627 1.00 92.06 344 ALA A N 1
ATOM 2667 C CA . ALA A 1 344 ? 19.372 22.913 -39.930 1.00 92.06 344 ALA A CA 1
ATOM 2668 C C . ALA A 1 344 ? 19.217 23.201 -41.432 1.00 92.06 344 ALA A C 1
ATOM 2670 O O . ALA A 1 344 ? 18.437 24.069 -41.820 1.00 92.06 344 ALA A O 1
ATOM 2671 N N . THR A 1 345 ? 19.924 22.464 -42.291 1.00 92.44 345 THR A N 1
ATOM 2672 C CA . THR A 1 345 ? 19.819 22.596 -43.758 1.00 92.44 345 THR A CA 1
ATOM 2673 C C . THR A 1 345 ? 18.445 22.184 -44.281 1.00 92.44 345 THR A C 1
ATOM 2675 O O . THR A 1 345 ? 17.913 22.847 -45.165 1.00 92.44 345 THR A O 1
ATOM 2678 N N . GLU A 1 346 ? 17.823 21.165 -43.684 1.00 92.56 346 GLU A N 1
ATOM 2679 C CA . GLU A 1 346 ? 16.453 20.761 -44.014 1.00 92.56 346 GLU A CA 1
ATOM 2680 C C . GLU A 1 346 ? 15.434 21.853 -43.666 1.00 92.56 346 GLU A C 1
ATOM 2682 O O . GLU A 1 346 ? 14.631 22.230 -44.512 1.00 92.56 346 GLU A O 1
ATOM 2687 N N . VAL A 1 347 ? 15.506 22.426 -42.460 1.00 92.38 347 VAL A N 1
ATOM 2688 C CA . VAL A 1 347 ? 14.560 23.468 -42.013 1.00 92.38 347 VAL A CA 1
ATOM 2689 C C . VAL A 1 347 ? 14.750 24.775 -42.793 1.00 92.38 347 VAL A C 1
ATOM 2691 O O . VAL A 1 347 ? 13.788 25.482 -43.084 1.00 92.38 347 VAL A O 1
ATOM 2694 N N . THR A 1 348 ? 15.988 25.094 -43.178 1.00 91.50 348 THR A N 1
ATOM 2695 C CA . THR A 1 348 ? 16.318 26.293 -43.970 1.00 91.50 348 THR A CA 1
ATOM 2696 C C . THR A 1 348 ? 16.135 26.108 -45.482 1.00 91.50 348 THR A C 1
ATOM 2698 O O . THR A 1 348 ? 16.389 27.051 -46.242 1.00 91.50 348 THR A O 1
ATOM 2701 N N . ASN A 1 349 ? 15.675 24.927 -45.921 1.00 91.75 349 ASN A N 1
ATOM 2702 C CA . ASN A 1 349 ? 15.513 24.538 -47.326 1.00 91.75 349 ASN A CA 1
ATOM 2703 C C . ASN A 1 349 ? 16.789 24.757 -48.161 1.00 91.75 349 ASN A C 1
ATOM 2705 O O . ASN A 1 349 ? 16.741 25.272 -49.279 1.00 91.75 349 ASN A O 1
ATOM 2709 N N . LEU A 1 350 ? 17.944 24.415 -47.592 1.00 91.94 350 LEU A N 1
ATOM 2710 C CA . LEU A 1 350 ? 19.245 24.439 -48.259 1.00 91.94 350 LEU A CA 1
ATOM 2711 C C . LEU A 1 350 ? 19.688 23.019 -48.630 1.00 91.94 350 LEU A C 1
ATOM 2713 O O . LEU A 1 350 ? 19.181 22.025 -48.111 1.00 91.94 350 LEU A O 1
ATOM 2717 N N . GLU A 1 351 ? 20.656 22.913 -49.539 1.00 88.19 351 GLU A N 1
ATOM 2718 C CA . GLU A 1 351 ? 21.217 21.619 -49.928 1.00 88.19 351 GLU A CA 1
ATOM 2719 C C . GLU A 1 351 ? 21.897 20.927 -48.739 1.00 88.19 351 GLU A C 1
ATOM 2721 O O . GLU A 1 351 ? 22.547 21.569 -47.904 1.00 88.19 351 GLU A O 1
ATOM 2726 N N . LYS A 1 352 ? 21.790 19.593 -48.689 1.00 81.50 352 LYS A N 1
ATOM 2727 C CA . LYS A 1 352 ? 22.277 18.765 -47.574 1.00 81.50 352 LYS A CA 1
ATOM 2728 C C . LYS A 1 352 ? 23.784 18.844 -47.345 1.00 81.50 352 LYS A C 1
ATOM 2730 O O . LYS A 1 352 ? 24.216 18.517 -46.247 1.00 81.50 352 LYS A O 1
ATOM 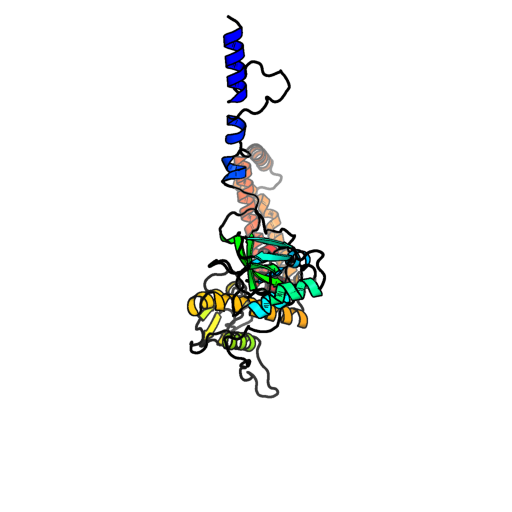2735 N N . ASP A 1 353 ? 24.566 19.310 -48.314 1.00 83.25 353 ASP A N 1
ATOM 2736 C CA . ASP A 1 353 ? 26.031 19.423 -48.224 1.00 83.25 353 ASP A CA 1
ATOM 2737 C C . ASP A 1 353 ? 26.503 20.838 -47.849 1.00 83.25 353 ASP A C 1
ATOM 2739 O O . ASP A 1 353 ? 27.701 21.132 -47.815 1.00 83.25 353 ASP A O 1
ATOM 2743 N N . THR A 1 354 ? 25.568 21.738 -47.526 1.00 87.19 354 THR A N 1
ATOM 2744 C CA . THR A 1 354 ? 25.889 23.107 -47.114 1.00 87.19 354 THR A CA 1
ATOM 2745 C C . THR A 1 354 ? 26.728 23.105 -45.834 1.00 87.19 354 THR A C 1
ATOM 2747 O O . THR A 1 354 ? 26.281 22.637 -44.787 1.00 87.19 354 THR A O 1
ATOM 2750 N N . LYS A 1 355 ? 27.947 23.651 -45.905 1.00 88.50 355 LYS A N 1
ATOM 2751 C CA . LYS A 1 355 ? 28.864 23.750 -44.757 1.00 88.50 355 LYS A CA 1
ATOM 2752 C C . LYS A 1 355 ? 28.297 24.646 -43.648 1.00 88.50 355 LYS A C 1
ATOM 2754 O O . LYS A 1 355 ? 27.599 25.615 -43.937 1.00 88.50 355 LYS A O 1
ATOM 2759 N N . ASN A 1 356 ? 28.693 24.370 -42.402 1.00 84.00 356 ASN A N 1
ATOM 2760 C CA . ASN A 1 356 ? 28.313 25.155 -41.216 1.00 84.00 356 ASN A CA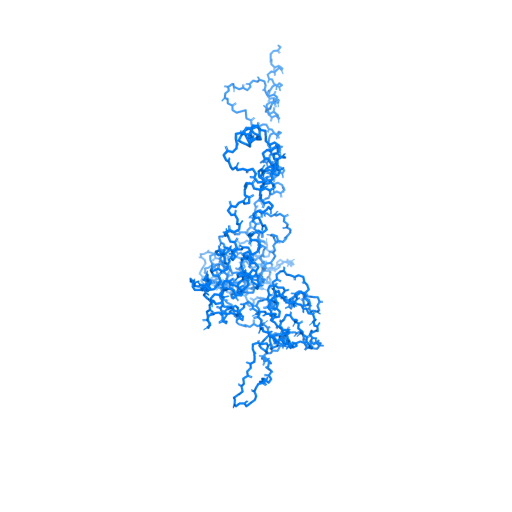 1
ATOM 2761 C C . ASN A 1 356 ? 28.641 26.652 -41.353 1.00 84.00 356 ASN A C 1
ATOM 2763 O O . ASN A 1 356 ? 27.871 27.492 -40.903 1.00 84.00 356 ASN A O 1
ATOM 2767 N N . ASP A 1 357 ? 29.742 26.979 -42.034 1.00 85.88 357 ASP A N 1
ATOM 2768 C CA . ASP A 1 357 ? 30.227 28.357 -42.186 1.00 85.88 357 ASP A CA 1
ATOM 2769 C C . ASP A 1 357 ? 29.584 29.105 -43.368 1.00 85.88 357 ASP A C 1
ATOM 2771 O O . ASP A 1 357 ? 30.000 30.214 -43.717 1.00 85.88 357 ASP A O 1
ATOM 2775 N N . ASN A 1 358 ? 28.603 28.502 -44.049 1.00 90.62 358 ASN A N 1
ATOM 2776 C CA . ASN A 1 358 ? 27.940 29.163 -45.164 1.00 90.62 358 ASN A CA 1
ATOM 2777 C C . ASN A 1 358 ? 27.163 30.389 -44.657 1.00 90.62 358 ASN A C 1
ATOM 2779 O O . ASN A 1 358 ? 26.255 30.280 -43.833 1.00 90.62 358 ASN A O 1
ATOM 2783 N N . LYS A 1 359 ? 27.497 31.564 -45.201 1.00 90.25 359 LYS A N 1
ATOM 2784 C CA . LYS A 1 359 ? 26.878 32.846 -44.837 1.00 90.25 359 LYS A CA 1
ATOM 2785 C C . LYS A 1 359 ? 25.355 32.843 -45.004 1.00 90.25 359 LYS A C 1
ATOM 2787 O O . LYS A 1 359 ? 24.667 33.471 -44.207 1.00 90.25 359 LYS A O 1
ATOM 2792 N N . GLU A 1 360 ? 24.832 32.134 -46.004 1.00 89.44 360 GLU A N 1
ATOM 2793 C CA . GLU A 1 360 ? 23.388 32.046 -46.248 1.00 89.44 360 GLU A CA 1
ATOM 2794 C C . GLU A 1 360 ? 22.685 31.175 -45.198 1.00 89.44 360 GLU A C 1
ATOM 2796 O O . GLU A 1 360 ? 21.614 31.542 -44.720 1.00 89.44 360 GLU A O 1
ATOM 2801 N N . LEU A 1 361 ? 23.307 30.069 -44.768 1.00 90.94 361 LEU A N 1
ATOM 2802 C CA . LEU A 1 361 ? 22.779 29.224 -43.690 1.00 90.94 361 LEU A CA 1
ATOM 2803 C C . LEU A 1 361 ? 22.699 30.007 -42.374 1.00 90.94 361 LEU A C 1
ATOM 2805 O O . LEU A 1 361 ? 21.661 30.003 -41.718 1.00 90.94 361 LEU A O 1
ATOM 2809 N N . LEU A 1 362 ? 23.767 30.729 -42.021 1.00 92.00 362 LEU A N 1
ATOM 2810 C CA . LEU A 1 362 ? 23.814 31.546 -40.805 1.00 92.00 362 LEU A CA 1
ATOM 2811 C C . LEU A 1 362 ? 22.753 32.653 -40.814 1.00 92.00 362 LEU A C 1
ATOM 2813 O O . LEU A 1 362 ? 22.084 32.868 -39.807 1.00 92.00 362 LEU A O 1
ATOM 2817 N N . LYS A 1 363 ? 22.540 33.301 -41.965 1.00 93.38 363 LYS A N 1
ATOM 2818 C CA . LYS A 1 363 ? 21.493 34.315 -42.129 1.00 93.38 363 LYS A CA 1
ATOM 2819 C C . LYS A 1 363 ? 20.089 33.736 -41.912 1.00 93.38 363 LYS A C 1
ATOM 2821 O O . LYS A 1 363 ? 19.277 34.363 -41.238 1.00 93.38 363 LYS A O 1
ATOM 2826 N N . ARG A 1 364 ? 19.793 32.544 -42.449 1.00 91.00 364 ARG A N 1
ATOM 2827 C CA . ARG A 1 364 ? 18.482 31.890 -42.251 1.00 91.00 364 ARG A CA 1
ATOM 2828 C C . ARG A 1 364 ? 18.281 31.375 -40.833 1.00 91.00 364 ARG A C 1
ATOM 2830 O O . ARG A 1 364 ? 17.168 31.430 -40.324 1.00 91.00 364 ARG A O 1
ATOM 2837 N N . LEU A 1 365 ? 19.341 30.914 -40.175 1.00 92.88 365 LEU A N 1
ATOM 2838 C CA . LEU A 1 365 ? 19.278 30.551 -38.760 1.00 92.88 365 LEU A CA 1
ATOM 2839 C C . LEU A 1 365 ? 19.022 31.772 -37.870 1.00 92.88 365 LEU A C 1
ATOM 2841 O O . LEU A 1 365 ? 18.262 31.664 -36.915 1.00 92.88 365 LEU A O 1
ATOM 2845 N N . GLU A 1 366 ? 19.583 32.939 -38.200 1.00 93.06 366 GLU A N 1
ATOM 2846 C CA . GLU A 1 366 ? 19.269 34.186 -37.492 1.00 93.06 366 GLU A CA 1
ATOM 2847 C C . GLU A 1 366 ? 17.799 34.601 -37.679 1.00 93.06 366 GLU A C 1
ATOM 2849 O O . GLU A 1 366 ? 17.180 35.111 -36.747 1.00 93.06 366 GLU A O 1
ATOM 2854 N N . GLU A 1 367 ? 17.218 34.357 -38.857 1.00 92.81 367 GLU A N 1
ATOM 2855 C CA . GLU A 1 367 ? 15.784 34.566 -39.091 1.00 92.81 367 GLU A CA 1
ATOM 2856 C C . GLU A 1 367 ? 14.928 33.626 -38.231 1.00 92.81 367 GLU A C 1
ATOM 2858 O O . GLU A 1 367 ? 13.991 34.083 -37.579 1.00 92.81 367 GLU A O 1
ATOM 2863 N N . ILE A 1 368 ? 15.271 32.334 -38.194 1.00 93.44 368 ILE A N 1
ATOM 2864 C CA . ILE A 1 368 ? 14.587 31.322 -37.374 1.00 93.44 368 ILE A CA 1
ATOM 2865 C C . ILE A 1 368 ? 14.685 31.669 -35.884 1.00 93.44 368 ILE A C 1
ATOM 2867 O O . ILE A 1 368 ? 13.707 31.534 -35.163 1.00 93.44 368 ILE A O 1
ATOM 2871 N N . LEU A 1 369 ? 15.837 32.163 -35.422 1.00 94.69 369 LEU A N 1
ATOM 2872 C CA . LEU A 1 369 ? 16.055 32.528 -34.020 1.00 94.69 369 LEU A CA 1
ATOM 2873 C C . LEU A 1 369 ? 15.147 33.672 -33.541 1.00 94.69 369 LEU A C 1
ATOM 2875 O O . LEU A 1 369 ? 14.890 33.794 -32.347 1.00 94.69 369 LEU A O 1
ATOM 2879 N N . ARG A 1 370 ? 14.691 34.537 -34.451 1.00 93.62 370 ARG A N 1
ATOM 2880 C CA . ARG A 1 370 ? 13.856 35.704 -34.127 1.00 93.62 370 ARG A CA 1
ATOM 2881 C C . ARG A 1 370 ? 12.357 35.382 -34.085 1.00 93.62 370 ARG A C 1
ATOM 2883 O O . ARG A 1 370 ? 11.578 36.276 -33.763 1.00 93.62 370 ARG A O 1
ATOM 2890 N N . ASP A 1 371 ? 11.965 34.159 -34.435 1.00 95.12 371 ASP A N 1
ATOM 2891 C CA . ASP A 1 371 ? 10.577 33.723 -34.586 1.00 95.12 371 ASP A CA 1
ATOM 2892 C C . ASP A 1 371 ? 10.351 32.407 -33.820 1.00 95.12 371 ASP A C 1
ATOM 2894 O O . ASP A 1 371 ? 10.876 31.359 -34.200 1.00 95.12 371 ASP A O 1
ATOM 2898 N N . ASP A 1 372 ? 9.564 32.467 -32.741 1.00 94.19 372 ASP A N 1
ATOM 2899 C CA . ASP A 1 372 ? 9.316 31.330 -31.844 1.00 94.19 372 ASP A CA 1
ATOM 2900 C C . ASP A 1 372 ? 8.694 30.123 -32.573 1.00 94.19 372 ASP A C 1
ATOM 2902 O O . ASP A 1 372 ? 9.030 28.976 -32.263 1.00 94.19 372 ASP A O 1
ATOM 2906 N N . ASP A 1 373 ? 7.839 30.356 -33.577 1.00 94.06 373 ASP A N 1
ATOM 2907 C CA . ASP A 1 373 ? 7.195 29.275 -34.329 1.00 94.06 373 ASP A CA 1
ATOM 2908 C C . ASP A 1 373 ? 8.216 28.553 -35.219 1.00 94.06 373 ASP A C 1
ATOM 2910 O O . ASP A 1 373 ? 8.256 27.320 -35.278 1.00 94.06 373 ASP A O 1
ATOM 2914 N N . LYS A 1 374 ? 9.096 29.310 -35.885 1.00 91.94 374 LYS A N 1
ATOM 2915 C CA . LYS A 1 374 ? 10.165 28.739 -36.719 1.00 91.94 374 LYS A CA 1
ATOM 2916 C C . LYS A 1 374 ? 11.225 28.039 -35.877 1.00 91.94 374 LYS A C 1
ATOM 2918 O O . LYS A 1 374 ? 11.711 26.976 -36.275 1.00 91.94 374 LYS A O 1
ATOM 2923 N N . LEU A 1 375 ? 11.579 28.608 -34.726 1.00 93.69 375 LEU A N 1
ATOM 2924 C CA . LEU A 1 375 ? 12.515 27.998 -33.788 1.00 93.69 375 LEU A CA 1
ATOM 2925 C C . LEU A 1 375 ? 11.980 26.651 -33.287 1.00 93.69 375 LEU A C 1
ATOM 2927 O O . LEU A 1 375 ? 12.707 25.659 -33.306 1.00 93.69 375 LEU A O 1
ATOM 2931 N N . GLY A 1 376 ? 10.684 26.582 -32.966 1.00 94.75 376 GLY A N 1
ATOM 2932 C CA . GLY A 1 376 ? 10.019 25.333 -32.598 1.00 94.75 376 GLY A CA 1
ATOM 2933 C C . GLY A 1 376 ? 10.105 24.249 -33.681 1.00 94.75 376 GLY A C 1
ATOM 2934 O O . GLY A 1 376 ? 10.275 23.071 -33.363 1.00 94.75 376 GLY A O 1
ATOM 2935 N N . ILE A 1 377 ? 10.050 24.625 -34.966 1.00 94.38 377 ILE A N 1
ATOM 2936 C CA . ILE A 1 377 ? 10.227 23.683 -36.086 1.00 94.38 377 ILE A CA 1
ATOM 2937 C C . ILE A 1 377 ? 11.664 23.151 -36.130 1.00 94.38 377 ILE A C 1
ATOM 2939 O O . ILE A 1 377 ? 11.862 21.939 -36.258 1.00 94.38 377 ILE A O 1
ATOM 2943 N N . LEU A 1 378 ? 12.667 24.027 -36.006 1.00 94.19 378 LEU A N 1
ATOM 2944 C CA . LEU A 1 378 ? 14.076 23.619 -35.987 1.00 94.19 378 LEU A CA 1
ATOM 2945 C C . LEU A 1 378 ? 14.365 22.656 -34.828 1.00 94.19 378 LEU A C 1
ATOM 2947 O O . LEU A 1 378 ? 15.009 21.620 -35.033 1.00 94.19 378 LEU A O 1
ATOM 2951 N N . ASP A 1 379 ? 13.845 22.962 -33.641 1.00 95.62 379 ASP A N 1
ATOM 2952 C CA . ASP A 1 379 ? 13.988 22.124 -32.453 1.00 95.62 379 ASP A CA 1
ATOM 2953 C C . ASP A 1 379 ? 13.318 20.762 -32.644 1.00 95.62 379 ASP A C 1
ATOM 2955 O O . ASP A 1 379 ? 13.947 19.731 -32.403 1.00 95.62 379 ASP A O 1
ATOM 2959 N N . ALA A 1 380 ? 12.082 20.722 -33.152 1.00 95.62 380 ALA A N 1
ATOM 2960 C CA . ALA A 1 380 ? 11.354 19.474 -33.374 1.00 95.62 380 ALA A CA 1
ATOM 2961 C C . ALA A 1 380 ? 12.051 18.557 -34.396 1.00 95.62 380 ALA A C 1
ATOM 2963 O O . ALA A 1 380 ? 12.184 17.349 -34.165 1.00 95.62 380 ALA A O 1
ATOM 2964 N N . VAL A 1 381 ? 12.535 19.117 -35.512 1.00 95.00 381 VAL A N 1
ATOM 2965 C CA . VAL A 1 381 ? 13.254 18.356 -36.548 1.00 95.00 381 VAL A CA 1
ATOM 2966 C C . VAL A 1 381 ? 14.584 17.834 -36.006 1.00 95.00 381 VAL A C 1
ATOM 2968 O O . VAL A 1 381 ? 14.904 16.654 -36.178 1.00 95.00 381 VAL A O 1
ATOM 2971 N N . THR A 1 382 ? 15.340 18.679 -35.303 1.00 94.50 382 THR A N 1
ATOM 2972 C CA . THR A 1 382 ? 16.619 18.282 -34.701 1.00 94.50 382 THR A CA 1
ATOM 2973 C C . THR A 1 382 ? 16.406 17.197 -33.650 1.00 94.50 382 THR A C 1
ATOM 2975 O O . THR A 1 382 ? 17.068 16.158 -33.700 1.00 94.50 382 THR A O 1
ATOM 2978 N N . GLN A 1 383 ? 15.430 17.382 -32.756 1.00 95.00 383 GLN A N 1
ATOM 2979 C CA . GLN A 1 383 ? 15.077 16.428 -31.708 1.00 95.00 383 GLN A CA 1
ATOM 2980 C C . GLN A 1 383 ? 14.674 15.067 -32.291 1.00 95.00 383 GLN A C 1
ATOM 2982 O O . GLN A 1 383 ? 15.133 14.029 -31.813 1.00 95.00 383 GLN A O 1
ATOM 2987 N N . SER A 1 384 ? 13.861 15.054 -33.350 1.00 95.00 384 SER A N 1
ATOM 2988 C CA . SER A 1 384 ? 13.454 13.822 -34.033 1.00 95.00 384 SER A CA 1
ATOM 2989 C C . SER A 1 384 ? 14.663 13.023 -34.532 1.00 95.00 384 SER A C 1
ATOM 2991 O O . SER A 1 384 ? 14.777 11.828 -34.251 1.00 95.00 384 SER A O 1
ATOM 2993 N N . LYS A 1 385 ? 15.627 13.684 -35.185 1.00 93.19 385 LYS A N 1
ATOM 2994 C CA . LYS A 1 385 ? 16.819 13.013 -35.726 1.00 93.19 385 LYS A CA 1
ATOM 2995 C C . LYS A 1 385 ? 17.778 12.516 -34.643 1.00 93.19 385 LYS A C 1
ATOM 2997 O O . LYS A 1 385 ? 18.262 11.390 -34.738 1.00 93.19 385 LYS A O 1
ATOM 3002 N N . VAL A 1 386 ? 18.034 13.300 -33.591 1.00 93.12 386 VAL A N 1
ATOM 3003 C CA . VAL A 1 386 ? 18.917 12.855 -32.490 1.00 93.12 386 VAL A CA 1
ATOM 3004 C C . VAL A 1 386 ? 18.291 11.730 -31.658 1.00 93.12 386 VAL A C 1
ATOM 3006 O O . VAL A 1 386 ? 19.007 10.865 -31.143 1.00 93.12 386 VAL A O 1
ATOM 3009 N N . ASN A 1 387 ? 16.957 11.683 -31.567 1.00 92.81 387 ASN A N 1
ATOM 3010 C CA . ASN A 1 387 ? 16.242 10.599 -30.893 1.00 92.81 387 ASN A CA 1
ATOM 3011 C C . ASN A 1 387 ? 16.416 9.253 -31.613 1.00 92.81 387 ASN A C 1
ATOM 3013 O O . ASN A 1 387 ? 16.474 8.220 -30.944 1.00 92.81 387 ASN A O 1
ATOM 3017 N N . VAL A 1 388 ? 16.555 9.248 -32.947 1.00 93.44 388 VAL A N 1
ATOM 3018 C CA . VAL A 1 388 ? 16.838 8.026 -33.721 1.00 93.44 388 VAL A CA 1
ATOM 3019 C C . VAL A 1 388 ? 18.189 7.435 -33.321 1.00 93.44 388 VAL A C 1
ATOM 3021 O O . VAL A 1 388 ? 18.248 6.255 -32.974 1.00 93.44 388 VAL A O 1
ATOM 3024 N N . ILE A 1 389 ? 19.250 8.250 -33.280 1.00 92.69 389 ILE A N 1
ATOM 3025 C CA . ILE A 1 389 ? 20.583 7.786 -32.859 1.00 92.69 389 ILE A CA 1
ATOM 3026 C C . ILE A 1 389 ? 20.570 7.320 -31.409 1.00 92.69 389 ILE A C 1
ATOM 3028 O O . ILE A 1 389 ? 21.081 6.247 -31.090 1.00 92.69 389 ILE A O 1
ATOM 3032 N N . SER A 1 390 ? 19.934 8.094 -30.528 1.00 90.31 390 SER A N 1
ATOM 3033 C CA . SER A 1 390 ? 19.791 7.711 -29.123 1.00 90.31 390 SER A CA 1
ATOM 3034 C C . SER A 1 390 ? 19.149 6.325 -29.011 1.00 90.31 390 SER A C 1
ATOM 3036 O O . SER A 1 390 ? 19.691 5.454 -28.335 1.00 90.31 390 SER A O 1
ATOM 3038 N N . GLY A 1 391 ? 18.061 6.079 -29.750 1.00 91.19 391 GLY A N 1
ATOM 3039 C CA . GLY A 1 391 ? 17.389 4.781 -29.818 1.00 91.19 391 GLY A CA 1
ATOM 3040 C C . GLY A 1 391 ? 18.264 3.649 -30.366 1.00 91.19 391 GLY A C 1
ATOM 3041 O O . GLY A 1 391 ? 18.214 2.537 -29.838 1.00 91.19 391 GLY A O 1
ATOM 3042 N N . GLN A 1 392 ? 19.098 3.912 -31.377 1.00 92.75 392 GLN A N 1
ATOM 3043 C CA . GLN A 1 392 ? 20.053 2.930 -31.908 1.00 92.75 392 GLN A CA 1
ATOM 3044 C C . GLN A 1 392 ? 21.089 2.519 -30.858 1.00 92.75 392 GLN A C 1
ATOM 3046 O O . GLN A 1 392 ? 21.314 1.322 -30.664 1.00 92.75 392 GLN A O 1
ATOM 3051 N N . VAL A 1 393 ? 21.659 3.486 -30.126 1.00 92.31 393 VAL A N 1
ATOM 3052 C CA . VAL A 1 393 ? 22.594 3.209 -29.024 1.00 92.31 393 VAL A CA 1
ATOM 3053 C C . VAL A 1 393 ? 21.925 2.324 -27.975 1.00 92.31 393 VAL A C 1
ATOM 3055 O O . VAL A 1 393 ? 22.507 1.315 -27.574 1.00 92.31 393 VAL A O 1
ATOM 3058 N N . VAL A 1 394 ? 20.695 2.658 -27.563 1.00 90.25 394 VAL A N 1
ATOM 3059 C CA . VAL A 1 394 ? 19.945 1.872 -26.569 1.00 90.25 394 VAL A CA 1
ATOM 3060 C C . VAL A 1 394 ? 19.759 0.435 -27.034 1.00 90.25 394 VAL A C 1
ATOM 3062 O O . VAL A 1 394 ? 20.140 -0.490 -26.323 1.00 90.25 394 VAL A O 1
ATOM 3065 N N . ASN A 1 395 ? 19.182 0.254 -28.223 1.00 89.75 395 ASN A N 1
ATOM 3066 C CA . ASN A 1 395 ? 18.799 -1.058 -28.735 1.00 89.75 395 ASN A CA 1
ATOM 3067 C C . ASN A 1 395 ? 20.010 -1.962 -28.969 1.00 89.75 395 ASN A C 1
ATOM 3069 O O . ASN A 1 395 ? 19.897 -3.175 -28.818 1.00 89.75 395 ASN A O 1
ATOM 3073 N N . LYS A 1 396 ? 21.163 -1.380 -29.327 1.00 91.81 396 LYS A N 1
ATOM 3074 C CA . LYS A 1 396 ? 22.391 -2.141 -29.559 1.00 91.81 396 LYS A CA 1
ATOM 3075 C C . LYS A 1 396 ? 23.143 -2.452 -28.265 1.00 91.81 396 LYS A C 1
ATOM 3077 O O . LYS A 1 396 ? 23.613 -3.570 -28.079 1.00 91.81 396 LYS A O 1
ATOM 3082 N N . CYS A 1 397 ? 23.260 -1.484 -27.356 1.00 91.25 397 CYS A N 1
ATOM 3083 C CA . CYS A 1 397 ? 24.072 -1.643 -26.145 1.00 91.25 397 CYS A CA 1
ATOM 3084 C C . CYS A 1 397 ? 23.322 -2.357 -25.012 1.00 91.25 397 CYS A C 1
ATOM 3086 O O . CYS A 1 397 ? 23.946 -3.028 -24.190 1.00 91.25 397 CYS A O 1
ATOM 3088 N N . VAL A 1 398 ? 21.994 -2.226 -24.944 1.00 88.94 398 VAL A N 1
ATOM 3089 C CA . VAL A 1 398 ? 21.161 -2.790 -23.877 1.00 88.94 398 VAL A CA 1
ATOM 3090 C C . VAL A 1 398 ? 20.151 -3.770 -24.491 1.00 88.94 398 VAL A C 1
ATOM 3092 O O . VAL A 1 398 ? 19.256 -3.335 -25.211 1.00 88.94 398 VAL A O 1
ATOM 3095 N N . PRO A 1 399 ? 20.210 -5.079 -24.172 1.00 86.56 399 PRO A N 1
ATOM 3096 C CA . PRO A 1 399 ? 20.967 -5.693 -23.074 1.00 86.56 399 PRO A CA 1
ATOM 3097 C C . PRO A 1 399 ? 22.354 -6.254 -23.441 1.00 86.56 399 PRO A C 1
ATOM 3099 O O . PRO A 1 399 ? 23.136 -6.541 -22.533 1.00 86.56 399 PRO A O 1
ATOM 3102 N N . GLU A 1 400 ? 22.669 -6.443 -24.724 1.00 89.19 400 GLU A N 1
ATOM 3103 C CA . GLU A 1 400 ? 23.789 -7.295 -25.165 1.00 89.19 400 GLU A CA 1
ATOM 3104 C C . GLU A 1 400 ? 25.170 -6.802 -24.718 1.00 89.19 400 GLU A C 1
ATOM 3106 O O . GLU A 1 400 ? 26.005 -7.608 -24.295 1.00 89.19 400 GLU A O 1
ATOM 3111 N N . GLY A 1 401 ? 25.384 -5.487 -24.756 1.00 91.06 401 GLY A N 1
ATOM 3112 C CA . GLY A 1 401 ? 26.655 -4.833 -24.452 1.00 91.06 401 GLY A CA 1
ATOM 3113 C C . GLY A 1 401 ? 26.910 -4.597 -22.963 1.00 91.06 401 GLY A C 1
ATOM 3114 O O . GLY A 1 401 ? 27.924 -3.991 -22.618 1.00 91.06 401 GLY A O 1
ATOM 3115 N N . THR A 1 402 ? 26.032 -5.048 -22.064 1.00 93.75 402 THR A N 1
ATOM 3116 C CA . THR A 1 402 ? 26.186 -4.845 -20.612 1.00 93.75 402 THR A CA 1
ATOM 3117 C C . THR A 1 402 ? 27.158 -5.839 -19.972 1.00 93.75 402 THR A C 1
ATOM 3119 O O . THR A 1 402 ? 27.172 -7.017 -20.324 1.00 93.75 402 THR A O 1
ATOM 3122 N N . MET A 1 403 ? 27.992 -5.367 -19.033 1.00 93.75 403 MET A N 1
ATOM 3123 C CA . MET A 1 403 ? 29.028 -6.188 -18.384 1.00 93.75 403 MET A CA 1
ATOM 3124 C C . MET A 1 403 ? 28.414 -7.322 -17.563 1.00 93.75 403 MET A C 1
ATOM 3126 O O . MET A 1 403 ? 28.824 -8.474 -17.676 1.00 93.75 403 MET A O 1
ATOM 3130 N N . LYS A 1 404 ? 27.405 -6.992 -16.756 1.00 93.62 404 LYS A N 1
ATOM 3131 C CA . LYS A 1 404 ? 26.525 -7.971 -16.126 1.00 93.62 404 LYS A CA 1
ATOM 3132 C C . LYS A 1 404 ? 25.221 -8.028 -16.897 1.00 93.62 404 LYS A C 1
ATOM 3134 O O . LYS A 1 404 ? 24.620 -6.986 -17.162 1.00 93.62 404 LYS A O 1
ATOM 3139 N N . ARG A 1 405 ? 24.751 -9.243 -17.159 1.00 91.62 405 ARG A N 1
ATOM 3140 C CA . ARG A 1 405 ? 23.446 -9.504 -17.769 1.00 91.62 405 ARG A CA 1
ATOM 3141 C C . ARG A 1 405 ? 22.419 -9.869 -16.703 1.00 91.62 405 ARG A C 1
ATOM 3143 O O . ARG A 1 405 ? 22.768 -10.296 -15.600 1.00 91.62 405 ARG A O 1
ATOM 3150 N N . PHE A 1 406 ? 21.144 -9.716 -17.035 1.00 92.69 406 PHE A N 1
ATOM 3151 C CA . PHE A 1 406 ? 20.070 -10.383 -16.305 1.00 92.69 406 PHE A CA 1
ATOM 3152 C C . PHE A 1 406 ? 20.368 -11.898 -16.195 1.00 92.69 406 PHE A C 1
ATOM 3154 O O . PHE A 1 406 ? 20.861 -12.468 -17.169 1.00 92.69 406 PHE A O 1
ATOM 3161 N N . PRO A 1 407 ? 20.108 -12.560 -15.049 1.00 92.31 407 PRO A N 1
ATOM 3162 C CA . PRO A 1 407 ? 19.464 -12.057 -13.825 1.00 92.31 407 PRO A CA 1
ATOM 3163 C C . PRO A 1 407 ? 20.400 -11.364 -12.817 1.00 92.31 407 PRO A C 1
ATOM 3165 O O . PRO A 1 407 ? 19.918 -10.792 -11.842 1.00 92.31 407 PRO A O 1
ATOM 3168 N N . TYR A 1 408 ? 21.715 -11.385 -13.039 1.00 93.88 408 TYR A N 1
ATOM 3169 C CA . TYR A 1 408 ? 22.718 -10.890 -12.084 1.00 93.88 408 TYR A CA 1
ATOM 3170 C C . TYR A 1 408 ? 22.870 -9.366 -12.062 1.00 93.88 408 TYR A C 1
ATOM 3172 O O . TYR A 1 408 ? 23.368 -8.811 -11.085 1.00 93.88 408 TYR A O 1
ATOM 3180 N N . ASN A 1 409 ? 22.468 -8.685 -13.135 1.00 94.62 409 ASN A N 1
ATOM 3181 C CA . ASN A 1 409 ? 22.429 -7.229 -13.182 1.00 94.62 409 ASN A CA 1
ATOM 3182 C C . ASN A 1 409 ? 21.176 -6.710 -12.473 1.00 94.62 409 ASN A C 1
ATOM 3184 O O . ASN A 1 409 ? 20.076 -6.709 -13.034 1.00 94.62 409 ASN A O 1
ATOM 3188 N N . ASN A 1 410 ? 21.351 -6.227 -11.247 1.00 94.56 410 ASN A N 1
ATOM 3189 C CA . ASN A 1 410 ? 20.233 -5.818 -10.406 1.00 94.56 410 ASN A CA 1
ATOM 3190 C C . ASN A 1 410 ? 19.562 -4.521 -10.881 1.00 94.56 410 ASN A C 1
ATOM 3192 O O . ASN A 1 410 ? 18.343 -4.384 -10.740 1.00 94.56 410 ASN A O 1
ATOM 3196 N N . MET A 1 411 ? 20.297 -3.620 -11.544 1.00 93.19 411 MET A N 1
ATOM 3197 C CA . MET A 1 411 ? 19.715 -2.441 -12.196 1.00 93.19 411 MET A CA 1
ATOM 3198 C C . MET A 1 411 ? 18.769 -2.844 -13.338 1.00 93.19 411 MET A C 1
ATOM 3200 O O . MET A 1 411 ? 17.653 -2.326 -13.463 1.00 93.19 411 MET A O 1
ATOM 3204 N N . GLN A 1 412 ? 19.168 -3.830 -14.147 1.00 92.00 412 GLN A N 1
ATOM 3205 C CA . GLN A 1 412 ? 18.295 -4.388 -15.177 1.00 92.00 412 GLN A CA 1
ATOM 3206 C C . GLN A 1 412 ? 17.091 -5.106 -14.567 1.00 92.00 412 GLN A C 1
ATOM 3208 O O . GLN A 1 412 ? 15.963 -4.835 -14.992 1.00 92.00 412 GLN A O 1
ATOM 3213 N N . SER A 1 413 ? 17.311 -5.958 -13.563 1.00 93.75 413 SER A N 1
ATOM 3214 C CA . SER A 1 413 ? 16.266 -6.728 -12.883 1.00 93.75 413 SER A CA 1
ATOM 3215 C C . SER A 1 413 ? 15.188 -5.831 -12.264 1.00 93.75 413 SER A C 1
ATOM 3217 O O . SER A 1 413 ? 13.999 -6.108 -12.438 1.00 93.75 413 SER A O 1
ATOM 3219 N N . MET A 1 414 ? 15.554 -4.712 -11.623 1.00 94.62 414 MET A N 1
ATOM 3220 C CA . MET A 1 414 ? 14.589 -3.767 -11.034 1.00 94.62 414 MET A CA 1
ATOM 3221 C C . MET A 1 414 ? 13.645 -3.151 -12.071 1.00 94.62 414 MET A C 1
ATOM 3223 O O . MET A 1 414 ? 12.435 -3.067 -11.842 1.00 94.62 414 MET A O 1
ATOM 3227 N N . ALA A 1 415 ? 14.174 -2.743 -13.221 1.00 92.25 415 ALA A N 1
ATOM 3228 C CA . ALA A 1 415 ? 13.368 -2.088 -14.243 1.00 92.25 415 ALA A CA 1
ATOM 3229 C C . ALA A 1 415 ? 12.609 -3.084 -15.139 1.00 92.25 415 ALA A C 1
ATOM 3231 O O . ALA A 1 415 ? 11.486 -2.781 -15.537 1.00 92.25 415 ALA A O 1
ATOM 3232 N N . LEU A 1 416 ? 13.149 -4.284 -15.404 1.00 92.81 416 LEU A N 1
ATOM 3233 C CA . LEU A 1 416 ? 12.426 -5.336 -16.143 1.00 92.81 416 LEU A CA 1
ATOM 3234 C C . LEU A 1 416 ? 11.246 -5.897 -15.335 1.00 92.81 416 LEU A C 1
ATOM 3236 O O . LEU A 1 416 ? 10.152 -6.052 -15.872 1.00 92.81 416 LEU A O 1
ATOM 3240 N N . SER A 1 417 ? 11.436 -6.140 -14.034 1.00 93.00 417 SER A N 1
ATOM 3241 C CA . SER A 1 417 ? 10.362 -6.599 -13.134 1.00 93.00 417 SER A CA 1
ATOM 3242 C C . SER A 1 417 ? 9.321 -5.512 -12.824 1.00 93.00 417 SER A C 1
ATOM 3244 O O . SER A 1 417 ? 8.221 -5.794 -12.340 1.00 93.00 417 SER A O 1
ATOM 3246 N N . GLY A 1 418 ? 9.651 -4.246 -13.101 1.00 92.00 418 GLY A N 1
ATOM 3247 C CA . GLY A 1 418 ? 8.832 -3.088 -12.762 1.00 92.00 418 GLY A CA 1
ATOM 3248 C C . GLY A 1 418 ? 8.847 -2.727 -11.275 1.00 92.00 418 GLY A C 1
ATOM 3249 O O . GLY A 1 418 ? 7.943 -2.008 -10.837 1.00 92.00 418 GLY A O 1
ATOM 3250 N N . ALA A 1 419 ? 9.837 -3.207 -10.514 1.00 91.50 419 ALA A N 1
ATOM 3251 C CA . ALA A 1 419 ? 10.040 -2.852 -9.113 1.00 91.50 419 ALA A CA 1
ATOM 3252 C C . ALA A 1 419 ? 10.299 -1.345 -8.959 1.00 91.50 419 ALA A C 1
ATOM 3254 O O . ALA A 1 419 ? 9.542 -0.642 -8.286 1.00 91.50 419 ALA A O 1
ATOM 3255 N N . LYS A 1 420 ? 11.322 -0.824 -9.647 1.00 90.38 420 LYS A N 1
ATOM 3256 C CA . LYS A 1 420 ? 11.630 0.609 -9.693 1.00 90.38 420 LYS A CA 1
ATOM 3257 C C . LYS A 1 420 ? 12.424 0.950 -10.953 1.00 90.38 420 LYS A C 1
ATOM 3259 O O . LYS A 1 420 ? 13.251 0.167 -11.404 1.00 90.38 420 LYS A O 1
ATOM 3264 N N . GLY A 1 421 ? 12.174 2.142 -11.489 1.00 87.94 421 GLY A N 1
ATOM 3265 C CA . GLY A 1 421 ? 12.788 2.611 -12.728 1.00 87.94 421 GLY A CA 1
ATOM 3266 C C . GLY A 1 421 ? 12.057 2.115 -13.975 1.00 87.94 421 GLY A C 1
ATOM 3267 O O . GLY A 1 421 ? 11.069 1.383 -13.902 1.00 87.94 421 GLY A O 1
ATOM 3268 N N . SER A 1 422 ? 12.540 2.564 -15.125 1.00 85.94 422 SER A N 1
ATOM 3269 C CA . SER A 1 422 ? 12.093 2.139 -16.449 1.00 85.94 422 SER A CA 1
ATOM 3270 C C . SER A 1 422 ? 13.315 1.808 -17.305 1.00 85.94 422 SER A C 1
ATOM 3272 O O . SER A 1 422 ? 14.444 2.066 -16.889 1.00 85.94 422 SER A O 1
ATOM 3274 N N . ASN A 1 423 ? 13.113 1.273 -18.510 1.00 77.62 423 ASN A N 1
ATOM 3275 C CA . ASN A 1 423 ? 14.224 1.092 -19.449 1.00 77.62 423 ASN A CA 1
ATOM 3276 C C . ASN A 1 423 ? 14.891 2.424 -19.831 1.00 77.62 423 ASN A C 1
ATOM 3278 O O . ASN A 1 423 ? 16.081 2.423 -20.104 1.00 77.62 423 ASN A O 1
ATOM 3282 N N . VAL A 1 424 ? 14.165 3.546 -19.767 1.00 76.31 424 VAL A N 1
ATOM 3283 C CA . VAL A 1 424 ? 14.724 4.887 -20.007 1.00 76.31 424 VAL A CA 1
ATOM 3284 C C . VAL A 1 424 ? 15.672 5.301 -18.880 1.00 76.31 424 VAL A C 1
ATOM 3286 O O . VAL A 1 424 ? 16.673 5.943 -19.134 1.00 76.31 424 VAL A O 1
ATOM 3289 N N . ASN A 1 425 ? 15.414 4.880 -17.639 1.00 73.12 425 ASN A N 1
ATOM 3290 C CA . ASN A 1 425 ? 16.289 5.173 -16.495 1.00 73.12 425 ASN A CA 1
ATOM 3291 C C . ASN A 1 425 ? 17.568 4.314 -16.465 1.00 73.12 425 ASN A C 1
ATOM 3293 O O . ASN A 1 425 ? 18.367 4.473 -15.547 1.00 73.12 425 ASN A O 1
ATOM 3297 N N . LYS A 1 426 ? 17.709 3.344 -17.381 1.00 55.06 426 LYS A N 1
ATOM 3298 C CA . LYS A 1 426 ? 18.937 2.545 -17.552 1.00 55.06 426 LYS A CA 1
ATOM 3299 C C . LYS A 1 426 ? 19.944 3.222 -18.486 1.00 55.06 426 LYS A C 1
ATOM 3301 O O . LYS A 1 426 ? 21.075 2.749 -18.561 1.00 55.06 426 LYS A O 1
ATOM 3306 N N . LEU A 1 427 ? 19.479 4.227 -19.232 1.00 47.78 427 LEU A N 1
ATOM 3307 C CA . LEU A 1 427 ? 20.270 5.108 -20.089 1.00 47.78 427 LEU A CA 1
ATOM 3308 C C . LEU A 1 427 ? 21.014 6.111 -19.219 1.00 47.78 427 LEU A C 1
ATOM 3310 O O . LEU A 1 427 ? 22.173 6.410 -19.576 1.00 47.78 427 LEU A O 1
#

InterPro domains:
  IPR000722 RNA polymerase, alpha subunit [PF00623] (50-179)
  IPR006592 RNA polymerase, N-terminal [SM00663] (1-224)
  IPR007066 RNA polymerase Rpb1, domain 3 [PF04983] (198-319)
  IPR038120 RNA polymerase Rpb1, funnel domain superfamily [G3DSA:1.10.132.30] (314-426)
  IPR042102 RNA polymerase Rpb1, domain 3 superfamily [G3DSA:1.10.274.100] (15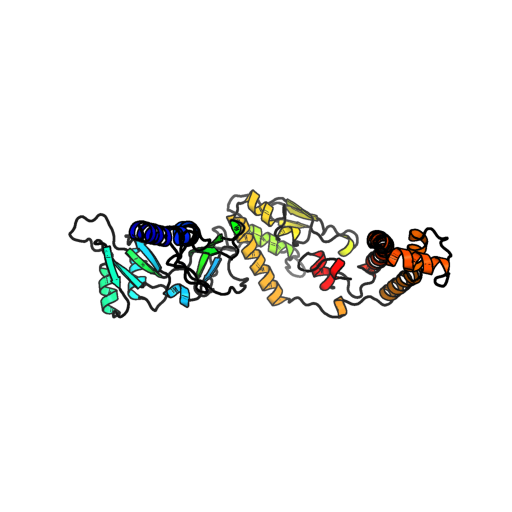9-313)
  IPR045867 DNA-directed RNA polymerase, subunit beta-prime [PTHR19376] (6-179)

Sequence (427 aa):
MNSFVTIQNAVNAFIDSTKDQNAPAGKLPIPGVKQALEKKEGLFRKHMMGKRVNYAARSVISPDPMLETNEIGVPPVFAKKLTYPEPVTSYNASELRQAVINGPDQWPGAIQVQNEDGSLQSLIGMTLEQRKTIANQLLTPSNDSSVVNKKVYRHIKNKDVVIMNRQPTLHKASMMGHKLIYGCIRPEDGHTNGNSRILTVPPAIFKPEALWTGKQVITTILLNIKPKNVPGINLNSKNKIKNDYWGEGSNENQVVFKNGELLCGILDKSQYGASQFGIVHSLHEVYGSDVAGKALSVLGRLFTNYITMTAFTCGMDDLRLTKEGNEWRNEILKESVDIGRVAATEVTNLEKDTKNDNKELLKRLEEILRDDDKLGILDAVTQSKVNVISGQVVNKCVPEGTMKRFPYNNMQSMALSGAKGSNVNKL

Foldseek 3Di:
DPPVVVVVLVVCLQAQVVSRPPAPPPDDRDHHPCNQAPDCCHCCNVPPVDHDDPQDDDDDDDDDLQDFPQADEDEPVSQLVRWDFAFDDPVCLVVQLVQLLCERPDPQHFAWKQALVRDIGGSPPDDSVRSNVVSVCQPPDDPDPRPGGMTTRTGDDFQDWDWAADPPCPDPVNTDIGTYDYPPDDDPDDLFQPDPDQDADFAPDVPPHRHHDPQRVQLSSQVRLAHPPDWADWAWDFALFDQVLVHPPAPQRIFTDDRSGGDHHDDFCCALNPHPRHVLNSCCVRRNDVSSSSSNSVVSVVVVVVCVVPNDDADPLLLDFAPVLVVQLVVLVVVLPCLLVQLLCVLLVHDSPDDPPDPSSVVSVVVLVVDPVSVVSSCVSSVVRVVVSVVVSLVRRPPPRRSDGPPVSRVCVCQSSVVDDHSVRSD

pLDDT: mean 90.83, std 8.07, range [47.78, 97.62]

=== Feature glossary ===
Annotated list of the representations used here:

Nearest PDB structures. The Foldseek neighbor list gives the closest experimentally determined structures in the PDB, ranked by structural alignment. TM-score near 1 means near-identical fold; near 0.3 means only rough topology match. This is how one finds what a novel AlphaFold prediction most resembles in the solved-structure universe.

Foldseek 3Di. Foldseek's 3Di representation compresses backbone geometry into a per-residue letter drawn from a learned twenty-state alphabet. It captures the tertiary interaction pattern around each residue — which residues are packed against it in space, regardless of where they are in sequence.

Radius of gyration, Cα contacts, bounding box. Radius of gyration (Rg) is the root-mean-square distance of Cα atoms from their centroid — a single number for overall size and compactness. A globular domain of N residues has Rg ≈ 2.2·N^0.38 Å; an extended or disordered chain has a much larger Rg. The Cα contact count is the number of residue pairs whose Cα atoms are within 8 Å and are more than four positions apart in sequence — a standard proxy for tertiary packing density. The bounding box is the smallest axis-aligned box enclosing all Cα atoms.

InterPro / GO / CATH / organism. The annotation block draws on four external resources. InterPro: which protein families and domains the sequence belongs to. GO: standardized terms for what the protein does, what process it participates in, and where in the cell it acts. CATH: which structural fold it has in the CATH hierarchy. Organism: the species of origin.

mmCIF coordinates. The mmCIF block holds the 3D Cartesian coordinates of each backbone atom (N, Cα, C, O) in ångströms. mmCIF is the PDB's canonical archive format — a tagged-loop text representation of the atomic model.

pLDDT. pLDDT is the predicted lDDT-Cα score: AlphaFold's confidence that the local environment of each residue (all inter-atomic distances within 15 Å) is correctly placed. It is a per-residue number between 0 and 100, with higher meaning more reliable.

Backbone torsions (φ/ψ). φ (phi) and ψ (psi) are the two rotatable backbone dihedrals per residue: φ is the C(i-1)–N–Cα–C torsion, ψ is the N–Cα–C–N(i+1) torsion, both in degrees on (−180°, 180°]. α-helical residues cluster near (−60°, −45°); β-strand residues near (−120°, +130°). A Ramachandran plot is simply a scatter of (φ, ψ) for every residue.

B-factor. For experimental (PDB) structures, the B-factor (temperature factor) quantifies the positional spread of each atom in the crystal — a combination of thermal vibration and static disorder — in units of Å². High B-factors mark flexible loops or poorly resolved regions; low B-factors mark the rigid, well-ordered core.

Secondary structure (3-state, P-SEA). SS3 is a coarse helix/strand/coil call (letters a/b/c) made by the P-SEA algorithm from inter-Cα distances and dihedrals. It is less detailed than DSSP but needs only Cα positions.

Predicted aligned error. Predicted aligned error is AlphaFold's pairwise confidence. Unlike pLDDT (per-residue), PAE is per-residue-pair and captures whether two parts of the structure are correctly placed relative to each other. Units are ångströms of expected positional error.

Solvent-accessible surface area. Solvent-accessible surface area (SASA) is the area in Å² traced out by the centre of a 1.4 Å probe sphere (a water molecule) rolled over the protein's van der Waals surface (Shrake–Rupley / Lee–Richards construction). Buried residues have near-zero SASA; fully exposed residues can exceed 200 Å². The total SASA scales roughly with the number of surface residues.

Secondary structure (8-state, DSSP). The SS8 string is DSSP's per-residue secondary-structure call. α-helix (H) means an i→i+4 H-bond ladder; β-strand (E) means the residue participates in a β-sheet; 3₁₀ (G) and π (I) are tighter and wider helices; T/S are turns/bends; '-' is loop.

Rendered structure images. Structure images are PyMOL renders from six orthogonal camera directions. Cartoon representation draws helices as coils and strands as arrows; sticks shows the backbone as bonds; surface shows the solvent-excluded envelope. Rainbow coloring maps sequence position to hue (blue→red, N→C); chain coloring assigns a distinct color per polypeptide.

Sequence. The amino-acid sequence is the protein's primary structure: the linear order of residues from the N-terminus to the C-terminus, written in one-letter code. Everything else here — the 3D coordinates, the secondary structure, the domain annotations — is ultimately a consequence of this string.

Contact-map, Ramachandran, and PAE plots. Three diagnostic plots accompany the record. The Cα contact map visualizes the tertiary structure as a 2D adjacency matrix (8 Å cutoff, sequence-local contacts suppressed). The Ramachandran plot shows the distribution of backbone (φ, ψ) torsions, with points in the α and β basins reflecting secondary structure content. The PAE plot shows AlphaFold's inter-residue confidence as a color matrix.